Protein AF-A0A9P1IX85-F1 (afdb_monomer)

Mean predicted aligned error: 18.22 Å

Foldseek 3Di:
DLVLLVVLVLLLCVQPNVVPNVCCDDPNVVVSVVVVVVVVVVLVVLLVQLPDPPPVVQVVCCVPPVDGPVVDDDRDRDQADPVRHGRPSSVVSLVVVVVVLCVSLVSSVVSLVSSVVSLVVVVVVDPPLSCLQSVLVNVLSVCSSVLCCVQPSVLVVCLSCCVVVVHDPVVNVVSVVSVVCSVVVSVVVNVVSDFDKDKDKAAFDWQWDDFPDKDQAQDPVVLVVVLRSDLQFQKWKAFNVRSMITTDGPQTTAKTAGDPDPGIIMIGIAGDPDPDDDPDPVPDFSWDDRPNDIWGWDDDPRMTGTWDDHPQWDWDAAPQAIKTKDKDFDQWDFLLCLQVVQVVVVWGFADDQDPVVVVVVVVVCVVVVVAFFWEFGFKWQDPVPLPDPDDQRPHIDGPDPPHDDPPPAFADPCPPDNDNDDFFQIGFIFHDDPPDPPHTHGHSHGRGDIGRITMIMDGIDDRDDD

Sequence (466 aa):
MIIITFQFIYRYFAICKVQNIKYFEGKCSFIWIFIGSIFIINIFLIAKLAGRSDGLLEKAFFNEFNISISNVSYFVISYYNENGAVNFNGILSVCNMFLIMTMFSGISLICAIKTYKSLNRTRETVEVLSDVLNTQLFFALIAQTCVPIIFIYTPISIILVAPTLNANGQFLQAVTGFIAIYPILDPILILLIIICYQIVLIYGTLKVSGVLSTTSLDNYDSCASSCLSNINCVSLIFTPSSGSCSIYSMYQVLSYQKNDTLETIVGIKTNSTSLICSSSFSDVDLSGDVNGIAYQFSESDSTFSYETCPDGYKQFTRTRGLWCMKLYNFQTAKIAYNNSYCSQYSAYPSGFDNANEVSYITSQMIANSMYAVDVAVDGYRSSSCFNSTTVWCDDYEYFNNYTSTPAYINWTSTSPSRWTFTYQENRLAIRMANSSIRIKIFNDIASVAWMYGFVCGVPLGNWDFE

Organism: NCBI:txid860376

Solvent-accessible surface area (backbone atoms only — not comparable to full-atom values): 26201 Å² total; per-residue (Å²): 106,70,69,58,28,50,53,32,50,50,51,26,22,60,73,76,36,55,89,55,40,60,54,67,40,78,83,43,31,54,56,57,55,53,55,50,48,53,56,52,51,49,53,54,52,38,46,60,63,24,38,84,59,62,73,65,48,40,54,52,41,32,73,75,68,72,43,68,59,92,82,54,95,82,86,70,74,34,60,51,42,98,86,70,47,78,24,63,47,13,50,50,38,51,53,50,52,52,50,51,53,51,51,48,51,48,52,27,50,52,29,49,54,51,40,50,53,49,54,59,53,53,57,78,75,49,70,83,48,56,51,65,65,51,47,29,56,45,52,36,52,50,49,66,52,50,48,52,44,63,26,40,48,49,36,52,52,48,64,71,48,31,76,84,68,70,59,57,71,70,61,54,54,56,40,52,51,42,46,71,47,38,80,59,49,59,60,53,55,44,59,73,46,55,84,55,77,41,71,50,79,42,48,28,52,76,44,60,72,68,73,71,49,77,49,82,41,96,44,65,69,61,44,52,50,55,34,70,45,30,63,60,34,38,33,34,41,37,27,77,91,74,25,40,26,37,32,24,32,66,56,21,56,60,35,37,37,66,35,94,52,90,64,30,43,30,35,37,52,24,55,45,95,61,97,63,85,68,95,48,76,93,75,55,69,60,29,32,68,46,96,87,46,74,49,54,60,46,80,53,94,66,28,39,35,53,97,72,41,58,76,86,35,48,76,45,84,52,96,80,43,43,36,18,38,35,81,46,81,35,95,77,36,48,53,68,44,45,58,63,60,20,48,76,71,78,26,39,52,27,53,49,73,49,71,65,58,52,52,48,53,52,51,52,31,58,75,67,67,50,70,76,39,42,27,33,36,38,27,29,58,31,78,83,47,73,78,56,88,86,57,93,62,89,54,68,42,55,89,52,89,87,48,84,44,77,87,72,72,35,57,40,101,72,30,73,59,90,71,84,73,98,54,70,45,41,32,32,21,45,38,49,57,88,99,45,102,69,57,51,19,44,41,50,37,34,52,83,40,73,19,46,24,40,30,25,24,41,78,49,78,88,67,83,82,128

Secondary structure (DSSP, 8-state):
-HHHHHHHHHHHHHHH-GGGGGGTSGGGGHHHHHHHHHHHHHHHHHHHHT---HHHHHHHHHHHH---GGGS------SB-TTS-B-HHHHHHHHHHHHHHHHHHHHHHHHHHHHHHHHHHHHTTS-GGGHHHHHHHHHHHHHHHHHHIIIIIHHHHHHHHGGGTT--HHHHHHHHHHHHHHHHHHHHHHHHH-PPEEEEEEEEEEEESS-SEEEE-S-HHHHHHHHHH-TTEEEEEEETTTTEEEEEEGGGEEEEEE---TT-EEEEEEE-S-SS--SSGGGS--EEEETTEEEE-EEETTEEE---PPTTPEEEEETTEEEEEEEEEEEEEEGGGHHHHHHTTT-EE---SSHHHHHHHHHHHHHTT-TT-EEEEEEEE-GGGGG-SSS----EE-SSTT----TT--B-TT-S----SSS-EEEEEEEPPSS------EEEEETT-EEEEEEEEEEES-----

InterPro domains:
  IPR003609 PAN/Apple domain [PS50948] (196-266)
  IPR006583 PAN-3 domain [SM00605] (185-306)
  IPR016187 C-type lectin fold [SSF56436] (309-459)
  IPR019428 7TM GPCR, serpentine receptor class r (Str) [PF10326] (1-200)

pLDDT: mean 73.92, std 12.4, range [33.56, 93.0]

Nearest PDB structures (foldseek):
  7jud-assembly2_B  TM=7.984E-01  e=8.296E-05  Homo sapiens
  7juf-assembly2_B  TM=7.758E-01  e=6.659E-05  Homo sapiens
  1egg-assembly1_A  TM=6.507E-01  e=5.373E-04  Homo sapiens
  2nan-assembly1_A  TM=6.874E-01  e=7.892E-04  Homo sapiens
  1egi-assembly1_A  TM=6.378E-01  e=7.892E-04  Homo sapiens

Radius of gyration: 34.84 Å; Cα contacts (8 Å, |Δi|>4): 729; chains: 1; bounding box: 78×71×96 Å

Structure (mmCIF, N/CA/C/O backbone):
data_AF-A0A9P1IX85-F1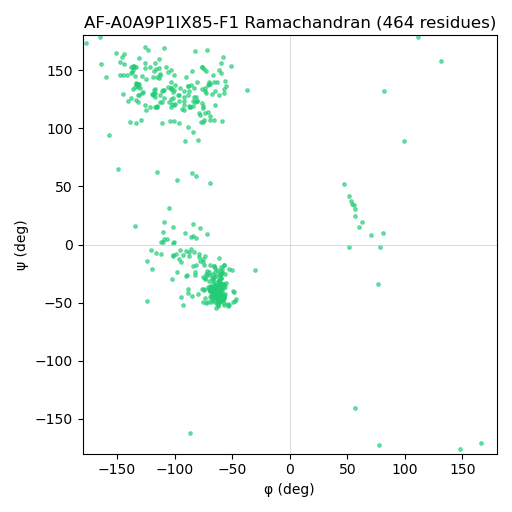
#
_entry.id   AF-A0A9P1IX85-F1
#
loop_
_atom_site.group_PDB
_atom_site.id
_atom_site.type_symbol
_atom_site.label_atom_id
_atom_site.label_alt_id
_atom_site.label_comp_id
_atom_site.label_asym_id
_atom_site.label_entity_id
_atom_site.label_seq_id
_atom_site.pdbx_PDB_ins_code
_atom_site.Cartn_x
_atom_site.Cartn_y
_atom_site.Cartn_z
_atom_site.occupancy
_atom_site.B_iso_or_equiv
_atom_site.auth_seq_id
_atom_site.auth_comp_id
_atom_site.auth_asym_id
_atom_site.auth_atom_id
_atom_site.pdbx_PDB_model_num
ATOM 1 N N . MET A 1 1 ? 18.387 3.945 -22.417 1.00 76.00 1 MET A N 1
ATOM 2 C C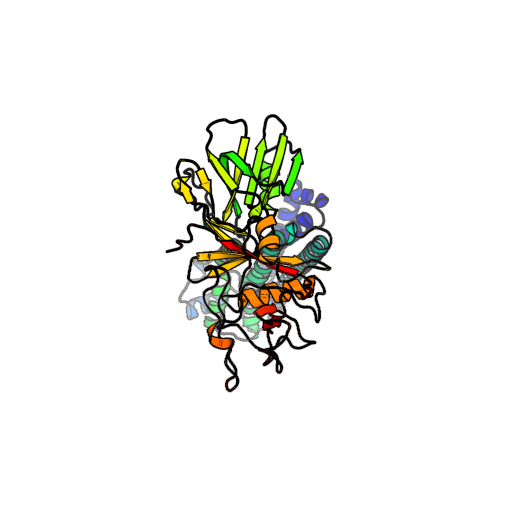A . MET A 1 1 ? 19.458 3.574 -21.464 1.00 76.00 1 MET A CA 1
ATOM 3 C C . MET A 1 1 ? 19.918 4.779 -20.679 1.00 76.00 1 MET A C 1
ATOM 5 O O . MET A 1 1 ? 19.544 4.901 -19.527 1.00 76.00 1 MET A O 1
ATOM 9 N N . ILE A 1 2 ? 20.617 5.714 -21.328 1.00 83.88 2 ILE A N 1
ATOM 10 C CA . ILE A 1 2 ? 21.197 6.909 -20.696 1.00 83.88 2 ILE A CA 1
ATOM 11 C C . ILE A 1 2 ? 20.150 7.692 -19.885 1.00 83.88 2 ILE A C 1
ATOM 13 O O . ILE A 1 2 ? 20.333 7.919 -18.694 1.00 83.88 2 ILE A O 1
ATOM 17 N N . ILE A 1 3 ? 19.013 8.018 -20.510 1.00 83.06 3 ILE A N 1
ATOM 18 C CA . ILE A 1 3 ? 17.916 8.764 -19.868 1.00 83.06 3 ILE A CA 1
ATOM 19 C C . ILE A 1 3 ? 17.357 8.011 -18.651 1.00 83.06 3 ILE A C 1
ATOM 21 O O . ILE A 1 3 ? 17.134 8.608 -17.603 1.00 83.06 3 ILE A O 1
ATOM 25 N N . ILE A 1 4 ? 17.179 6.692 -18.764 1.00 80.44 4 ILE A N 1
ATOM 26 C CA . ILE A 1 4 ? 16.663 5.844 -17.680 1.00 80.44 4 ILE A CA 1
ATOM 27 C C . ILE A 1 4 ? 17.650 5.837 -16.507 1.00 80.44 4 ILE A C 1
ATOM 29 O O . ILE A 1 4 ? 17.253 6.010 -15.360 1.00 80.44 4 ILE A O 1
ATOM 33 N N . THR A 1 5 ? 18.952 5.718 -16.767 1.00 86.00 5 THR A N 1
ATOM 34 C CA . THR A 1 5 ? 19.965 5.807 -15.708 1.00 86.00 5 THR A CA 1
ATOM 35 C C . THR A 1 5 ? 19.978 7.175 -15.034 1.00 86.00 5 THR A C 1
ATOM 37 O O . THR A 1 5 ? 20.104 7.242 -13.813 1.00 86.00 5 THR A O 1
ATOM 40 N N . PHE A 1 6 ? 19.779 8.267 -15.776 1.00 88.50 6 PHE A N 1
ATOM 41 C CA . PHE A 1 6 ? 19.651 9.597 -15.171 1.00 88.50 6 PHE A CA 1
ATOM 42 C C . PHE A 1 6 ? 18.423 9.703 -14.263 1.00 88.50 6 PHE A C 1
ATOM 44 O O . PHE A 1 6 ? 18.537 10.268 -13.178 1.00 88.50 6 PHE A O 1
ATOM 51 N N . GLN A 1 7 ? 17.296 9.088 -14.635 1.00 82.69 7 GLN A N 1
ATOM 52 C CA . GLN A 1 7 ? 16.114 8.987 -13.768 1.00 82.69 7 GLN A CA 1
ATOM 53 C C . GLN A 1 7 ? 16.426 8.235 -12.459 1.00 82.69 7 GLN A C 1
ATOM 55 O O . GLN A 1 7 ? 16.033 8.685 -11.382 1.00 82.69 7 GLN A O 1
ATOM 60 N N . PHE A 1 8 ? 17.195 7.140 -12.511 1.00 83.44 8 PHE A N 1
ATOM 61 C CA . PHE A 1 8 ? 17.637 6.421 -11.304 1.00 83.44 8 PHE A CA 1
ATOM 62 C C . PHE A 1 8 ? 18.578 7.244 -10.419 1.00 83.44 8 PHE A C 1
ATOM 64 O O . PHE A 1 8 ? 18.438 7.230 -9.194 1.00 83.44 8 PHE A O 1
ATOM 71 N N . ILE A 1 9 ? 19.520 7.977 -11.019 1.00 88.31 9 ILE A N 1
ATOM 72 C CA . ILE A 1 9 ? 20.432 8.864 -10.284 1.00 88.31 9 ILE A CA 1
ATOM 73 C C . ILE A 1 9 ? 19.649 10.001 -9.623 1.00 88.31 9 ILE A C 1
ATOM 75 O O . ILE A 1 9 ? 19.865 10.278 -8.442 1.00 88.31 9 ILE A O 1
ATOM 79 N N . TYR A 1 10 ? 18.720 10.620 -10.355 1.00 85.94 10 TYR A N 1
ATOM 80 C CA . TYR A 1 10 ? 17.849 11.670 -9.835 1.00 85.94 10 TYR A CA 1
ATOM 81 C C . TYR A 1 10 ? 17.063 11.181 -8.617 1.00 85.94 10 TYR A C 1
ATOM 83 O O . TYR A 1 10 ? 17.135 11.800 -7.560 1.00 85.94 10 TYR A O 1
ATOM 91 N N . ARG A 1 11 ? 16.396 10.024 -8.718 1.00 79.38 11 ARG A N 1
ATOM 92 C CA . ARG A 1 11 ? 15.627 9.429 -7.608 1.00 79.38 11 ARG A CA 1
ATOM 93 C C . ARG A 1 11 ? 16.497 9.113 -6.397 1.00 79.38 11 ARG A C 1
ATOM 95 O O . ARG A 1 11 ? 16.105 9.385 -5.266 1.00 79.38 11 ARG A O 1
ATOM 102 N N . TYR A 1 12 ? 17.697 8.584 -6.626 1.00 83.44 12 TYR A N 1
ATOM 103 C CA . TYR A 1 12 ? 18.662 8.356 -5.554 1.00 83.44 12 TYR A CA 1
ATOM 104 C C . TYR A 1 12 ? 19.074 9.666 -4.863 1.00 83.44 12 TYR A C 1
ATOM 106 O O . TYR A 1 12 ? 19.158 9.708 -3.636 1.00 83.44 12 TYR A O 1
ATOM 114 N N . PHE A 1 13 ? 19.301 10.753 -5.606 1.00 82.56 13 PHE A N 1
ATOM 115 C CA . PHE A 1 13 ? 19.568 12.060 -4.996 1.00 82.56 13 PHE A CA 1
ATOM 116 C C . PHE A 1 13 ? 18.342 12.613 -4.274 1.00 82.56 13 PHE A C 1
ATOM 118 O O . PHE A 1 13 ? 18.494 13.098 -3.158 1.00 82.56 13 PHE A O 1
ATOM 125 N N . ALA A 1 14 ? 17.146 12.464 -4.837 1.00 77.81 14 ALA A N 1
ATOM 126 C CA . ALA A 1 14 ? 15.909 12.918 -4.216 1.00 77.81 14 ALA A CA 1
ATOM 127 C C . ALA A 1 14 ? 15.661 12.279 -2.843 1.00 77.81 14 ALA A C 1
ATOM 129 O O . ALA A 1 14 ? 15.260 12.965 -1.911 1.00 77.81 14 ALA A O 1
ATOM 130 N N . ILE A 1 15 ? 15.953 10.985 -2.700 1.00 71.81 15 ILE A N 1
ATOM 131 C CA . ILE A 1 15 ? 15.641 10.227 -1.481 1.00 71.81 15 ILE A CA 1
ATOM 132 C C . ILE A 1 15 ? 16.828 10.185 -0.513 1.00 71.81 15 ILE A C 1
ATOM 134 O O . ILE A 1 15 ? 16.666 10.381 0.687 1.00 71.81 15 ILE A O 1
ATOM 138 N N . CYS A 1 16 ? 18.040 9.928 -1.007 1.00 75.69 16 CYS A N 1
ATOM 139 C CA . CYS A 1 16 ? 19.194 9.671 -0.143 1.00 75.69 16 CYS A CA 1
ATOM 140 C C . CYS A 1 16 ? 20.086 10.898 0.076 1.00 75.69 16 CYS A C 1
ATOM 142 O O . CYS A 1 16 ? 20.858 10.919 1.036 1.00 75.69 16 CYS A O 1
ATOM 144 N N . LYS A 1 17 ? 20.067 11.890 -0.829 1.00 76.00 17 LYS A N 1
ATOM 145 C CA . LYS A 1 17 ? 20.974 13.054 -0.798 1.00 76.00 17 LYS A CA 1
ATOM 146 C C . LYS A 1 17 ? 20.326 14.311 -1.389 1.00 76.00 17 LYS A C 1
ATOM 148 O O . LYS A 1 17 ? 20.822 14.839 -2.383 1.00 76.00 17 LYS A O 1
ATOM 153 N N . VAL A 1 18 ? 19.270 14.818 -0.749 1.00 78.50 18 VAL A N 1
ATOM 154 C CA . VAL A 1 18 ? 18.471 15.973 -1.222 1.00 78.50 18 VAL A CA 1
ATOM 155 C C . VAL A 1 18 ? 19.332 17.178 -1.629 1.00 78.50 18 VAL A C 1
ATOM 157 O O . VAL A 1 18 ? 19.117 17.787 -2.670 1.00 78.50 18 VAL A O 1
ATOM 160 N N . GLN A 1 19 ? 20.395 17.468 -0.877 1.00 78.44 19 GLN A N 1
ATOM 161 C CA . GLN A 1 19 ? 21.372 18.531 -1.169 1.00 78.44 19 GLN A CA 1
ATOM 162 C C . GLN A 1 19 ? 22.077 18.427 -2.544 1.00 78.44 19 GLN A C 1
ATOM 164 O O . GLN A 1 19 ? 22.636 19.413 -3.031 1.00 78.44 19 GLN A O 1
ATOM 169 N N . ASN A 1 20 ? 22.039 17.260 -3.193 1.00 82.25 20 ASN A N 1
ATOM 170 C CA . ASN A 1 20 ? 22.579 17.031 -4.533 1.00 82.25 20 ASN A CA 1
ATOM 171 C C . ASN A 1 20 ? 21.526 17.168 -5.649 1.00 82.25 20 ASN A C 1
ATOM 173 O O . ASN A 1 20 ? 21.893 17.116 -6.822 1.00 82.25 20 ASN A O 1
ATOM 177 N N . ILE A 1 21 ? 20.242 17.384 -5.337 1.00 85.38 21 ILE A N 1
ATOM 178 C CA . ILE A 1 21 ? 19.198 17.617 -6.355 1.00 85.38 21 ILE A CA 1
ATOM 179 C C . ILE A 1 21 ? 19.518 18.848 -7.212 1.00 85.38 21 ILE A C 1
ATOM 181 O O . ILE A 1 21 ? 19.232 18.848 -8.406 1.00 85.38 21 ILE A O 1
ATOM 185 N N . LYS A 1 22 ? 20.234 19.836 -6.660 1.00 83.62 22 LYS A N 1
ATOM 186 C CA . LYS A 1 22 ? 20.720 21.031 -7.374 1.00 83.62 22 LYS A CA 1
ATOM 187 C C . LYS A 1 22 ? 21.462 20.748 -8.690 1.00 83.62 22 LYS A C 1
ATOM 189 O O . LYS A 1 22 ? 21.561 21.634 -9.529 1.00 83.62 22 LYS A O 1
ATOM 194 N N . TYR A 1 23 ? 22.005 19.540 -8.887 1.00 85.06 23 TYR A N 1
ATOM 195 C CA . TYR A 1 23 ? 22.642 19.141 -10.150 1.00 85.06 23 TYR A CA 1
ATOM 196 C C . TYR A 1 23 ? 21.642 18.850 -11.279 1.00 85.06 23 TYR A C 1
ATOM 198 O O . TYR A 1 23 ? 22.037 18.808 -12.440 1.00 85.06 23 TYR A O 1
ATOM 206 N N . PHE A 1 24 ? 20.369 18.632 -10.956 1.00 85.19 24 PHE A N 1
ATOM 207 C CA . PHE A 1 24 ? 19.282 18.412 -11.911 1.00 85.19 24 PHE A CA 1
ATOM 208 C C . PHE A 1 24 ? 18.418 19.664 -12.129 1.00 85.19 24 PHE A C 1
ATOM 210 O O . PHE A 1 24 ? 17.621 19.693 -13.063 1.00 85.19 24 PHE A O 1
ATOM 217 N N . GLU A 1 25 ? 18.608 20.711 -11.324 1.00 83.12 25 GLU A N 1
ATOM 218 C CA . GLU A 1 25 ? 17.833 21.951 -11.380 1.00 83.12 25 GLU A CA 1
ATOM 219 C C . GLU A 1 25 ? 18.600 23.100 -12.053 1.00 83.12 25 GLU A C 1
ATOM 221 O O . GLU A 1 25 ? 19.832 23.197 -12.006 1.00 83.12 25 GLU A O 1
ATOM 226 N N . GLY A 1 26 ? 17.852 24.003 -12.694 1.00 84.31 26 GLY A N 1
ATOM 227 C CA . GLY A 1 26 ? 18.388 25.217 -13.307 1.00 84.31 26 GLY A CA 1
ATOM 228 C C . GLY A 1 26 ? 19.493 24.956 -14.339 1.00 84.31 26 GLY A C 1
ATOM 229 O O . GLY A 1 26 ? 19.441 24.012 -15.127 1.00 84.31 26 GLY A O 1
ATOM 230 N N . LYS A 1 27 ? 20.523 25.811 -14.340 1.00 82.44 27 LYS A N 1
ATOM 231 C CA . LYS A 1 27 ? 21.631 25.753 -15.313 1.00 82.44 27 LYS A CA 1
ATOM 232 C C . LYS A 1 27 ? 22.542 24.528 -15.136 1.00 82.44 27 LYS A C 1
ATOM 234 O O . LYS A 1 27 ? 23.267 24.180 -16.061 1.00 82.44 27 LYS A O 1
ATOM 239 N N . CYS A 1 28 ? 22.506 23.849 -13.989 1.00 82.19 28 CYS A N 1
ATOM 240 C CA . CYS A 1 28 ? 23.309 22.645 -13.762 1.00 82.19 28 CYS A CA 1
ATOM 241 C C . CYS A 1 28 ? 22.789 21.435 -14.554 1.00 82.19 28 CYS A C 1
ATOM 243 O O . CYS A 1 28 ? 23.571 20.545 -14.884 1.00 82.19 28 CYS A O 1
ATOM 245 N N . SER A 1 29 ? 21.506 21.433 -14.937 1.00 85.81 29 SER A N 1
ATOM 246 C CA . SER A 1 29 ? 20.890 20.346 -15.709 1.00 85.81 29 SER A CA 1
ATOM 247 C C . SER A 1 29 ? 21.557 20.120 -17.079 1.00 85.81 29 SER A C 1
ATOM 249 O O . SER A 1 29 ? 21.627 18.991 -17.570 1.00 85.81 29 SER A O 1
ATOM 251 N N . PHE A 1 30 ? 22.169 21.164 -17.660 1.00 89.19 30 PHE A N 1
ATOM 252 C CA . PHE A 1 30 ? 22.922 21.066 -18.918 1.00 89.19 30 PHE A CA 1
ATOM 253 C C . PHE A 1 30 ? 24.094 20.074 -18.860 1.00 89.19 30 PHE A C 1
ATOM 255 O O . PHE A 1 30 ? 24.470 19.524 -19.895 1.00 89.19 30 PHE A O 1
ATOM 262 N N . ILE A 1 31 ? 24.636 19.786 -17.671 1.00 90.19 31 ILE A N 1
ATOM 263 C CA . ILE A 1 31 ? 25.708 18.796 -17.490 1.00 90.19 31 ILE A CA 1
ATOM 264 C C . ILE A 1 31 ? 25.245 17.408 -17.953 1.00 90.19 31 ILE A C 1
ATOM 266 O O . ILE A 1 31 ? 25.990 16.705 -18.632 1.00 90.19 31 ILE A O 1
ATOM 270 N N . TRP A 1 32 ? 24.003 17.018 -17.659 1.00 89.75 32 TRP A N 1
ATOM 271 C CA . TRP A 1 32 ? 23.466 15.710 -18.049 1.00 89.75 32 TRP A CA 1
ATOM 272 C C . TRP A 1 32 ? 23.221 15.608 -19.553 1.00 89.75 32 TRP A C 1
ATOM 274 O O . TRP A 1 32 ? 23.484 14.564 -20.148 1.00 89.75 32 TRP A O 1
ATOM 284 N N . ILE A 1 33 ? 22.785 16.704 -20.182 1.00 90.00 33 ILE A N 1
ATOM 285 C CA . ILE A 1 33 ? 22.643 16.792 -21.642 1.00 90.00 33 ILE A CA 1
ATOM 286 C C . ILE A 1 33 ? 24.011 16.626 -22.308 1.00 90.00 33 ILE A C 1
ATOM 288 O O . ILE A 1 33 ? 24.138 15.872 -23.270 1.00 90.00 33 ILE A O 1
ATOM 292 N N . PHE A 1 34 ? 25.041 17.276 -21.764 1.00 91.44 34 PHE A N 1
ATOM 293 C CA . PHE A 1 34 ? 26.410 17.168 -22.261 1.00 91.44 34 PHE A CA 1
ATOM 294 C C . PHE A 1 34 ? 26.988 15.755 -22.096 1.00 91.44 34 PHE A C 1
ATOM 296 O O . PHE A 1 34 ? 27.564 15.204 -23.029 1.00 91.44 34 PHE A O 1
ATOM 303 N N . ILE A 1 35 ? 26.783 15.118 -20.940 1.00 90.94 35 ILE A N 1
ATOM 304 C CA . ILE A 1 35 ? 27.185 13.718 -20.736 1.00 90.94 35 ILE A CA 1
ATOM 305 C C . ILE A 1 35 ? 26.452 12.813 -21.735 1.00 90.94 35 ILE A C 1
ATOM 307 O O . ILE A 1 35 ? 27.078 11.983 -22.390 1.00 90.94 35 ILE A O 1
ATOM 311 N N . GLY A 1 36 ? 25.137 12.988 -21.893 1.00 90.00 36 GLY A N 1
ATOM 312 C CA . GLY A 1 36 ? 24.340 12.203 -22.832 1.00 90.00 36 GLY A CA 1
ATOM 313 C C . GLY A 1 36 ? 24.793 12.364 -24.284 1.00 90.00 36 GLY A C 1
ATOM 314 O O . GLY A 1 36 ? 24.905 11.367 -24.999 1.00 90.00 36 GLY A O 1
ATOM 315 N N . SER A 1 37 ? 25.116 13.587 -24.713 1.00 91.44 37 SER A N 1
ATOM 316 C CA . SER A 1 37 ? 25.575 13.849 -26.078 1.00 91.44 37 SER A CA 1
ATOM 317 C C . SER A 1 37 ? 26.929 13.203 -26.372 1.00 91.44 37 SER A C 1
ATOM 319 O O . SER A 1 37 ? 27.089 12.649 -27.456 1.00 91.44 37 SER A O 1
ATOM 321 N N . ILE A 1 38 ? 27.862 13.163 -25.411 1.00 93.00 38 ILE A N 1
ATOM 322 C CA . ILE A 1 38 ? 29.149 12.460 -25.565 1.00 93.00 38 ILE A CA 1
ATOM 323 C C . ILE A 1 38 ? 28.932 10.978 -25.890 1.00 93.00 38 ILE A C 1
ATOM 325 O O . ILE A 1 38 ? 29.539 10.458 -26.827 1.00 93.00 38 ILE A O 1
ATOM 329 N N . PHE A 1 39 ? 28.053 10.294 -25.153 1.00 90.06 39 PHE A N 1
ATOM 330 C CA . PHE A 1 39 ? 27.777 8.876 -25.399 1.00 90.06 39 PHE A CA 1
ATOM 331 C C . PHE A 1 39 ? 27.040 8.648 -26.722 1.00 90.06 39 PHE A C 1
ATOM 333 O O . PHE A 1 39 ? 27.342 7.688 -27.426 1.00 90.06 39 PHE A O 1
ATOM 340 N N . ILE A 1 40 ? 26.123 9.540 -27.103 1.00 87.75 40 ILE A N 1
ATOM 341 C CA . ILE A 1 40 ? 25.462 9.478 -28.414 1.00 87.75 40 ILE A CA 1
ATOM 342 C C . ILE A 1 40 ? 26.496 9.641 -29.538 1.00 87.75 40 ILE A C 1
ATOM 344 O O . ILE A 1 40 ? 26.533 8.831 -30.461 1.00 87.75 40 ILE A O 1
ATOM 348 N N . ILE A 1 41 ? 27.385 10.633 -29.439 1.00 90.06 41 ILE A N 1
ATOM 349 C CA . ILE A 1 41 ? 28.467 10.862 -30.406 1.00 90.06 41 ILE A CA 1
ATOM 350 C C . ILE A 1 41 ? 29.402 9.647 -30.471 1.00 90.06 41 ILE A C 1
ATOM 352 O O . ILE A 1 41 ? 29.774 9.233 -31.567 1.00 90.06 41 ILE A O 1
ATOM 356 N N . ASN A 1 42 ? 29.742 9.034 -29.333 1.00 89.06 42 ASN A N 1
ATOM 357 C CA . ASN A 1 42 ? 30.543 7.808 -29.290 1.00 89.06 42 ASN A CA 1
ATOM 358 C C . ASN A 1 42 ? 29.890 6.667 -30.089 1.00 89.06 42 ASN A C 1
ATOM 360 O O . ASN A 1 42 ? 30.566 6.051 -30.912 1.00 89.06 42 ASN A O 1
ATOM 364 N N . ILE A 1 43 ? 28.581 6.443 -29.918 1.00 83.88 43 ILE A N 1
ATOM 365 C CA . ILE A 1 43 ? 27.826 5.430 -30.674 1.00 83.88 43 ILE A CA 1
ATOM 366 C C . ILE A 1 43 ? 27.881 5.722 -32.180 1.00 83.88 43 ILE A C 1
ATOM 368 O O . ILE A 1 43 ? 28.159 4.818 -32.967 1.00 83.88 43 ILE A O 1
ATOM 372 N N . PHE A 1 44 ? 27.679 6.978 -32.594 1.00 82.75 44 PHE A N 1
ATOM 373 C CA . PHE A 1 44 ? 27.751 7.367 -34.008 1.00 82.75 44 PHE A CA 1
ATOM 374 C C . PHE A 1 44 ? 29.155 7.202 -34.607 1.00 82.75 44 PHE A C 1
ATOM 376 O O . PHE A 1 44 ? 29.293 6.714 -35.729 1.00 82.75 44 PHE A O 1
ATOM 383 N N . LEU A 1 45 ? 30.205 7.590 -33.878 1.00 84.00 45 LEU A N 1
ATOM 384 C CA . LEU A 1 45 ? 31.592 7.459 -34.334 1.00 84.00 45 LEU A CA 1
ATOM 385 C C . LEU A 1 45 ? 31.996 5.994 -34.492 1.00 84.00 45 LEU A C 1
ATOM 387 O O . LEU A 1 45 ? 32.616 5.630 -35.488 1.00 84.00 45 LEU A O 1
ATOM 391 N N . ILE A 1 46 ? 31.612 5.151 -33.539 1.00 81.25 46 ILE A N 1
ATOM 392 C CA . ILE A 1 46 ? 31.913 3.721 -33.564 1.00 81.25 46 ILE A CA 1
ATOM 393 C C . ILE A 1 46 ? 31.127 3.012 -34.665 1.00 81.25 46 ILE A C 1
ATOM 395 O O . ILE A 1 46 ? 31.707 2.222 -35.401 1.00 81.25 46 ILE A O 1
ATOM 399 N N . ALA A 1 47 ? 29.861 3.373 -34.877 1.00 75.25 47 ALA A N 1
ATOM 400 C CA . ALA A 1 47 ? 29.092 2.879 -36.018 1.00 75.25 47 ALA A CA 1
ATOM 401 C C . ALA A 1 47 ? 29.733 3.261 -37.363 1.00 75.25 47 ALA A C 1
ATOM 403 O O . ALA A 1 47 ? 29.760 2.458 -38.291 1.00 75.25 47 ALA A O 1
ATOM 404 N N . LYS A 1 48 ? 30.314 4.464 -37.464 1.00 77.81 48 LYS A N 1
ATOM 405 C CA . LYS A 1 48 ? 31.066 4.886 -38.652 1.00 77.81 48 LYS A CA 1
ATOM 406 C C . LYS A 1 48 ? 32.370 4.094 -38.828 1.00 77.81 48 LYS A C 1
ATOM 408 O O . LYS A 1 48 ? 32.721 3.759 -39.955 1.00 77.81 48 LYS A O 1
ATOM 413 N N . LEU A 1 49 ? 33.073 3.786 -37.734 1.00 74.56 49 LEU A N 1
ATOM 414 C CA . LEU A 1 49 ? 34.311 2.991 -37.732 1.00 74.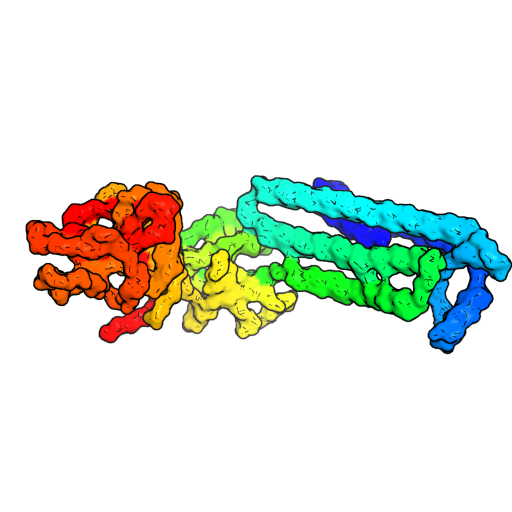56 49 LEU A CA 1
ATOM 415 C C . LEU A 1 49 ? 34.078 1.509 -38.052 1.00 74.56 49 LEU A C 1
ATOM 417 O O . LEU A 1 49 ? 34.938 0.884 -38.672 1.00 74.56 49 LEU A O 1
ATOM 421 N N . ALA A 1 50 ? 32.921 0.961 -37.672 1.00 71.19 50 ALA A N 1
ATOM 422 C CA . ALA A 1 50 ? 32.505 -0.401 -38.004 1.00 71.19 50 ALA A CA 1
ATOM 423 C C . ALA A 1 50 ? 32.409 -0.646 -39.520 1.00 71.19 50 ALA A C 1
ATOM 425 O O . ALA A 1 50 ? 32.462 -1.795 -39.949 1.00 71.19 50 ALA A O 1
ATOM 426 N N . GLY A 1 51 ? 32.312 0.420 -40.322 1.00 64.12 51 GLY A N 1
ATOM 427 C CA . GLY A 1 51 ? 32.153 0.353 -41.770 1.00 64.12 51 GLY A CA 1
ATOM 428 C C . GLY A 1 51 ? 30.697 0.107 -42.171 1.00 64.12 51 GLY A C 1
ATOM 429 O O . GLY A 1 51 ? 30.023 -0.775 -41.642 1.00 64.12 51 GLY A O 1
ATOM 430 N N . ARG A 1 52 ? 30.202 0.903 -43.125 1.00 60.31 52 ARG A N 1
ATOM 431 C CA . ARG A 1 52 ? 28.893 0.696 -43.759 1.00 60.31 52 ARG A CA 1
ATOM 432 C C . ARG A 1 52 ? 29.014 -0.427 -44.788 1.00 60.31 52 ARG A C 1
ATOM 434 O O . ARG A 1 52 ? 29.673 -0.246 -45.805 1.00 60.31 52 ARG A O 1
ATOM 441 N N . SER A 1 53 ? 28.393 -1.575 -44.535 1.00 58.53 53 SER A N 1
ATOM 442 C CA . SER A 1 53 ? 28.270 -2.672 -45.511 1.00 58.53 53 SER A CA 1
ATOM 443 C C . SER A 1 53 ? 26.904 -2.618 -46.202 1.00 58.53 53 SER A C 1
ATOM 445 O O . SER A 1 53 ? 26.131 -3.575 -46.147 1.00 58.53 53 SER A O 1
ATOM 447 N N . ASP A 1 54 ? 26.582 -1.469 -46.803 1.00 60.84 54 ASP A N 1
ATOM 448 C CA . ASP A 1 54 ? 25.239 -1.158 -47.317 1.00 60.84 54 ASP A CA 1
ATOM 449 C C . ASP A 1 54 ? 24.740 -2.204 -48.334 1.00 60.84 54 ASP A C 1
ATOM 451 O O . ASP A 1 54 ? 23.577 -2.599 -48.288 1.00 60.84 54 ASP A O 1
ATOM 455 N N . GLY A 1 55 ? 25.629 -2.742 -49.181 1.00 61.19 55 GLY A N 1
ATOM 456 C CA . GLY A 1 55 ? 25.260 -3.688 -50.244 1.00 61.19 55 GLY A CA 1
ATOM 457 C C . GLY A 1 55 ? 24.900 -5.109 -49.781 1.00 61.19 55 GLY A C 1
ATOM 458 O O . GLY A 1 55 ? 24.086 -5.775 -50.421 1.00 61.19 55 GLY A O 1
ATOM 459 N N . LEU A 1 56 ? 25.474 -5.596 -48.673 1.00 64.12 56 LEU A N 1
ATOM 460 C CA . LEU A 1 56 ? 25.097 -6.895 -48.084 1.00 64.12 56 LEU A CA 1
ATOM 461 C C . LEU A 1 56 ? 23.751 -6.803 -47.368 1.00 64.12 56 LEU A C 1
ATOM 463 O O . LEU A 1 56 ? 22.919 -7.707 -47.454 1.00 64.12 56 LEU A O 1
ATOM 467 N N . LEU A 1 57 ? 23.545 -5.683 -46.683 1.00 66.25 57 LEU A N 1
ATOM 468 C CA . LEU A 1 57 ? 22.328 -5.402 -45.952 1.00 66.25 57 LEU A CA 1
ATOM 469 C C . LEU A 1 57 ? 21.135 -5.253 -46.902 1.00 66.25 57 LEU A C 1
ATOM 471 O O . LEU A 1 57 ? 20.086 -5.838 -46.652 1.00 66.25 57 LEU A O 1
ATOM 475 N N . GLU A 1 58 ? 21.310 -4.522 -48.006 1.00 67.25 58 GLU A N 1
ATOM 476 C CA . GLU A 1 58 ? 20.259 -4.274 -48.999 1.00 67.25 58 GLU A CA 1
ATOM 477 C C . GLU A 1 58 ? 19.716 -5.569 -49.592 1.00 67.25 58 GLU A C 1
ATOM 479 O O . GLU A 1 58 ? 18.503 -5.770 -49.635 1.00 67.25 58 GLU A O 1
ATOM 484 N N . LYS A 1 59 ? 20.607 -6.504 -49.931 1.00 66.06 59 LYS A N 1
ATOM 485 C CA . LYS A 1 59 ? 20.218 -7.833 -50.414 1.00 66.06 59 LYS A CA 1
ATOM 486 C C . LYS A 1 59 ? 19.475 -8.645 -49.352 1.00 66.06 59 LYS A C 1
ATOM 488 O O . LYS A 1 59 ? 18.490 -9.299 -49.679 1.00 66.06 59 LYS A O 1
ATOM 493 N N . ALA A 1 60 ? 19.920 -8.607 -48.096 1.00 68.44 60 ALA A N 1
ATOM 494 C CA . ALA A 1 60 ? 19.280 -9.348 -47.010 1.00 68.44 60 ALA A CA 1
ATOM 495 C C . ALA A 1 60 ? 17.875 -8.805 -46.684 1.00 68.44 60 ALA A C 1
ATOM 497 O O . ALA A 1 60 ? 16.923 -9.574 -46.589 1.00 68.44 60 ALA A O 1
ATOM 498 N N . PHE A 1 61 ? 17.719 -7.483 -46.578 1.00 68.81 61 PHE A N 1
ATOM 499 C CA . PHE A 1 61 ? 16.423 -6.852 -46.303 1.00 68.81 61 PHE A CA 1
ATOM 500 C C . PHE A 1 61 ? 15.437 -6.993 -47.461 1.00 68.81 61 PHE A C 1
ATOM 502 O O . PHE A 1 61 ? 14.252 -7.233 -47.224 1.00 68.81 61 PHE A O 1
ATOM 509 N N . PHE A 1 62 ? 15.908 -6.870 -48.704 1.00 70.44 62 PHE A N 1
ATOM 510 C CA . PHE A 1 62 ? 15.055 -7.047 -49.872 1.00 70.44 62 PHE A CA 1
ATOM 511 C C . PHE A 1 62 ? 14.559 -8.494 -49.989 1.00 70.44 62 PHE A C 1
ATOM 513 O O . PHE A 1 62 ? 13.374 -8.714 -50.215 1.00 70.44 62 PHE A O 1
ATOM 520 N N . ASN A 1 63 ? 15.427 -9.483 -49.759 1.00 70.44 63 ASN A N 1
ATOM 521 C CA . ASN A 1 63 ? 15.043 -10.894 -49.840 1.00 70.44 63 ASN A CA 1
ATOM 522 C C . ASN A 1 63 ? 14.076 -11.325 -48.724 1.00 70.44 63 ASN A C 1
ATOM 524 O O . ASN A 1 63 ? 13.187 -12.132 -48.980 1.00 70.44 63 ASN A O 1
ATOM 528 N N . GLU A 1 64 ? 14.244 -10.808 -47.504 1.00 69.75 64 GLU A N 1
ATOM 529 C CA . GLU A 1 64 ? 13.448 -11.233 -46.342 1.00 69.75 64 GLU A CA 1
ATOM 530 C C . GLU A 1 64 ? 12.139 -10.432 -46.193 1.00 69.75 64 GLU A C 1
ATOM 532 O O . GLU A 1 64 ? 11.104 -10.990 -45.832 1.00 69.75 64 GLU A O 1
ATOM 537 N N . PHE A 1 65 ? 12.162 -9.123 -46.478 1.00 69.81 65 PHE A N 1
ATOM 538 C CA . PHE A 1 65 ? 11.039 -8.210 -46.214 1.00 69.81 65 PHE A CA 1
ATOM 539 C C . PHE A 1 65 ? 10.494 -7.500 -47.462 1.00 69.81 65 PHE A C 1
ATOM 541 O O . PHE A 1 65 ? 9.493 -6.795 -47.353 1.00 69.81 65 PHE A O 1
ATOM 548 N N . ASN A 1 66 ? 11.111 -7.675 -48.640 1.00 69.44 66 ASN A N 1
ATOM 549 C CA . ASN A 1 66 ? 10.747 -7.002 -49.897 1.00 69.44 66 ASN A CA 1
ATOM 550 C C . ASN A 1 66 ? 10.742 -5.460 -49.794 1.00 69.44 66 ASN A C 1
ATOM 552 O O . ASN A 1 66 ? 9.917 -4.777 -50.403 1.00 69.44 66 ASN A O 1
ATOM 556 N N . ILE A 1 67 ? 11.653 -4.902 -48.985 1.00 70.00 67 ILE A N 1
ATOM 557 C CA . ILE A 1 67 ? 11.776 -3.460 -48.722 1.00 70.00 67 ILE A CA 1
ATOM 558 C C . ILE A 1 67 ? 13.138 -2.959 -49.210 1.00 70.00 67 ILE A C 1
ATOM 560 O O . ILE A 1 67 ? 14.177 -3.518 -48.860 1.00 70.00 67 ILE A O 1
ATOM 564 N N . SER A 1 68 ? 13.132 -1.862 -49.977 1.00 65.06 68 SER A N 1
ATOM 565 C CA . SER A 1 68 ? 14.353 -1.124 -50.325 1.00 65.06 68 SER A CA 1
ATOM 566 C C . SER A 1 68 ? 14.875 -0.343 -49.120 1.00 65.06 68 SER A C 1
ATOM 568 O O . SER A 1 68 ? 14.149 0.442 -48.502 1.00 65.06 68 SER A O 1
ATOM 570 N N . ILE A 1 69 ? 16.166 -0.500 -48.833 1.00 61.94 69 ILE A N 1
ATOM 571 C CA . ILE A 1 69 ? 16.860 0.174 -47.730 1.00 61.94 69 ILE A CA 1
ATOM 572 C C . ILE A 1 69 ? 16.916 1.701 -47.908 1.00 61.94 69 ILE A C 1
ATOM 574 O O . ILE A 1 69 ? 17.033 2.430 -46.924 1.00 61.94 69 ILE A O 1
ATOM 578 N N . SER A 1 70 ? 16.742 2.210 -49.134 1.00 61.75 70 SER A N 1
ATOM 579 C CA . SER A 1 70 ? 16.674 3.652 -49.422 1.00 61.75 70 SER A CA 1
ATOM 580 C C . SER A 1 70 ? 15.550 4.384 -48.680 1.00 61.75 70 SER A C 1
ATOM 582 O O . SER A 1 70 ? 15.614 5.601 -48.522 1.00 61.75 70 SER A O 1
ATOM 584 N N . ASN A 1 71 ? 14.520 3.657 -48.234 1.00 60.31 71 ASN A N 1
ATOM 585 C CA . ASN A 1 71 ? 13.308 4.234 -47.656 1.00 60.31 71 ASN A CA 1
ATOM 586 C C . ASN A 1 71 ? 13.273 4.165 -46.120 1.00 60.31 71 ASN A C 1
ATOM 588 O O . ASN A 1 71 ? 12.280 4.577 -45.522 1.00 60.31 71 ASN A O 1
ATOM 592 N N . VAL A 1 72 ? 14.318 3.635 -45.469 1.00 61.47 72 VAL A N 1
ATOM 593 C CA . VAL A 1 72 ? 14.310 3.364 -44.024 1.00 61.47 72 VAL A CA 1
ATOM 594 C C . VAL A 1 72 ? 15.617 3.817 -43.375 1.00 61.47 72 VAL A C 1
ATOM 596 O O . VAL A 1 72 ? 16.706 3.508 -43.850 1.00 61.47 72 VAL A O 1
ATOM 599 N N . SER A 1 73 ? 15.522 4.522 -42.246 1.00 58.34 73 SER A N 1
ATOM 600 C CA . SER A 1 73 ? 16.678 4.810 -41.390 1.00 58.34 73 SER A CA 1
ATOM 601 C C . SER A 1 73 ? 17.063 3.557 -40.605 1.00 58.34 73 SER A C 1
ATOM 603 O O . SER A 1 73 ? 16.266 3.066 -39.808 1.00 58.34 73 SER A O 1
ATOM 605 N N . TYR A 1 74 ? 18.282 3.055 -40.794 1.00 62.81 74 TYR A N 1
ATOM 606 C CA . TYR A 1 74 ? 18.783 1.864 -40.105 1.00 62.81 74 TYR A CA 1
ATOM 607 C C . TYR A 1 74 ? 20.105 2.134 -39.385 1.00 62.81 74 TYR A C 1
ATOM 609 O O . TYR A 1 74 ? 20.909 2.976 -39.786 1.00 62.81 74 TYR A O 1
ATOM 617 N N . PHE A 1 75 ? 20.328 1.376 -38.313 1.00 65.88 75 PHE A N 1
ATOM 618 C CA . PHE A 1 75 ? 21.597 1.294 -37.602 1.00 65.88 75 PHE A CA 1
ATOM 619 C C . PHE A 1 75 ? 22.110 -0.138 -37.726 1.00 65.88 75 PHE A C 1
ATOM 621 O O . PHE A 1 75 ? 21.433 -1.067 -37.290 1.00 65.88 75 PHE A O 1
ATOM 628 N N . VAL A 1 76 ? 23.279 -0.324 -38.342 1.00 68.94 76 VAL A N 1
ATOM 629 C CA . VAL A 1 76 ? 23.829 -1.653 -38.633 1.00 68.94 76 VAL A CA 1
ATOM 630 C C . VAL A 1 76 ? 25.279 -1.739 -38.217 1.00 68.94 76 VAL A C 1
ATOM 632 O O . VAL A 1 76 ? 26.069 -0.830 -38.457 1.00 68.94 76 VAL A O 1
ATOM 635 N N . ILE A 1 77 ? 25.609 -2.875 -37.612 1.00 74.25 77 ILE A N 1
ATOM 636 C CA . ILE A 1 77 ? 26.974 -3.273 -37.309 1.00 74.25 77 ILE A CA 1
ATOM 637 C C . ILE A 1 77 ? 27.256 -4.524 -38.130 1.00 74.25 77 ILE A C 1
ATOM 639 O O . ILE A 1 77 ? 26.572 -5.537 -37.980 1.00 74.25 77 ILE A O 1
ATOM 643 N N . SER A 1 78 ? 28.247 -4.444 -39.012 1.00 76.12 78 SER A N 1
ATOM 644 C CA . SER A 1 78 ? 28.644 -5.576 -39.840 1.00 76.12 78 SER A CA 1
ATOM 645 C C . SER A 1 78 ? 29.672 -6.439 -39.108 1.00 76.12 78 SER A C 1
ATOM 647 O O . SER A 1 78 ? 30.747 -5.955 -38.763 1.00 76.12 78 SER A O 1
ATOM 649 N N . TYR A 1 79 ? 29.348 -7.711 -38.866 1.00 79.81 79 TYR A N 1
ATOM 650 C CA . TYR A 1 79 ? 30.223 -8.673 -38.174 1.00 79.81 79 TYR A CA 1
ATOM 651 C C . TYR A 1 79 ? 31.254 -9.303 -39.115 1.00 79.81 79 TYR A C 1
ATOM 653 O O . TYR A 1 79 ? 32.321 -9.735 -38.676 1.00 79.81 79 TYR A O 1
ATOM 661 N N . TYR A 1 80 ? 30.947 -9.322 -40.412 1.00 79.06 80 TYR A N 1
ATOM 662 C CA . TYR A 1 80 ? 31.754 -9.932 -41.458 1.00 79.06 80 TYR A CA 1
ATOM 663 C C . TYR A 1 80 ? 31.920 -8.949 -42.616 1.00 79.06 80 TYR A C 1
ATOM 665 O O . TYR A 1 80 ? 30.980 -8.265 -43.012 1.00 79.06 80 TYR A O 1
ATOM 673 N N . ASN A 1 81 ? 33.123 -8.878 -43.165 1.00 77.56 81 ASN A N 1
ATOM 674 C CA . ASN A 1 81 ? 33.413 -8.115 -44.371 1.00 77.56 81 ASN A CA 1
ATOM 675 C C . ASN A 1 81 ? 32.802 -8.803 -45.606 1.00 77.56 81 ASN A C 1
ATOM 677 O O . ASN A 1 81 ? 32.436 -9.977 -45.565 1.00 77.56 81 ASN A O 1
ATOM 681 N N . GLU A 1 82 ? 32.755 -8.102 -46.742 1.00 75.31 82 GLU A N 1
ATOM 682 C CA . GLU A 1 82 ? 32.216 -8.637 -48.009 1.00 75.31 82 GLU A CA 1
ATOM 683 C C . GLU A 1 82 ? 32.935 -9.900 -48.510 1.00 75.31 82 GLU A C 1
ATOM 685 O O . GLU A 1 82 ? 32.352 -10.711 -49.222 1.00 75.31 82 GLU A O 1
ATOM 690 N N . ASN A 1 83 ? 34.187 -10.100 -48.096 1.00 77.62 83 ASN A N 1
ATOM 691 C CA . ASN A 1 83 ? 34.987 -11.290 -48.387 1.00 77.62 83 ASN A CA 1
ATOM 692 C C . ASN A 1 83 ? 34.758 -12.454 -47.397 1.00 77.62 83 ASN A C 1
ATOM 694 O O . ASN A 1 83 ? 35.487 -13.442 -47.446 1.00 77.62 83 ASN A O 1
ATOM 698 N N . GLY A 1 84 ? 33.796 -12.335 -46.476 1.00 73.62 84 GLY A N 1
ATOM 699 C CA . GLY A 1 84 ? 33.479 -13.342 -45.459 1.00 73.62 84 GLY A CA 1
ATOM 700 C C . GLY A 1 84 ? 34.434 -13.377 -44.260 1.00 73.62 84 GLY A C 1
ATOM 701 O O . GLY A 1 84 ? 34.209 -14.146 -43.327 1.00 73.62 84 GLY A O 1
ATOM 702 N N . ALA A 1 85 ? 35.486 -12.550 -44.237 1.00 82.62 85 ALA A N 1
ATOM 703 C CA . ALA A 1 85 ? 36.382 -12.446 -43.087 1.00 82.62 85 ALA A CA 1
ATOM 704 C C . ALA A 1 85 ? 35.720 -11.677 -41.933 1.00 82.62 85 ALA A C 1
ATOM 706 O O . ALA A 1 85 ? 34.906 -10.783 -42.158 1.00 82.62 85 ALA A O 1
ATOM 707 N N . VAL A 1 86 ? 36.102 -11.978 -40.691 1.00 82.62 86 VAL A N 1
ATOM 708 C CA . VAL A 1 86 ? 35.591 -11.265 -39.510 1.00 82.62 86 VAL A CA 1
ATOM 709 C C . VAL A 1 86 ? 35.972 -9.785 -39.578 1.00 82.62 86 VAL A C 1
ATOM 711 O O . VAL A 1 86 ? 37.140 -9.430 -39.748 1.00 82.62 86 VAL A O 1
ATOM 714 N N . ASN A 1 87 ? 34.982 -8.914 -39.404 1.00 84.50 87 ASN A N 1
ATOM 715 C CA . ASN A 1 87 ? 35.193 -7.481 -39.301 1.00 84.50 87 ASN A CA 1
ATOM 716 C C . ASN A 1 87 ? 35.563 -7.116 -37.857 1.00 84.50 87 ASN A C 1
ATOM 718 O O . ASN A 1 87 ? 34.695 -6.929 -37.002 1.00 84.50 87 ASN A O 1
ATOM 722 N N . PHE A 1 88 ? 36.862 -6.988 -37.577 1.00 83.69 88 PHE A N 1
ATOM 723 C CA . PHE A 1 88 ? 37.353 -6.616 -36.246 1.00 83.69 88 PHE A CA 1
ATOM 724 C C . PHE A 1 88 ? 36.790 -5.280 -35.744 1.00 83.69 88 PHE A C 1
ATOM 726 O O . PHE A 1 88 ? 36.508 -5.160 -34.553 1.00 83.69 88 PHE A O 1
ATOM 733 N N . ASN A 1 89 ? 36.560 -4.303 -36.628 1.00 84.44 89 ASN A N 1
ATOM 734 C CA . ASN A 1 89 ? 35.955 -3.027 -36.239 1.00 84.44 89 ASN A CA 1
ATOM 735 C C . ASN A 1 89 ? 34.480 -3.203 -35.851 1.00 84.44 89 ASN A C 1
ATOM 737 O O . ASN A 1 89 ? 34.008 -2.565 -34.909 1.00 84.44 89 ASN A O 1
ATOM 741 N N . GLY A 1 90 ? 33.762 -4.100 -36.531 1.00 83.50 90 GLY A N 1
ATOM 742 C CA . GLY A 1 90 ? 32.404 -4.503 -36.170 1.00 83.50 90 GLY A CA 1
ATOM 743 C C . GLY A 1 90 ? 32.347 -5.164 -34.795 1.00 83.50 90 GLY A C 1
ATOM 744 O O . GLY A 1 90 ? 31.599 -4.719 -33.927 1.00 83.50 90 GLY A O 1
ATOM 745 N N . ILE A 1 91 ? 33.209 -6.153 -34.544 1.00 84.50 91 ILE A N 1
ATOM 746 C CA . ILE A 1 91 ? 33.308 -6.822 -33.236 1.00 84.50 91 ILE A CA 1
ATOM 747 C C . ILE A 1 91 ? 33.677 -5.829 -32.125 1.00 84.50 91 ILE A C 1
ATOM 749 O O . ILE A 1 91 ? 33.042 -5.819 -31.071 1.00 84.50 91 ILE A O 1
ATOM 753 N N . LEU A 1 92 ? 34.646 -4.941 -32.365 1.00 86.25 92 LEU A N 1
ATOM 754 C CA . LEU A 1 92 ? 35.025 -3.894 -31.414 1.00 86.25 92 LEU A CA 1
ATOM 755 C C . LEU A 1 92 ? 33.847 -2.959 -31.090 1.00 86.25 92 LEU A C 1
ATOM 757 O O . LEU A 1 92 ? 33.665 -2.564 -29.937 1.00 86.25 92 LEU A O 1
ATOM 761 N N . SER A 1 93 ? 33.012 -2.656 -32.084 1.00 84.50 93 SER A N 1
ATOM 762 C CA . SER A 1 93 ? 31.811 -1.832 -31.918 1.00 84.50 93 SER A CA 1
ATOM 763 C C . SER A 1 93 ? 30.762 -2.504 -31.035 1.00 84.50 93 SER A C 1
ATOM 765 O O . SER A 1 93 ? 30.185 -1.860 -30.156 1.00 84.50 93 SER A O 1
ATOM 767 N N . VAL A 1 94 ? 30.557 -3.810 -31.214 1.00 85.38 94 VAL A N 1
ATOM 768 C CA . VAL A 1 94 ? 29.662 -4.623 -30.377 1.00 85.38 94 VAL A CA 1
ATOM 769 C C . VAL A 1 94 ? 30.176 -4.680 -28.942 1.00 85.38 94 VAL A C 1
ATOM 771 O O . VAL A 1 94 ? 29.415 -4.417 -28.011 1.00 85.38 94 VAL A O 1
ATOM 774 N N . CYS A 1 95 ? 31.474 -4.927 -28.751 1.00 88.19 95 CYS A N 1
ATOM 775 C CA . CYS A 1 95 ? 32.107 -4.912 -27.431 1.00 88.19 95 CYS A CA 1
ATOM 776 C C . CYS A 1 95 ? 31.925 -3.562 -26.720 1.00 88.19 95 CYS A C 1
ATOM 778 O O . CYS A 1 95 ? 31.579 -3.532 -25.539 1.00 88.19 95 CYS A O 1
ATOM 780 N N . ASN A 1 96 ? 32.093 -2.443 -27.433 1.00 88.75 96 ASN A N 1
ATOM 781 C CA . ASN A 1 96 ? 31.854 -1.113 -26.874 1.00 88.75 96 ASN A CA 1
ATOM 782 C C . ASN A 1 96 ? 30.385 -0.909 -26.467 1.00 88.75 96 ASN A C 1
ATOM 784 O O . ASN A 1 96 ? 30.115 -0.413 -25.374 1.00 88.75 96 ASN A O 1
ATOM 788 N N . MET A 1 97 ? 29.431 -1.329 -27.305 1.00 85.88 97 MET A N 1
ATOM 789 C CA . MET A 1 97 ? 28.002 -1.250 -26.980 1.00 85.88 97 MET A CA 1
ATOM 790 C C . MET A 1 97 ? 27.664 -2.077 -25.734 1.00 85.88 97 MET A C 1
ATOM 792 O O . MET A 1 97 ? 26.990 -1.572 -24.837 1.00 85.88 97 MET A O 1
ATOM 796 N N . PHE A 1 98 ? 28.189 -3.300 -25.614 1.00 87.00 98 PHE A N 1
ATOM 797 C CA . PHE A 1 98 ? 28.024 -4.119 -24.408 1.00 87.00 98 PHE A CA 1
ATOM 798 C C . PHE A 1 98 ? 28.635 -3.474 -23.164 1.00 87.00 98 PHE A C 1
ATOM 800 O O . PHE A 1 98 ? 28.019 -3.510 -22.096 1.00 87.00 98 PHE A O 1
ATOM 807 N N . LEU A 1 99 ? 29.806 -2.848 -23.286 1.00 89.75 99 LEU A N 1
ATOM 808 C CA . LEU A 1 99 ? 30.454 -2.151 -22.177 1.00 89.75 99 LEU A CA 1
ATOM 809 C C . LEU A 1 99 ? 29.600 -0.974 -21.690 1.00 89.75 99 LEU A C 1
ATOM 811 O O . LEU A 1 99 ? 29.341 -0.863 -20.491 1.00 89.75 99 LEU A O 1
ATOM 815 N N . ILE A 1 100 ? 29.099 -0.144 -22.609 1.00 88.88 100 ILE A N 1
ATOM 816 C CA . ILE A 1 100 ? 28.205 0.979 -22.290 1.00 88.88 100 ILE A CA 1
ATOM 817 C C . ILE A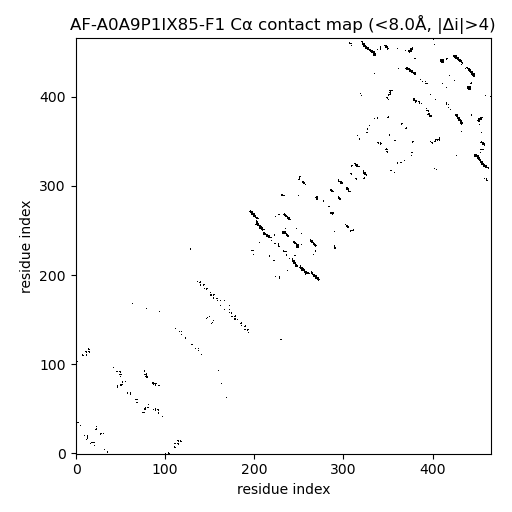 1 100 ? 26.919 0.466 -21.632 1.00 88.88 100 ILE A C 1
ATOM 819 O O . ILE A 1 100 ? 26.533 0.954 -20.569 1.00 88.88 100 ILE A O 1
ATOM 823 N N . MET A 1 101 ? 26.277 -0.550 -22.217 1.00 85.50 101 MET A N 1
ATOM 824 C CA . MET A 1 101 ? 25.058 -1.158 -21.673 1.00 85.50 101 MET A CA 1
ATOM 825 C C . MET A 1 101 ? 25.266 -1.679 -20.250 1.00 85.50 101 MET A C 1
ATOM 827 O O . MET A 1 101 ? 24.451 -1.408 -19.365 1.00 85.50 101 MET A O 1
ATOM 831 N N . THR A 1 102 ? 26.375 -2.380 -20.014 1.00 86.38 102 THR A N 1
ATOM 832 C CA . THR A 1 102 ? 26.712 -2.946 -18.702 1.00 86.38 102 THR A CA 1
ATOM 833 C C . THR A 1 102 ? 27.002 -1.846 -17.684 1.00 86.38 102 THR A C 1
ATOM 835 O O . THR A 1 102 ? 26.512 -1.916 -16.558 1.00 86.38 102 THR A O 1
ATOM 838 N N . MET A 1 103 ? 27.724 -0.788 -18.074 1.00 89.94 103 MET A N 1
ATOM 839 C CA . MET A 1 103 ? 27.991 0.356 -17.198 1.00 89.94 103 MET A CA 1
ATOM 840 C C . MET A 1 103 ? 26.710 1.081 -16.778 1.00 89.94 103 MET A C 1
ATOM 842 O O . MET A 1 103 ? 26.471 1.250 -15.583 1.00 89.94 103 MET A O 1
ATOM 846 N N . PHE A 1 104 ? 25.862 1.484 -17.728 1.00 87.81 104 PHE A N 1
ATOM 847 C CA . PHE A 1 104 ? 24.627 2.215 -17.418 1.00 87.81 104 PHE A CA 1
ATOM 848 C C . PHE A 1 104 ? 23.637 1.365 -16.615 1.00 87.81 104 PHE A C 1
ATOM 850 O O . PHE A 1 104 ? 23.029 1.863 -15.666 1.00 87.81 104 PHE A O 1
ATOM 857 N N . SER A 1 105 ? 23.529 0.072 -16.932 1.00 83.06 105 SER A N 1
ATOM 858 C CA . SER A 1 105 ? 22.697 -0.863 -16.166 1.00 83.06 105 SER A CA 1
ATOM 859 C C . SER A 1 105 ? 23.239 -1.074 -14.751 1.00 83.06 105 SER A C 1
ATOM 861 O O . SER A 1 105 ? 22.468 -1.070 -13.794 1.00 83.06 105 SER A O 1
ATOM 863 N N . GLY A 1 106 ? 24.562 -1.181 -14.594 1.00 87.88 106 GLY A N 1
ATOM 864 C CA . GLY A 1 106 ? 25.219 -1.289 -13.293 1.00 87.88 106 GLY A CA 1
ATOM 865 C C . GLY A 1 106 ? 25.009 -0.050 -12.422 1.00 87.88 106 GLY A C 1
ATOM 866 O O . GLY A 1 106 ? 24.664 -0.179 -11.249 1.00 87.88 106 GLY A O 1
ATOM 867 N N . ILE A 1 107 ? 25.136 1.153 -12.993 1.00 89.81 107 ILE A N 1
ATOM 868 C CA . ILE A 1 107 ? 24.855 2.412 -12.283 1.00 89.81 107 ILE A CA 1
ATOM 869 C C . ILE A 1 107 ? 23.391 2.456 -11.836 1.00 89.81 107 ILE A C 1
ATOM 871 O O . ILE A 1 107 ? 23.128 2.717 -10.661 1.00 89.81 107 ILE A O 1
ATOM 875 N N . SER A 1 108 ? 22.447 2.153 -12.735 1.00 86.06 108 SER A N 1
ATOM 876 C CA . SER A 1 108 ? 21.019 2.094 -12.398 1.00 86.06 108 SER A CA 1
ATOM 877 C C . SER A 1 108 ? 20.742 1.108 -11.265 1.00 86.06 108 SER A C 1
ATOM 879 O O . SER A 1 108 ? 20.045 1.459 -10.317 1.00 86.06 108 SER A O 1
ATOM 881 N N . LEU A 1 109 ? 21.335 -0.090 -11.312 1.00 84.81 109 LEU A N 1
ATOM 882 C CA . LEU A 1 109 ? 21.171 -1.116 -10.283 1.00 84.81 109 LEU A CA 1
ATOM 883 C C . LEU A 1 109 ? 21.740 -0.665 -8.932 1.00 84.81 109 LEU A C 1
ATOM 885 O O . LEU A 1 109 ? 21.083 -0.815 -7.905 1.00 84.81 109 LEU A O 1
ATOM 889 N N . ILE A 1 110 ? 22.936 -0.068 -8.912 1.00 88.88 110 ILE A N 1
ATOM 890 C CA . ILE A 1 110 ? 23.544 0.456 -7.681 1.00 88.88 110 ILE A CA 1
ATOM 891 C C . ILE A 1 110 ? 22.676 1.566 -7.082 1.00 88.88 110 ILE A C 1
ATOM 893 O O . ILE A 1 110 ? 22.438 1.564 -5.872 1.00 88.88 110 ILE A O 1
ATOM 897 N N . CYS A 1 111 ? 22.202 2.507 -7.903 1.00 86.38 111 CYS A N 1
ATOM 898 C CA . CYS A 1 111 ? 21.291 3.563 -7.465 1.00 86.38 111 CYS A CA 1
ATOM 899 C C . CYS A 1 111 ? 19.991 2.972 -6.911 1.00 86.38 111 CYS A C 1
ATOM 901 O O . CYS A 1 111 ? 19.608 3.327 -5.801 1.00 86.38 111 CYS A O 1
ATOM 903 N N . ALA A 1 112 ? 19.371 2.018 -7.610 1.00 80.44 112 ALA A N 1
ATOM 904 C CA . ALA A 1 112 ? 18.157 1.341 -7.160 1.00 80.44 112 ALA A CA 1
ATOM 905 C C . ALA A 1 112 ? 18.358 0.624 -5.813 1.00 80.44 112 ALA A C 1
ATOM 907 O O . ALA A 1 112 ? 17.582 0.843 -4.887 1.00 80.44 112 ALA A O 1
ATOM 908 N N . ILE A 1 113 ? 19.437 -0.155 -5.654 1.00 83.31 113 ILE A N 1
ATOM 909 C CA . ILE A 1 113 ? 19.756 -0.864 -4.401 1.00 83.31 113 ILE A CA 1
ATOM 910 C C . ILE A 1 113 ? 20.011 0.121 -3.254 1.00 83.31 113 ILE A C 1
ATOM 912 O O . ILE A 1 113 ? 19.600 -0.120 -2.118 1.00 83.31 113 ILE A O 1
ATOM 916 N N . LYS A 1 114 ? 20.708 1.232 -3.510 1.00 84.19 114 LYS A N 1
ATOM 917 C CA . LYS A 1 114 ? 20.965 2.240 -2.473 1.00 84.19 114 LYS A CA 1
ATOM 918 C C . LYS A 1 114 ? 19.686 2.955 -2.051 1.00 84.19 114 LYS A C 1
ATOM 920 O O . LYS A 1 114 ? 19.465 3.106 -0.852 1.00 84.19 114 LYS A O 1
ATOM 925 N N . THR A 1 115 ? 18.843 3.331 -3.008 1.00 79.56 115 THR A N 1
ATOM 926 C CA . THR A 1 115 ? 17.521 3.905 -2.739 1.00 79.56 115 THR A CA 1
ATOM 927 C C . THR A 1 115 ? 16.657 2.921 -1.949 1.00 79.56 115 THR A C 1
ATOM 929 O O . THR A 1 115 ? 16.108 3.300 -0.921 1.00 79.56 115 THR A O 1
ATOM 932 N N . TYR A 1 116 ? 16.641 1.640 -2.339 1.00 74.50 116 TYR A N 1
ATOM 933 C CA . TYR A 1 116 ? 15.974 0.551 -1.615 1.00 74.50 116 TYR A CA 1
ATOM 934 C C . TYR A 1 116 ? 16.422 0.478 -0.151 1.00 74.50 116 TYR A C 1
ATOM 936 O O . TYR A 1 116 ? 15.598 0.515 0.760 1.00 74.50 116 TYR A O 1
ATOM 944 N N . LYS A 1 117 ? 17.738 0.418 0.095 1.00 79.06 117 LYS A N 1
ATOM 945 C CA . LYS A 1 117 ? 18.276 0.312 1.460 1.00 79.06 117 LYS A CA 1
ATOM 946 C C . LYS A 1 117 ? 17.950 1.544 2.297 1.00 79.06 117 LYS A C 1
ATOM 948 O O . LYS A 1 117 ? 17.699 1.411 3.488 1.00 79.06 117 LYS A O 1
ATOM 953 N N . SER A 1 118 ? 17.967 2.726 1.686 1.00 73.31 118 SER A N 1
ATOM 954 C CA . SER A 1 118 ? 17.615 3.975 2.360 1.00 73.31 118 SER A CA 1
ATOM 955 C C . SER A 1 118 ? 16.144 3.994 2.760 1.00 73.31 118 SER A C 1
ATOM 957 O O . SER A 1 118 ? 15.854 4.260 3.920 1.00 73.31 118 SER A O 1
ATOM 959 N N . LEU A 1 119 ? 15.236 3.648 1.841 1.00 68.88 119 LEU A N 1
ATOM 960 C CA . LEU A 1 119 ? 13.799 3.574 2.117 1.00 68.88 119 LEU A CA 1
ATOM 961 C C . LEU A 1 119 ? 13.494 2.553 3.221 1.00 68.88 119 LEU A C 1
ATOM 963 O O . LEU A 1 119 ? 12.778 2.867 4.167 1.00 68.88 119 LEU A O 1
ATOM 967 N N . ASN A 1 120 ? 14.106 1.366 3.160 1.00 66.00 120 ASN A N 1
ATOM 968 C CA . ASN A 1 120 ? 13.899 0.332 4.174 1.00 66.00 120 ASN A CA 1
ATOM 969 C C . ASN A 1 120 ? 14.478 0.711 5.548 1.00 66.00 120 ASN A C 1
ATOM 971 O O . ASN A 1 120 ? 13.949 0.297 6.568 1.00 66.00 120 ASN A O 1
ATOM 975 N N . ARG A 1 121 ? 15.544 1.519 5.599 1.00 63.78 121 ARG A N 1
ATOM 976 C CA . ARG A 1 121 ? 16.100 2.015 6.867 1.00 63.78 121 ARG A CA 1
ATOM 977 C C . ARG A 1 121 ? 15.230 3.108 7.486 1.00 63.78 121 ARG A C 1
ATOM 979 O O . ARG A 1 121 ? 15.071 3.137 8.698 1.00 63.78 121 ARG A O 1
ATOM 986 N N . THR A 1 122 ? 14.657 3.994 6.672 1.00 56.53 122 THR A N 1
ATOM 987 C CA . THR A 1 122 ? 13.716 5.019 7.150 1.00 56.53 122 THR A CA 1
ATOM 988 C C . THR A 1 122 ? 12.420 4.390 7.677 1.00 56.53 122 THR A C 1
ATOM 990 O O . THR A 1 122 ? 11.855 4.896 8.647 1.00 56.53 122 THR A O 1
ATOM 993 N N . ARG A 1 123 ? 12.005 3.247 7.108 1.00 51.28 123 ARG A N 1
ATOM 994 C CA . ARG A 1 123 ? 10.869 2.426 7.563 1.00 51.28 123 ARG A CA 1
ATOM 995 C C . ARG A 1 123 ? 10.990 1.958 9.020 1.00 51.28 123 ARG A C 1
ATOM 997 O O . ARG A 1 123 ? 9.985 1.885 9.708 1.00 51.28 123 ARG A O 1
ATOM 1004 N N . GLU A 1 124 ? 12.201 1.682 9.508 1.00 47.75 124 GLU A N 1
ATOM 1005 C CA . GLU A 1 124 ? 12.435 1.219 10.890 1.00 47.75 124 GLU A CA 1
ATOM 1006 C C . GLU A 1 124 ? 12.373 2.351 11.935 1.00 47.75 124 GLU A C 1
ATOM 1008 O O . GLU A 1 124 ? 12.298 2.082 13.131 1.00 47.75 124 GLU A O 1
ATOM 1013 N N . THR A 1 125 ? 12.412 3.618 11.505 1.00 44.81 125 THR A N 1
ATOM 1014 C CA . THR A 1 125 ? 12.532 4.791 12.397 1.00 44.81 125 THR A CA 1
ATOM 1015 C C . THR A 1 125 ? 11.293 5.687 12.460 1.00 44.81 125 THR A C 1
ATOM 1017 O O . THR A 1 125 ? 11.259 6.601 13.278 1.00 44.81 125 THR A O 1
ATOM 1020 N N . VAL A 1 126 ? 10.290 5.463 11.608 1.00 41.94 126 VAL A N 1
ATOM 1021 C CA . VAL A 1 126 ? 9.079 6.296 11.512 1.00 41.94 126 VAL A CA 1
ATOM 1022 C C . VAL A 1 126 ? 7.858 5.426 11.811 1.00 41.94 126 VAL A C 1
ATOM 1024 O O . VAL A 1 126 ? 7.725 4.354 11.226 1.00 41.94 126 VAL A O 1
ATOM 1027 N N . GLU A 1 127 ? 6.982 5.872 12.720 1.00 42.53 127 GLU A N 1
ATOM 1028 C CA . GLU A 1 127 ? 5.723 5.189 13.055 1.00 42.53 127 GLU A CA 1
ATOM 1029 C C . GLU A 1 127 ? 4.884 4.847 11.807 1.00 42.53 127 GLU A C 1
ATOM 1031 O O . GLU A 1 127 ? 4.955 5.522 10.778 1.00 42.53 127 GLU A O 1
ATOM 1036 N N . VAL A 1 128 ? 4.073 3.791 11.970 1.00 43.38 128 VAL A N 1
ATOM 1037 C CA . VAL A 1 128 ? 3.216 2.992 11.054 1.00 43.38 128 VAL A CA 1
ATOM 1038 C C . VAL A 1 128 ? 2.614 3.709 9.819 1.00 43.38 128 VAL A C 1
ATOM 1040 O O . VAL A 1 128 ? 2.326 3.074 8.808 1.00 43.38 128 VAL A O 1
ATOM 1043 N N . LEU A 1 129 ? 2.494 5.032 9.854 1.00 39.94 129 LEU A N 1
ATOM 1044 C CA . LEU A 1 129 ? 2.047 5.954 8.801 1.00 39.94 129 LEU A CA 1
ATOM 1045 C C . LEU A 1 129 ? 2.840 5.928 7.494 1.00 39.94 129 LEU A C 1
ATOM 1047 O O . LEU A 1 129 ? 2.301 6.175 6.418 1.00 39.94 129 LEU A O 1
ATOM 1051 N N . SER A 1 130 ? 4.143 5.685 7.589 1.00 48.06 130 SER A N 1
ATOM 1052 C CA . SER A 1 130 ? 5.054 5.799 6.451 1.00 48.06 130 SER A CA 1
ATOM 1053 C C . SER A 1 130 ? 4.974 4.588 5.517 1.00 48.06 130 SER A C 1
ATOM 1055 O O . SER A 1 130 ? 5.546 4.620 4.432 1.00 48.06 130 SER A O 1
ATOM 1057 N N . ASP A 1 131 ? 4.303 3.502 5.914 1.00 48.28 131 ASP A N 1
ATOM 1058 C CA . ASP A 1 131 ? 4.515 2.209 5.269 1.00 48.28 131 ASP A CA 1
ATOM 1059 C C . ASP A 1 131 ? 3.768 2.070 3.939 1.00 48.28 131 ASP A C 1
ATOM 1061 O O . ASP A 1 131 ? 4.370 1.638 2.969 1.00 48.28 131 ASP A O 1
ATOM 1065 N N . VAL A 1 132 ? 2.507 2.503 3.818 1.00 48.56 132 VAL A N 1
ATOM 1066 C CA . VAL A 1 132 ? 1.709 2.276 2.591 1.00 48.56 132 VAL A CA 1
ATOM 1067 C C . VAL A 1 132 ? 2.195 3.126 1.414 1.00 48.56 132 VAL A C 1
ATOM 1069 O O . VAL A 1 132 ? 2.461 2.582 0.344 1.00 48.56 132 VAL A O 1
ATOM 1072 N N . LEU A 1 133 ? 2.379 4.440 1.602 1.00 55.31 133 LEU A N 1
ATOM 1073 C CA . LEU A 1 133 ? 2.861 5.331 0.538 1.00 55.31 133 LEU A CA 1
ATOM 1074 C C . LEU A 1 133 ? 4.309 5.009 0.146 1.00 55.31 133 LEU A C 1
ATOM 1076 O O . LEU A 1 133 ? 4.616 4.933 -1.044 1.00 55.31 133 LEU A O 1
ATOM 1080 N N . ASN A 1 134 ? 5.199 4.759 1.119 1.00 56.03 134 ASN A N 1
ATOM 1081 C CA . ASN A 1 134 ? 6.555 4.320 0.783 1.00 56.03 134 ASN A CA 1
ATOM 1082 C C . ASN A 1 134 ? 6.558 2.931 0.149 1.00 56.03 134 ASN A C 1
ATOM 1084 O O . ASN A 1 134 ? 7.374 2.711 -0.735 1.00 56.03 134 ASN A O 1
ATOM 1088 N N . THR A 1 135 ? 5.646 2.028 0.521 1.00 59.25 135 THR A N 1
ATOM 1089 C CA . THR A 1 135 ? 5.490 0.708 -0.111 1.00 59.25 135 THR A CA 1
ATOM 1090 C C . THR A 1 135 ? 4.984 0.827 -1.549 1.00 59.25 135 THR A C 1
ATOM 1092 O O . THR A 1 135 ? 5.493 0.136 -2.427 1.00 59.25 135 THR A O 1
ATOM 1095 N N . GLN A 1 136 ? 4.052 1.734 -1.842 1.00 59.47 136 GLN A N 1
ATOM 1096 C CA . GLN A 1 136 ? 3.584 1.992 -3.209 1.00 59.47 136 GLN A CA 1
ATOM 1097 C C . GLN A 1 136 ? 4.675 2.633 -4.069 1.00 59.47 136 GLN A C 1
ATOM 1099 O O . GLN A 1 136 ? 4.967 2.145 -5.159 1.00 59.47 136 GLN A O 1
ATOM 1104 N N . LEU A 1 137 ? 5.349 3.671 -3.562 1.00 65.56 137 LEU A N 1
ATOM 1105 C CA . LEU A 1 137 ? 6.500 4.283 -4.236 1.00 65.56 137 LEU A CA 1
ATOM 1106 C C . LEU A 1 137 ? 7.641 3.274 -4.434 1.00 65.56 137 LEU A C 1
ATOM 1108 O O . LEU A 1 137 ? 8.335 3.306 -5.449 1.00 65.56 137 LEU A O 1
ATOM 1112 N N . PHE A 1 138 ? 7.809 2.345 -3.497 1.00 64.75 138 PHE A N 1
ATOM 1113 C CA . PHE A 1 138 ? 8.761 1.244 -3.565 1.00 64.75 138 PHE A CA 1
ATOM 1114 C C . PHE A 1 138 ? 8.397 0.213 -4.635 1.00 64.75 138 PHE A C 1
ATOM 1116 O O . PHE A 1 138 ? 9.245 -0.114 -5.466 1.00 64.75 138 PHE A O 1
ATOM 1123 N N . PHE A 1 139 ? 7.151 -0.265 -4.674 1.00 67.06 139 PHE A N 1
ATOM 1124 C CA . PHE A 1 139 ? 6.693 -1.177 -5.721 1.00 67.06 139 PHE A CA 1
ATOM 1125 C C . PHE A 1 139 ? 6.754 -0.511 -7.095 1.00 67.06 139 PHE A C 1
ATOM 1127 O O . PHE A 1 139 ? 7.192 -1.145 -8.054 1.00 67.06 139 PHE A O 1
ATOM 1134 N N . ALA A 1 140 ? 6.423 0.780 -7.182 1.00 73.25 140 ALA A N 1
ATOM 1135 C CA . ALA A 1 140 ? 6.540 1.553 -8.412 1.00 73.25 140 ALA A CA 1
ATOM 1136 C C . ALA A 1 140 ? 8.006 1.653 -8.857 1.00 73.25 140 ALA A C 1
ATOM 1138 O O . ALA A 1 140 ? 8.308 1.481 -10.036 1.00 73.25 140 ALA A O 1
ATOM 1139 N N . LEU A 1 141 ? 8.939 1.861 -7.921 1.00 69.94 141 LEU A N 1
ATOM 1140 C CA . LEU A 1 141 ? 10.374 1.898 -8.209 1.00 69.94 141 LEU A CA 1
ATOM 1141 C C . LEU A 1 141 ? 10.910 0.536 -8.678 1.00 69.94 141 LEU A C 1
ATOM 1143 O O . LEU A 1 141 ? 11.718 0.484 -9.608 1.00 69.94 141 LEU A O 1
ATOM 1147 N N . ILE A 1 142 ? 10.459 -0.566 -8.072 1.00 71.56 142 ILE A N 1
ATOM 1148 C CA . ILE A 1 142 ? 10.821 -1.927 -8.494 1.00 71.56 142 ILE A CA 1
ATOM 1149 C C . ILE A 1 142 ? 10.283 -2.201 -9.897 1.00 71.56 142 ILE A C 1
ATOM 1151 O O . ILE A 1 142 ? 11.056 -2.582 -10.777 1.00 71.56 142 ILE A O 1
ATOM 1155 N N . ALA A 1 143 ? 8.996 -1.942 -10.136 1.00 75.88 143 ALA A N 1
ATOM 1156 C CA . ALA A 1 143 ? 8.370 -2.134 -11.439 1.00 75.88 143 ALA A CA 1
ATOM 1157 C C . ALA A 1 143 ? 9.084 -1.320 -12.527 1.00 75.88 143 ALA A C 1
ATOM 1159 O O . ALA A 1 143 ? 9.480 -1.875 -13.551 1.00 75.88 143 ALA A O 1
ATOM 1160 N N . GLN A 1 144 ? 9.377 -0.045 -12.259 1.00 72.31 144 GLN A N 1
ATOM 1161 C CA . GLN A 1 144 ? 10.094 0.829 -13.188 1.00 72.31 144 GLN A CA 1
ATOM 1162 C C . GLN A 1 144 ? 11.552 0.405 -13.434 1.00 72.31 144 GLN A C 1
ATOM 1164 O O . GLN A 1 144 ? 12.159 0.798 -14.428 1.00 72.31 144 GLN A O 1
ATOM 1169 N N . THR A 1 145 ? 12.138 -0.413 -12.557 1.00 74.31 145 THR A N 1
ATOM 1170 C CA . THR A 1 145 ? 13.459 -1.017 -12.788 1.00 74.31 145 THR A CA 1
ATOM 1171 C C . THR A 1 145 ? 13.347 -2.295 -13.614 1.00 74.31 145 THR A C 1
ATOM 1173 O O . THR A 1 145 ? 14.120 -2.496 -14.549 1.00 74.31 145 THR A O 1
ATOM 1176 N N . CYS A 1 146 ? 12.380 -3.156 -13.301 1.00 80.44 146 CYS A N 1
ATOM 1177 C CA . CYS A 1 146 ? 12.200 -4.449 -13.957 1.00 80.44 146 CYS A CA 1
ATOM 1178 C C . CYS A 1 146 ? 11.707 -4.317 -15.405 1.00 80.44 146 CYS A C 1
ATOM 1180 O O . CYS A 1 146 ? 12.167 -5.057 -16.275 1.00 80.44 146 CYS A O 1
ATOM 1182 N N . VAL A 1 147 ? 10.811 -3.367 -15.682 1.00 84.06 147 VAL A N 1
ATOM 1183 C CA . VAL A 1 147 ? 10.179 -3.208 -17.000 1.00 84.06 147 VAL A CA 1
ATOM 1184 C C . VAL A 1 147 ? 11.203 -2.878 -18.100 1.00 84.06 147 VAL A C 1
ATOM 1186 O O . VAL A 1 147 ? 11.269 -3.633 -19.071 1.00 84.06 147 VAL A O 1
ATOM 1189 N N . PRO A 1 148 ? 12.079 -1.860 -17.975 1.00 81.19 148 PRO A N 1
ATOM 1190 C CA . PRO A 1 148 ? 13.122 -1.617 -18.972 1.00 81.19 148 PRO A CA 1
ATOM 1191 C C . PRO A 1 148 ? 14.101 -2.784 -19.142 1.00 81.19 148 PRO A C 1
ATOM 1193 O O . PRO A 1 148 ? 14.559 -3.024 -20.258 1.00 81.19 148 PRO A O 1
ATOM 1196 N N . ILE A 1 149 ? 14.412 -3.521 -18.066 1.00 82.31 149 ILE A N 1
ATOM 1197 C CA . ILE A 1 149 ? 15.309 -4.685 -18.132 1.00 82.31 149 ILE A CA 1
ATOM 1198 C C . ILE A 1 149 ? 14.709 -5.757 -19.047 1.00 82.31 149 ILE A C 1
ATOM 1200 O O . ILE A 1 149 ? 15.379 -6.219 -19.969 1.00 82.31 149 ILE A O 1
ATOM 1204 N N . ILE A 1 150 ? 13.437 -6.096 -18.836 1.00 86.31 150 ILE A N 1
ATOM 1205 C CA . ILE A 1 150 ? 12.748 -7.158 -19.576 1.00 86.31 150 ILE A CA 1
ATOM 1206 C C . ILE A 1 150 ? 12.425 -6.725 -21.009 1.00 86.31 150 ILE A C 1
ATOM 1208 O O . ILE A 1 150 ? 12.662 -7.485 -21.943 1.00 86.31 150 ILE A O 1
ATOM 1212 N N . PHE A 1 151 ? 11.890 -5.516 -21.195 1.00 88.19 151 PHE A N 1
ATOM 1213 C CA . PHE A 1 151 ? 11.316 -5.092 -22.477 1.00 88.19 151 PHE A CA 1
ATOM 1214 C C . PHE A 1 151 ? 12.282 -4.318 -23.373 1.00 88.19 151 PHE A C 1
ATOM 1216 O O . PHE A 1 151 ? 12.025 -4.189 -24.565 1.00 88.19 151 PHE A O 1
ATOM 1223 N N . ILE A 1 152 ? 13.408 -3.827 -22.845 1.00 85.81 152 ILE A N 1
ATOM 1224 C CA . ILE A 1 152 ? 14.409 -3.129 -23.659 1.00 85.81 152 ILE A CA 1
ATOM 1225 C C . ILE A 1 152 ? 15.792 -3.765 -23.542 1.00 85.81 152 ILE A C 1
ATOM 1227 O O . ILE A 1 152 ? 16.434 -3.995 -24.564 1.00 85.81 152 ILE A O 1
ATOM 1231 N N . TYR A 1 153 ? 16.284 -4.049 -22.333 1.00 83.56 153 TYR A N 1
ATOM 1232 C CA . TYR A 1 153 ? 17.699 -4.403 -22.157 1.00 83.56 153 TYR A CA 1
ATOM 1233 C C . TYR A 1 153 ? 17.956 -5.809 -22.696 1.00 83.56 153 TYR A C 1
ATOM 1235 O O . TYR A 1 153 ? 18.839 -5.992 -23.533 1.00 83.56 153 TYR A O 1
ATOM 1243 N N . THR A 1 154 ? 17.133 -6.775 -22.285 1.00 86.38 154 THR A N 1
ATOM 1244 C CA . THR A 1 154 ? 17.221 -8.161 -22.749 1.00 86.38 154 THR A CA 1
ATOM 1245 C C . THR A 1 154 ? 17.029 -8.281 -24.270 1.00 86.38 154 THR A C 1
ATOM 1247 O O . THR A 1 154 ? 17.903 -8.868 -24.910 1.00 86.38 154 THR A O 1
ATOM 1250 N N . PRO A 1 155 ? 15.995 -7.682 -24.901 1.00 88.81 155 PRO A N 1
ATOM 1251 C CA . PRO A 1 155 ? 15.828 -7.716 -26.353 1.00 88.81 155 PRO A CA 1
ATOM 1252 C C . PRO A 1 155 ? 17.005 -7.123 -27.128 1.00 88.81 155 PRO A C 1
ATOM 1254 O O . PRO A 1 155 ? 17.470 -7.731 -28.089 1.00 88.81 155 PRO A O 1
ATOM 1257 N N . ILE A 1 156 ? 17.537 -5.974 -26.696 1.00 86.19 156 ILE A N 1
ATOM 1258 C CA . ILE A 1 156 ? 18.697 -5.353 -27.352 1.00 86.19 156 ILE A CA 1
ATOM 1259 C C . ILE A 1 156 ? 19.929 -6.256 -27.240 1.00 86.19 156 ILE A C 1
ATOM 1261 O O . ILE A 1 156 ? 20.639 -6.440 -28.226 1.00 86.19 156 ILE A O 1
ATOM 1265 N N . SER A 1 157 ? 20.182 -6.858 -26.074 1.00 85.31 157 SER A N 1
ATOM 1266 C CA . SER A 1 157 ? 21.288 -7.807 -25.914 1.00 85.31 157 SER A CA 1
ATOM 1267 C C . SER A 1 157 ? 21.128 -9.039 -26.807 1.00 85.31 157 SER A C 1
ATOM 1269 O O . SER A 1 157 ? 22.104 -9.457 -27.423 1.00 85.31 157 SER A O 1
ATOM 1271 N N . ILE A 1 158 ? 19.913 -9.582 -26.939 1.00 88.00 158 ILE A N 1
ATOM 1272 C CA . ILE A 1 158 ? 19.630 -10.705 -27.846 1.00 88.00 158 ILE A CA 1
ATOM 1273 C C . ILE A 1 158 ? 19.902 -10.305 -29.300 1.00 88.00 158 ILE A C 1
ATOM 1275 O O . ILE A 1 158 ? 20.590 -11.040 -30.000 1.00 88.00 158 ILE A O 1
ATOM 1279 N N . ILE A 1 159 ? 19.438 -9.130 -29.742 1.00 86.06 159 ILE A N 1
ATOM 1280 C CA . ILE A 1 159 ? 19.669 -8.627 -31.108 1.00 86.06 159 ILE A CA 1
ATOM 1281 C C . ILE A 1 159 ? 21.168 -8.458 -31.398 1.00 86.06 159 ILE A C 1
ATOM 1283 O O . ILE A 1 159 ? 21.612 -8.740 -32.508 1.00 86.06 159 ILE A O 1
ATOM 1287 N N . LEU A 1 160 ? 21.961 -8.034 -30.410 1.00 82.88 160 LEU A N 1
ATOM 1288 C CA . LEU A 1 160 ? 23.411 -7.885 -30.561 1.00 82.88 160 LEU A CA 1
ATOM 1289 C C . LEU A 1 160 ? 24.161 -9.229 -30.597 1.00 82.88 160 LEU A C 1
ATOM 1291 O O . LEU A 1 160 ? 25.205 -9.309 -31.227 1.00 82.88 160 LEU A O 1
ATOM 1295 N N . VAL A 1 161 ? 23.671 -10.292 -29.954 1.00 84.31 161 VAL A N 1
ATOM 1296 C CA . VAL A 1 161 ? 24.324 -11.620 -30.012 1.00 84.31 161 VAL A CA 1
ATOM 1297 C C . VAL A 1 161 ? 23.798 -12.469 -31.172 1.00 84.31 161 VAL A C 1
ATOM 1299 O O . VAL A 1 161 ? 24.519 -13.300 -31.708 1.00 84.31 161 VAL A O 1
ATOM 1302 N N . ALA A 1 162 ? 22.560 -12.253 -31.611 1.00 83.56 162 ALA A N 1
ATOM 1303 C CA . ALA A 1 162 ? 21.887 -13.058 -32.628 1.00 83.56 162 ALA A CA 1
ATOM 1304 C C . ALA A 1 162 ? 22.703 -13.338 -33.913 1.00 83.56 162 ALA A C 1
ATOM 1306 O O . ALA A 1 162 ? 22.679 -14.487 -34.364 1.00 83.56 162 ALA A O 1
ATOM 1307 N N . PRO A 1 163 ? 23.468 -12.379 -34.479 1.00 77.81 163 PRO A N 1
ATOM 1308 C CA . PRO A 1 163 ? 24.292 -12.629 -35.663 1.00 77.81 163 PRO A CA 1
ATOM 1309 C C . PRO A 1 163 ? 25.412 -13.654 -35.445 1.00 77.81 163 PRO A C 1
ATOM 1311 O O . PRO A 1 163 ? 25.807 -14.320 -36.393 1.00 77.81 163 PRO A O 1
ATOM 1314 N N . THR A 1 164 ? 25.920 -13.818 -34.217 1.00 78.69 164 THR A N 1
ATOM 1315 C CA . THR A 1 164 ? 26.967 -14.815 -33.917 1.00 78.69 164 THR A CA 1
ATOM 1316 C C . THR A 1 164 ? 26.403 -16.222 -33.722 1.00 78.69 164 THR A C 1
ATOM 1318 O O . THR A 1 164 ? 27.141 -17.199 -33.815 1.00 78.69 164 THR A O 1
ATOM 1321 N N . LEU A 1 165 ? 25.093 -16.330 -33.482 1.00 82.44 165 LEU A N 1
ATOM 1322 C CA . LEU A 1 165 ? 24.372 -17.589 -33.289 1.00 82.44 165 LEU A CA 1
ATOM 1323 C C . LEU A 1 165 ? 23.606 -18.040 -34.543 1.00 82.44 165 LEU A C 1
ATOM 1325 O O . LEU A 1 165 ? 22.916 -19.055 -34.487 1.00 82.44 165 LEU A O 1
ATOM 1329 N N . ASN A 1 166 ? 23.708 -17.302 -35.658 1.00 78.69 166 ASN A N 1
ATOM 1330 C CA . ASN A 1 166 ? 22.919 -17.521 -36.877 1.00 78.69 166 ASN A CA 1
ATOM 1331 C C . ASN A 1 166 ? 21.402 -17.596 -36.608 1.00 78.69 166 ASN A C 1
ATOM 1333 O O . ASN A 1 166 ? 20.701 -18.447 -37.159 1.00 78.69 166 ASN A O 1
ATOM 1337 N N . ALA A 1 167 ? 20.885 -16.722 -35.738 1.00 79.25 167 ALA A N 1
ATOM 1338 C CA . ALA A 1 167 ? 19.452 -16.669 -35.450 1.00 79.25 167 ALA A CA 1
ATOM 1339 C C . ALA A 1 167 ? 18.643 -16.206 -36.680 1.00 79.25 167 ALA A C 1
ATOM 1341 O O . ALA A 1 167 ? 19.099 -15.370 -37.460 1.00 79.25 167 ALA A O 1
ATOM 1342 N N . ASN A 1 168 ? 17.424 -16.729 -36.844 1.00 80.94 168 ASN A N 1
ATOM 1343 C CA . ASN A 1 168 ? 16.552 -16.408 -37.978 1.00 80.94 168 ASN A CA 1
ATOM 1344 C C . ASN A 1 168 ? 15.894 -15.016 -37.854 1.00 80.94 168 ASN A C 1
ATOM 1346 O O . ASN A 1 168 ? 15.636 -14.513 -36.757 1.00 80.94 168 ASN A O 1
ATOM 1350 N N . GLY A 1 169 ? 15.563 -14.407 -39.000 1.00 73.62 169 GLY A N 1
ATOM 1351 C CA . GLY A 1 169 ? 14.971 -13.064 -39.069 1.00 73.62 169 GLY A CA 1
ATOM 1352 C C . GLY A 1 169 ? 13.617 -12.945 -38.361 1.00 73.62 169 GLY A C 1
ATOM 1353 O O . GLY A 1 169 ? 13.359 -11.954 -37.678 1.00 73.62 169 GLY A O 1
ATOM 1354 N N . GLN A 1 170 ? 12.782 -13.986 -38.432 1.00 79.44 170 GLN A N 1
ATOM 1355 C CA . GLN A 1 170 ? 11.473 -14.027 -37.762 1.00 79.44 170 GLN A CA 1
ATOM 1356 C C . GLN A 1 170 ? 11.581 -13.981 -36.228 1.00 79.44 170 GLN A C 1
ATOM 1358 O O . GLN A 1 170 ? 10.788 -13.306 -35.572 1.00 79.44 170 GLN A O 1
ATOM 1363 N N . PHE A 1 171 ? 12.581 -14.647 -35.638 1.00 82.50 171 PHE A N 1
ATOM 1364 C CA . PHE A 1 171 ? 12.837 -14.558 -34.198 1.00 82.50 171 PHE A CA 1
ATOM 1365 C C . PHE A 1 171 ? 13.259 -13.144 -33.803 1.00 82.50 171 PHE A C 1
ATOM 1367 O O . PHE A 1 171 ? 12.744 -12.594 -32.832 1.00 82.50 171 PHE A O 1
ATOM 1374 N N . LEU A 1 172 ? 14.142 -12.517 -34.584 1.00 81.75 172 LEU A N 1
ATOM 1375 C CA . LEU A 1 172 ? 14.575 -11.143 -34.331 1.00 81.75 172 LEU A CA 1
ATOM 1376 C C . LEU A 1 172 ? 13.419 -10.143 -34.442 1.00 81.75 172 LEU A C 1
ATOM 1378 O O . LEU A 1 172 ? 13.341 -9.219 -33.635 1.00 81.75 172 LEU A O 1
ATOM 1382 N N . GLN A 1 173 ? 12.489 -10.356 -35.376 1.00 82.38 173 GLN A N 1
ATOM 1383 C CA . GLN A 1 173 ? 11.266 -9.560 -35.494 1.00 82.38 173 GLN A CA 1
ATOM 1384 C C . GLN A 1 173 ? 10.348 -9.713 -34.271 1.00 82.38 173 GLN A C 1
ATOM 1386 O O . GLN A 1 173 ? 9.785 -8.732 -33.789 1.00 82.38 173 GLN A O 1
ATOM 1391 N N . ALA A 1 174 ? 10.212 -10.923 -33.725 1.00 85.00 174 ALA A N 1
ATOM 1392 C CA . ALA A 1 174 ? 9.468 -11.123 -32.483 1.00 85.00 174 ALA A CA 1
ATOM 1393 C C . ALA A 1 174 ? 10.142 -10.398 -31.301 1.00 85.00 174 ALA A C 1
ATOM 1395 O O . ALA A 1 174 ? 9.467 -9.759 -30.494 1.00 85.00 174 ALA A O 1
ATOM 1396 N N . VAL A 1 175 ? 11.478 -10.435 -31.227 1.00 87.50 175 VAL A N 1
ATOM 1397 C CA . VAL A 1 175 ? 12.267 -9.764 -30.180 1.00 87.50 175 VAL A CA 1
ATOM 1398 C C . VAL A 1 175 ? 12.143 -8.235 -30.257 1.00 87.50 175 VAL A C 1
ATOM 1400 O O . VAL A 1 175 ? 12.004 -7.585 -29.220 1.00 87.50 175 VAL A O 1
ATOM 1403 N N . THR A 1 176 ? 12.128 -7.636 -31.453 1.00 84.81 176 THR A N 1
ATOM 1404 C CA . THR A 1 176 ? 11.925 -6.180 -31.604 1.00 84.81 176 THR A CA 1
ATOM 1405 C C . THR A 1 176 ? 10.522 -5.730 -31.188 1.00 84.81 176 THR A C 1
ATOM 1407 O O . THR A 1 176 ? 10.365 -4.597 -30.729 1.00 84.81 176 THR A O 1
ATOM 1410 N N . GLY A 1 177 ? 9.522 -6.618 -31.241 1.00 86.88 177 GLY A N 1
ATOM 1411 C CA . GLY A 1 177 ? 8.177 -6.364 -30.717 1.00 86.88 177 GLY A CA 1
ATOM 1412 C C . GLY A 1 177 ? 8.155 -6.008 -29.224 1.00 86.88 177 GLY A C 1
ATOM 1413 O O . GLY A 1 177 ? 7.429 -5.100 -28.822 1.00 86.88 177 GLY A O 1
ATOM 1414 N N . PHE A 1 178 ? 9.011 -6.630 -28.404 1.00 87.56 178 PHE A N 1
ATOM 1415 C CA . PHE A 1 178 ? 9.125 -6.298 -26.975 1.00 87.56 178 PHE A CA 1
ATOM 1416 C C . PHE A 1 178 ? 9.598 -4.856 -26.748 1.00 87.56 178 PHE A C 1
ATOM 1418 O O . PHE A 1 178 ? 9.077 -4.167 -25.870 1.00 87.56 178 PHE A O 1
ATOM 1425 N N . ILE A 1 179 ? 10.525 -4.378 -27.586 1.00 87.31 179 ILE A N 1
ATOM 1426 C CA . ILE A 1 179 ? 11.052 -3.006 -27.525 1.00 87.31 179 ILE A CA 1
ATOM 1427 C C . ILE A 1 179 ? 9.953 -1.997 -27.870 1.00 87.31 179 ILE A C 1
ATOM 1429 O O . ILE A 1 179 ? 9.850 -0.952 -27.227 1.00 87.31 179 ILE A O 1
ATOM 1433 N N . ALA A 1 180 ? 9.114 -2.311 -28.860 1.00 87.69 180 ALA A N 1
ATOM 1434 C CA . ALA A 1 180 ? 8.039 -1.430 -29.312 1.00 87.69 180 ALA A CA 1
ATOM 1435 C C . ALA A 1 180 ? 6.933 -1.230 -28.261 1.00 87.69 180 ALA A C 1
ATOM 1437 O O . ALA A 1 180 ? 6.299 -0.178 -28.232 1.00 87.69 180 ALA A O 1
ATOM 1438 N N . ILE A 1 181 ? 6.712 -2.216 -27.387 1.00 87.88 181 ILE A N 1
ATOM 1439 C CA . ILE A 1 181 ? 5.646 -2.190 -26.374 1.00 87.88 181 ILE A CA 1
ATOM 1440 C C . ILE A 1 181 ? 6.052 -1.391 -25.118 1.00 87.88 181 ILE A C 1
ATOM 1442 O O . ILE A 1 181 ? 5.191 -0.829 -24.436 1.00 87.88 181 ILE A O 1
ATOM 1446 N N . TYR A 1 182 ? 7.352 -1.290 -24.818 1.00 86.50 182 TYR A N 1
ATOM 1447 C CA . TYR A 1 182 ? 7.863 -0.625 -23.611 1.00 86.50 182 TYR A CA 1
ATOM 1448 C C . TYR A 1 182 ? 7.255 0.767 -23.320 1.00 86.50 182 TYR A C 1
ATOM 1450 O O . TYR A 1 182 ? 6.823 0.975 -22.183 1.00 86.50 182 TYR A O 1
ATOM 1458 N N . PRO A 1 183 ? 7.169 1.709 -24.288 1.00 84.00 183 PRO A N 1
ATOM 1459 C CA . PRO A 1 183 ? 6.677 3.063 -24.018 1.00 84.00 183 PRO A CA 1
ATOM 1460 C C . PRO A 1 183 ? 5.234 3.113 -23.503 1.00 84.00 183 PRO A C 1
ATOM 1462 O O . PRO A 1 183 ? 4.852 4.090 -22.868 1.00 84.00 183 PRO A O 1
ATOM 1465 N N . ILE A 1 184 ? 4.438 2.075 -23.782 1.00 86.25 184 ILE A N 1
ATOM 1466 C CA . ILE A 1 184 ? 3.047 1.954 -23.335 1.00 86.25 184 ILE A CA 1
ATOM 1467 C C . ILE A 1 184 ? 2.987 1.292 -21.953 1.00 86.25 184 ILE A C 1
ATOM 1469 O O . ILE A 1 184 ? 2.233 1.730 -21.088 1.00 86.25 184 ILE A O 1
ATOM 1473 N N . LEU A 1 185 ? 3.789 0.249 -21.722 1.00 83.62 185 LEU A N 1
ATOM 1474 C CA . LEU A 1 185 ? 3.748 -0.513 -20.470 1.00 83.62 185 LEU A CA 1
ATOM 1475 C C . LEU A 1 185 ? 4.267 0.267 -19.262 1.00 83.62 185 LEU A C 1
ATOM 1477 O O . LEU A 1 185 ? 3.686 0.150 -18.186 1.00 83.62 185 LEU A O 1
ATOM 1481 N N . ASP A 1 186 ? 5.338 1.045 -19.425 1.00 81.19 186 ASP A N 1
ATOM 1482 C CA . ASP A 1 186 ? 5.960 1.797 -18.326 1.00 81.19 186 ASP A CA 1
ATOM 1483 C C . ASP A 1 186 ? 4.973 2.758 -17.623 1.00 81.19 186 ASP A C 1
ATOM 1485 O O . ASP A 1 186 ? 4.802 2.643 -16.407 1.00 81.19 186 ASP A O 1
ATOM 1489 N N . PRO A 1 187 ? 4.235 3.641 -18.332 1.00 77.56 187 PRO A N 1
ATOM 1490 C CA . PRO A 1 187 ? 3.260 4.515 -17.682 1.00 77.56 187 PRO A CA 1
ATOM 1491 C C . PRO A 1 187 ? 2.052 3.754 -17.117 1.00 77.56 187 PRO A C 1
ATOM 1493 O O . PRO A 1 187 ? 1.601 4.085 -16.024 1.00 77.56 187 PRO A O 1
ATOM 1496 N N . ILE A 1 188 ? 1.544 2.723 -17.805 1.00 79.94 188 ILE A N 1
ATOM 1497 C CA . ILE A 1 188 ? 0.385 1.945 -17.327 1.00 79.94 188 ILE A CA 1
ATOM 1498 C C . ILE A 1 188 ? 0.709 1.236 -16.008 1.00 79.94 188 ILE A C 1
ATOM 1500 O O . ILE A 1 188 ? -0.087 1.281 -15.073 1.00 79.94 188 ILE A O 1
ATOM 1504 N N . LEU A 1 189 ? 1.883 0.609 -15.903 1.00 76.75 189 LEU A N 1
ATOM 1505 C CA . LEU A 1 189 ? 2.287 -0.092 -14.684 1.00 76.75 189 LEU A CA 1
ATOM 1506 C C . LEU A 1 189 ? 2.463 0.864 -13.503 1.00 76.75 189 LEU A C 1
ATOM 1508 O O . LEU A 1 189 ? 2.085 0.522 -12.388 1.00 76.75 189 LEU A O 1
ATOM 1512 N N . ILE A 1 190 ? 2.976 2.072 -13.739 1.00 71.31 190 ILE A N 1
ATOM 1513 C CA . ILE A 1 190 ? 3.083 3.095 -12.691 1.00 71.31 190 ILE A CA 1
ATOM 1514 C C . ILE A 1 190 ? 1.692 3.534 -12.216 1.00 71.31 190 ILE A C 1
ATOM 1516 O O . ILE A 1 190 ? 1.472 3.644 -11.011 1.00 71.31 190 ILE A O 1
ATOM 1520 N N . LEU A 1 191 ? 0.749 3.735 -13.141 1.00 69.88 191 LEU A N 1
ATOM 1521 C CA . LEU A 1 191 ? -0.624 4.130 -12.816 1.00 69.88 191 LEU A CA 1
ATOM 1522 C C . LEU A 1 191 ? -1.380 3.053 -12.027 1.00 69.88 191 LEU A C 1
ATOM 1524 O O . LEU A 1 191 ? -2.166 3.390 -11.151 1.00 69.88 191 LEU A O 1
ATOM 1528 N N . LEU A 1 192 ? -1.126 1.770 -12.295 1.00 67.19 192 LEU A N 1
ATOM 1529 C CA . LEU A 1 192 ? -1.747 0.667 -11.554 1.00 67.19 192 LEU A CA 1
ATOM 1530 C C . LEU A 1 192 ? -1.197 0.499 -10.128 1.00 67.19 192 LEU A C 1
ATOM 1532 O O . LEU A 1 192 ? -1.885 -0.055 -9.276 1.00 67.19 192 LEU A O 1
ATOM 1536 N N . ILE A 1 193 ? 0.040 0.932 -9.862 1.00 63.78 193 ILE A N 1
ATOM 1537 C CA . ILE A 1 193 ? 0.709 0.711 -8.568 1.00 63.78 193 ILE A CA 1
ATOM 1538 C C . ILE A 1 193 ? 0.421 1.835 -7.556 1.00 63.78 193 ILE A C 1
ATOM 1540 O O . ILE A 1 193 ? 0.475 1.602 -6.347 1.00 63.78 193 ILE A O 1
ATOM 1544 N N . ILE A 1 194 ? 0.112 3.049 -8.018 1.00 59.50 194 ILE A N 1
ATOM 1545 C CA . ILE A 1 194 ? -0.124 4.211 -7.150 1.00 59.50 194 ILE A CA 1
ATOM 1546 C C . ILE A 1 194 ? -1.633 4.362 -6.906 1.00 59.50 194 ILE A C 1
ATOM 1548 O O . ILE A 1 194 ? -2.358 4.831 -7.778 1.00 59.50 194 ILE A O 1
ATOM 1552 N N . ILE A 1 195 ? -2.111 3.988 -5.713 1.00 53.00 195 ILE A N 1
ATOM 1553 C CA . ILE A 1 195 ? -3.501 4.237 -5.294 1.00 53.00 195 ILE A CA 1
ATOM 1554 C C . ILE A 1 195 ? -3.579 5.659 -4.729 1.00 53.00 195 ILE A C 1
ATOM 1556 O O . ILE A 1 195 ? -2.909 5.978 -3.747 1.00 53.00 195 ILE A O 1
ATOM 1560 N N . CYS A 1 196 ? -4.397 6.514 -5.342 1.00 51.97 196 CYS A N 1
ATOM 1561 C CA . CYS A 1 196 ? -4.605 7.887 -4.890 1.00 51.97 196 CYS A CA 1
ATOM 1562 C C . CYS A 1 196 ? -5.706 7.945 -3.822 1.00 51.97 196 CYS A C 1
ATOM 1564 O O . CYS A 1 196 ? -6.866 7.648 -4.096 1.00 51.97 196 CYS A O 1
ATOM 1566 N N . TYR A 1 197 ? -5.359 8.388 -2.615 1.00 53.94 197 TYR A N 1
ATOM 1567 C CA . TYR A 1 197 ? -6.346 8.799 -1.615 1.00 53.94 197 TYR A CA 1
ATOM 1568 C C . TYR A 1 197 ? -6.757 10.252 -1.883 1.00 53.94 197 TYR A C 1
ATOM 1570 O O . TYR A 1 197 ? -5.892 11.098 -2.122 1.00 53.94 197 TYR A O 1
ATOM 1578 N N . GLN A 1 198 ? -8.056 10.552 -1.838 1.00 62.16 198 GLN A N 1
ATOM 1579 C CA . GLN A 1 198 ? -8.581 11.913 -2.005 1.00 62.16 198 GLN A CA 1
ATOM 1580 C C . GLN A 1 198 ? -9.217 12.395 -0.700 1.00 62.16 198 GLN A C 1
ATOM 1582 O O . GLN A 1 198 ? -9.832 11.611 0.023 1.00 62.16 198 GLN A O 1
ATOM 1587 N N . ILE A 1 199 ? -9.065 13.686 -0.393 1.00 68.25 199 ILE A N 1
ATOM 1588 C CA . ILE A 1 199 ? -9.838 14.336 0.668 1.00 68.25 199 ILE A CA 1
ATOM 1589 C C . ILE A 1 199 ? -10.944 15.158 0.020 1.00 68.25 199 ILE A C 1
ATOM 1591 O O . ILE A 1 199 ? -10.672 16.076 -0.751 1.00 68.25 199 ILE A O 1
ATOM 1595 N N . VAL A 1 200 ? -12.182 14.837 0.373 1.00 71.19 200 VAL A N 1
ATOM 1596 C CA . VAL A 1 200 ? -13.367 15.612 0.015 1.00 71.19 200 VAL A CA 1
ATOM 1597 C C . VAL A 1 200 ? -13.580 16.684 1.070 1.00 71.19 200 VAL A C 1
ATOM 1599 O O . VAL A 1 200 ? -13.529 16.404 2.268 1.00 71.19 200 VAL A O 1
ATOM 1602 N N . LEU A 1 201 ? -13.809 17.913 0.619 1.00 73.25 201 LEU A N 1
ATOM 1603 C CA . LEU A 1 201 ? -14.024 19.063 1.483 1.00 73.25 201 LEU A CA 1
ATOM 1604 C C . LEU A 1 201 ? -15.507 19.340 1.679 1.00 73.25 201 LEU A C 1
ATOM 1606 O O . LEU A 1 201 ? -16.253 19.484 0.713 1.00 73.25 201 LEU A O 1
ATOM 1610 N N . ILE A 1 202 ? -15.907 19.473 2.939 1.00 73.44 202 ILE A N 1
ATOM 1611 C CA . ILE A 1 202 ? -17.254 19.856 3.342 1.00 73.44 202 ILE A CA 1
ATOM 1612 C C . ILE A 1 202 ? -17.147 21.031 4.314 1.00 73.44 202 ILE A C 1
ATOM 1614 O O . ILE A 1 202 ? -16.392 20.990 5.287 1.00 73.44 202 ILE A O 1
ATOM 1618 N N . TYR A 1 203 ? -17.921 22.084 4.059 1.00 73.06 203 TYR A N 1
ATOM 1619 C CA . TYR A 1 203 ? -18.142 23.146 5.037 1.00 73.06 203 TYR A CA 1
ATOM 1620 C C . TYR A 1 203 ? -19.213 22.683 6.022 1.00 73.06 203 TYR A C 1
ATOM 1622 O O . TYR A 1 203 ? -20.304 22.254 5.627 1.00 73.06 203 TYR A O 1
ATOM 1630 N N . GLY A 1 204 ? -18.872 22.678 7.307 1.00 73.88 204 GLY A N 1
ATOM 1631 C CA . GLY A 1 204 ? -19.750 22.110 8.316 1.00 73.88 204 GLY A CA 1
ATOM 1632 C C . GLY A 1 204 ? -19.095 21.880 9.663 1.00 73.88 204 GLY A C 1
ATOM 1633 O O . GLY A 1 204 ? -17.965 22.301 9.922 1.00 73.88 204 GLY A O 1
ATOM 1634 N N . THR A 1 205 ? -19.833 21.189 10.525 1.00 75.12 205 THR A N 1
ATOM 1635 C CA . THR A 1 205 ? -19.383 20.776 11.852 1.00 75.12 205 THR A CA 1
ATOM 1636 C C . THR A 1 205 ? -19.312 19.256 11.934 1.00 75.12 205 THR A C 1
ATOM 1638 O O . THR A 1 205 ? -20.115 18.530 11.346 1.00 75.12 205 THR A O 1
ATOM 1641 N N . LEU A 1 206 ? -18.318 18.765 12.670 1.00 74.19 206 LEU A N 1
ATOM 1642 C CA . LEU A 1 206 ? -18.132 17.344 12.927 1.00 74.19 206 LEU A CA 1
ATOM 1643 C C . LEU A 1 206 ? -18.561 17.045 14.362 1.00 74.19 206 LEU A C 1
ATOM 1645 O O . LEU A 1 206 ? -18.025 17.631 15.305 1.00 74.19 206 LEU A O 1
ATOM 1649 N N . LYS A 1 207 ? -19.509 16.125 14.542 1.00 75.25 207 LYS A N 1
ATOM 1650 C CA . LYS A 1 207 ? -19.809 15.569 15.864 1.00 75.25 207 LYS A CA 1
ATOM 1651 C C . LYS A 1 207 ? -18.830 14.437 16.137 1.00 75.25 207 LYS A C 1
ATOM 1653 O O . LYS A 1 207 ? -18.750 13.493 15.352 1.00 75.25 207 LYS A O 1
ATOM 1658 N N . VAL A 1 208 ? -18.095 14.543 17.241 1.00 73.19 208 VAL A N 1
ATOM 1659 C CA . VAL A 1 208 ? -16.996 13.627 17.568 1.00 73.19 208 VAL A CA 1
ATOM 1660 C C . VAL A 1 208 ? -17.042 13.137 19.008 1.00 73.19 208 VAL A C 1
ATOM 1662 O O . VAL A 1 208 ? -17.528 13.840 19.891 1.00 73.19 208 VAL A O 1
ATOM 1665 N N . SER A 1 209 ? -16.487 11.949 19.244 1.00 59.94 209 SER A N 1
ATOM 1666 C CA . SER A 1 209 ? -16.301 11.350 20.573 1.00 59.94 209 SER A CA 1
ATOM 1667 C C . SER A 1 209 ? -14.808 11.203 20.902 1.00 59.94 209 SER A C 1
ATOM 1669 O O . SER A 1 209 ? -14.293 10.097 21.060 1.00 59.94 209 SER A O 1
ATOM 1671 N N . GLY A 1 210 ? -14.097 12.331 20.977 1.00 59.53 210 GLY A N 1
ATOM 1672 C CA . GLY A 1 210 ? -12.646 12.392 21.206 1.00 59.53 210 GLY A CA 1
ATOM 1673 C C . GLY A 1 210 ? -11.867 12.893 19.986 1.00 59.53 210 GLY A C 1
ATOM 1674 O O . GLY A 1 210 ? -12.456 13.202 18.954 1.00 59.53 210 GLY A O 1
ATOM 1675 N N . VAL A 1 211 ? -10.542 13.011 20.116 1.00 66.81 211 VAL A N 1
ATOM 1676 C CA . VAL A 1 211 ? -9.641 13.497 19.054 1.00 66.81 211 VAL A CA 1
ATOM 1677 C C . VAL A 1 211 ? -8.451 12.547 18.925 1.00 66.81 211 VAL A C 1
ATOM 1679 O O . VAL A 1 211 ? -7.913 12.116 19.944 1.00 66.81 211 VAL A O 1
ATOM 1682 N N . LEU A 1 212 ? -8.049 12.188 17.699 1.00 57.31 212 LEU A N 1
ATOM 1683 C CA . LEU A 1 212 ? -6.899 11.302 17.465 1.00 57.31 212 LEU A CA 1
ATOM 1684 C C . LEU A 1 212 ? -5.589 12.057 17.697 1.00 57.31 212 LEU A C 1
ATOM 1686 O O . LEU A 1 212 ? -4.713 11.593 18.418 1.00 57.31 212 LEU A O 1
ATOM 1690 N N . SER A 1 213 ? -5.471 13.240 17.095 1.00 66.88 213 SER A N 1
ATOM 1691 C CA . SER A 1 213 ? -4.372 14.167 17.351 1.00 66.88 213 SER A CA 1
ATOM 1692 C C . SER A 1 213 ? -4.745 15.583 16.927 1.00 66.88 213 SER A C 1
ATOM 1694 O O . SER A 1 213 ? -5.390 15.768 15.892 1.00 66.88 213 SER A O 1
ATOM 1696 N N . THR A 1 214 ? -4.275 16.572 17.685 1.00 71.62 214 THR A N 1
ATOM 1697 C CA . THR A 1 214 ? -4.402 17.998 17.363 1.00 71.62 214 THR A CA 1
ATOM 1698 C C . THR A 1 214 ? -3.017 18.601 17.183 1.00 71.62 214 THR A C 1
ATOM 1700 O O . THR A 1 214 ? -2.127 18.383 18.002 1.00 71.62 214 THR A O 1
ATOM 1703 N N . THR A 1 215 ? -2.839 19.370 16.115 1.00 70.25 215 THR A N 1
ATOM 1704 C CA . THR A 1 215 ? -1.602 20.090 15.801 1.00 70.25 215 THR A CA 1
ATOM 1705 C C . THR A 1 215 ? -1.937 21.500 15.325 1.00 70.25 215 THR A C 1
ATOM 1707 O O . THR A 1 215 ? -2.985 21.724 14.723 1.00 70.25 215 THR A O 1
ATOM 1710 N N . SER A 1 216 ? -1.065 22.466 15.604 1.00 73.25 216 SER A N 1
ATOM 1711 C CA . SER A 1 216 ? -1.157 23.804 15.016 1.00 73.25 216 SER A CA 1
ATOM 1712 C C . SER A 1 216 ? -0.433 23.804 13.672 1.00 73.25 216 SER A C 1
ATOM 1714 O O . SER A 1 216 ? 0.770 23.538 13.634 1.00 73.25 216 SER A O 1
ATOM 1716 N N . LEU A 1 217 ? -1.150 24.079 12.584 1.00 70.94 217 LEU A N 1
ATOM 1717 C CA . LEU A 1 217 ? -0.613 24.108 11.226 1.00 70.94 217 LEU A CA 1
ATOM 1718 C C . LEU A 1 217 ? -1.069 25.376 10.505 1.00 70.94 217 LEU A C 1
ATOM 1720 O O . LEU A 1 217 ? -2.239 25.745 10.548 1.00 70.94 217 LEU A O 1
ATOM 1724 N N . ASP A 1 218 ? -0.145 26.004 9.781 1.00 64.62 218 ASP A N 1
ATOM 1725 C CA . ASP A 1 218 ? -0.380 27.304 9.139 1.00 64.62 218 ASP A CA 1
ATOM 1726 C C . ASP A 1 218 ? -1.266 27.219 7.882 1.00 64.62 218 ASP A C 1
ATOM 1728 O O . ASP A 1 218 ? -1.756 28.237 7.398 1.00 64.62 218 ASP A O 1
ATOM 1732 N N . ASN A 1 219 ? -1.467 26.018 7.325 1.00 75.31 219 ASN A N 1
ATOM 1733 C CA . ASN A 1 219 ? -2.230 25.813 6.094 1.00 75.31 219 ASN A CA 1
ATOM 1734 C C . ASN A 1 219 ? -3.026 24.496 6.108 1.00 75.31 219 ASN A C 1
ATOM 1736 O O . ASN A 1 219 ? -2.560 23.467 6.611 1.00 75.31 219 ASN A O 1
ATOM 1740 N N . TYR A 1 220 ? -4.197 24.527 5.469 1.00 75.38 220 TYR A N 1
ATOM 1741 C CA . TYR A 1 220 ? -5.061 23.374 5.243 1.00 75.38 220 TYR A CA 1
ATOM 1742 C C . TYR A 1 220 ? -4.336 22.244 4.501 1.00 75.38 220 TYR A C 1
ATOM 1744 O O . TYR A 1 220 ? -4.460 21.095 4.916 1.00 75.38 220 TYR A O 1
ATOM 1752 N N . ASP A 1 221 ? -3.532 22.537 3.471 1.00 71.44 221 ASP A N 1
ATOM 1753 C CA . ASP A 1 221 ? -2.849 21.489 2.687 1.00 71.44 221 ASP A CA 1
ATOM 1754 C C . ASP A 1 221 ? -1.929 20.619 3.557 1.00 71.44 221 ASP A C 1
ATOM 1756 O O . ASP A 1 221 ? -1.815 19.406 3.357 1.00 71.44 221 ASP A O 1
ATOM 1760 N N . SER A 1 222 ? -1.311 21.218 4.578 1.00 73.25 222 SER A N 1
ATOM 1761 C CA . SER A 1 222 ? -0.490 20.506 5.561 1.00 73.25 222 SER A CA 1
ATOM 1762 C C . SER A 1 222 ? -1.343 19.613 6.470 1.00 73.25 222 SER A C 1
ATOM 1764 O O . SER A 1 222 ? -0.951 18.488 6.791 1.00 73.25 222 SER A O 1
ATOM 1766 N N . CYS A 1 223 ? -2.533 20.081 6.858 1.00 76.44 223 CYS A N 1
ATOM 1767 C CA . CYS A 1 223 ? -3.500 19.314 7.649 1.00 76.44 223 CYS A CA 1
ATOM 1768 C C . CYS A 1 223 ? -4.076 18.134 6.846 1.00 76.44 223 CYS A C 1
ATOM 1770 O O . CYS A 1 223 ? -4.101 16.996 7.320 1.00 76.44 223 CYS A O 1
ATOM 1772 N N . ALA A 1 224 ? -4.442 18.382 5.588 1.00 75.56 224 ALA A N 1
ATOM 1773 C CA . ALA A 1 224 ? -4.874 17.378 4.625 1.00 75.56 224 ALA A CA 1
ATOM 1774 C C . ALA A 1 224 ? -3.798 16.309 4.406 1.00 75.56 224 ALA A C 1
ATOM 1776 O O . ALA A 1 224 ? -4.077 15.118 4.522 1.00 75.56 224 ALA A O 1
ATOM 1777 N N . SER A 1 225 ? -2.545 16.722 4.204 1.00 72.25 225 SER A N 1
ATOM 1778 C CA . SER A 1 225 ? -1.403 15.806 4.080 1.00 72.25 225 SER A CA 1
ATOM 1779 C C . SER A 1 225 ? -1.195 14.957 5.343 1.00 72.25 225 SER A C 1
ATOM 1781 O O . SER A 1 225 ? -0.862 13.773 5.256 1.00 72.25 225 SER A O 1
ATOM 1783 N N . SER A 1 226 ? -1.450 15.525 6.526 1.00 72.50 226 SER A N 1
ATOM 1784 C CA . SER A 1 226 ? -1.363 14.813 7.810 1.00 72.50 226 SER A CA 1
ATOM 1785 C C . SER A 1 226 ? -2.458 13.746 7.966 1.00 72.50 226 SER A C 1
ATOM 1787 O O . SER A 1 226 ? -2.194 12.653 8.462 1.00 72.50 226 SER A O 1
ATOM 1789 N N . CYS A 1 227 ? -3.678 14.000 7.485 1.00 75.00 227 CYS A N 1
ATOM 1790 C CA . CYS A 1 227 ? -4.734 12.981 7.458 1.00 75.00 227 CYS A CA 1
ATOM 1791 C C . CYS A 1 227 ? -4.546 11.943 6.334 1.00 75.00 227 CYS A C 1
ATOM 1793 O O . CYS A 1 227 ? -4.765 10.748 6.538 1.00 75.00 227 CYS A O 1
ATOM 1795 N N . LEU A 1 228 ? -4.094 12.363 5.145 1.00 70.44 228 LEU A N 1
ATOM 1796 C CA . LEU A 1 228 ? -3.784 11.455 4.034 1.00 70.44 228 LEU A CA 1
ATOM 1797 C C . LEU A 1 228 ? -2.693 10.462 4.417 1.00 70.44 228 LEU A C 1
ATOM 1799 O O . LEU A 1 228 ? -2.845 9.267 4.158 1.00 70.44 228 LEU A O 1
ATOM 1803 N N . SER A 1 229 ? -1.642 10.944 5.082 1.00 63.03 229 SER A N 1
ATOM 1804 C CA . SER A 1 229 ? -0.606 10.071 5.625 1.00 63.03 229 SER A CA 1
ATOM 1805 C C . SER A 1 229 ? -1.184 9.135 6.683 1.00 63.03 229 SER A C 1
ATOM 1807 O O . SER A 1 229 ? -0.869 7.949 6.660 1.00 63.03 229 SER A O 1
ATOM 1809 N N . ASN A 1 230 ? -2.097 9.599 7.546 1.00 65.38 230 ASN A N 1
ATOM 1810 C CA . ASN A 1 230 ? -2.598 8.782 8.644 1.00 65.38 230 ASN A CA 1
ATOM 1811 C C . ASN A 1 230 ? -3.564 7.656 8.233 1.00 65.38 230 ASN A C 1
ATOM 1813 O O . ASN A 1 230 ? -4.686 7.909 7.798 1.00 65.38 230 ASN A O 1
ATOM 1817 N N . ILE A 1 231 ? -3.135 6.395 8.400 1.00 65.38 231 ILE A N 1
ATOM 1818 C CA . ILE A 1 231 ? -3.922 5.199 8.044 1.00 65.38 231 ILE A CA 1
ATOM 1819 C C . ILE A 1 231 ? -5.217 5.085 8.846 1.00 65.38 231 ILE A C 1
ATOM 1821 O O . ILE A 1 231 ? -6.220 4.615 8.326 1.00 65.38 231 ILE A O 1
ATOM 1825 N N . ASN A 1 232 ? -5.207 5.563 10.090 1.00 70.50 232 ASN A N 1
ATOM 1826 C CA . ASN A 1 232 ? -6.381 5.561 10.944 1.00 70.50 232 ASN A CA 1
ATOM 1827 C C . ASN A 1 232 ? -7.235 6.813 10.741 1.00 70.50 232 ASN A C 1
ATOM 1829 O O . ASN A 1 232 ? -8.330 6.847 11.285 1.00 70.50 232 ASN A O 1
ATOM 1833 N N . CYS A 1 233 ? -6.766 7.829 10.005 1.00 78.00 233 CYS A N 1
ATOM 1834 C CA . CYS A 1 233 ? -7.539 9.043 9.771 1.00 78.00 233 CYS A CA 1
ATOM 1835 C C . CYS A 1 233 ? -8.629 8.805 8.729 1.00 78.00 233 CYS A C 1
ATOM 1837 O O . CYS A 1 233 ? -8.338 8.470 7.582 1.00 78.00 233 CYS A O 1
ATOM 1839 N N . VAL A 1 234 ? -9.874 9.043 9.133 1.00 78.00 234 VAL A N 1
ATOM 1840 C CA . VAL A 1 234 ? -11.037 9.111 8.235 1.00 78.00 234 VAL A CA 1
ATOM 1841 C C . VAL A 1 234 ? -11.424 10.561 7.982 1.00 78.00 234 VAL A C 1
ATOM 1843 O O . VAL A 1 234 ? -11.922 10.895 6.910 1.00 78.00 234 VAL A O 1
ATOM 1846 N N . SER A 1 235 ? -11.165 11.447 8.947 1.00 84.12 235 SER A N 1
ATOM 1847 C CA . SER A 1 235 ? -11.590 12.836 8.857 1.00 84.12 235 SER A CA 1
ATOM 1848 C C . SER A 1 235 ? -10.640 13.811 9.519 1.00 84.12 235 SER A C 1
ATOM 1850 O O . SER A 1 235 ? -9.914 13.459 10.443 1.00 84.12 235 SER A O 1
ATOM 1852 N N . LEU A 1 236 ? -10.698 15.065 9.090 1.00 87.25 236 LEU A N 1
ATOM 1853 C CA . LEU A 1 236 ? -9.980 16.172 9.701 1.00 87.25 236 LEU A CA 1
ATOM 1854 C C . LEU A 1 236 ? -10.887 17.393 9.832 1.00 87.25 236 LEU A C 1
ATOM 1856 O O . LEU A 1 236 ? -11.783 17.593 9.018 1.00 87.25 236 LEU A O 1
ATOM 1860 N N . ILE A 1 237 ? -10.603 18.231 10.821 1.00 87.00 237 ILE A N 1
ATOM 1861 C CA . ILE A 1 237 ? -11.136 19.583 10.951 1.00 87.00 237 ILE A CA 1
ATOM 1862 C C . ILE A 1 237 ? -9.961 20.551 10.901 1.00 87.00 237 ILE A C 1
ATOM 1864 O O . ILE A 1 237 ? -8.993 20.399 11.650 1.00 87.00 237 ILE A O 1
ATOM 1868 N N . PHE A 1 238 ? -10.075 21.562 10.047 1.00 84.25 238 PHE A N 1
ATOM 1869 C CA . PHE A 1 238 ? -9.174 22.701 10.005 1.00 84.25 238 PHE A CA 1
ATOM 1870 C C . PHE A 1 238 ? -9.944 23.990 10.295 1.00 84.25 238 PHE A C 1
ATOM 1872 O O . PHE A 1 238 ? -10.965 24.271 9.665 1.00 84.25 238 PHE A O 1
ATOM 1879 N N . THR A 1 239 ? -9.443 24.781 11.242 1.00 84.81 239 THR A N 1
ATOM 1880 C CA . THR A 1 239 ? -10.022 26.075 11.621 1.00 84.81 239 THR A CA 1
ATOM 1881 C C . THR A 1 239 ? -9.082 27.200 11.177 1.00 84.81 239 THR A C 1
ATOM 1883 O O . THR A 1 239 ? -8.064 27.425 11.838 1.00 84.81 239 THR A O 1
ATOM 1886 N N . PRO A 1 240 ? -9.398 27.940 10.094 1.00 79.00 240 PRO A N 1
ATOM 1887 C CA . PRO A 1 240 ? -8.497 28.956 9.543 1.00 79.00 240 PRO A CA 1
ATOM 1888 C C . PRO A 1 240 ? -8.172 30.095 10.516 1.00 79.00 240 PRO A C 1
ATOM 1890 O O . PRO A 1 240 ? -7.069 30.628 10.490 1.00 79.00 240 PRO A O 1
ATOM 1893 N N . SER A 1 241 ? -9.113 30.461 11.392 1.00 79.31 241 SER A N 1
ATOM 1894 C CA . SER A 1 241 ? -8.948 31.566 12.347 1.00 79.31 241 SER A CA 1
ATOM 1895 C C . SER A 1 241 ? -7.929 31.279 13.453 1.00 79.31 241 SER A C 1
ATOM 1897 O O . SER A 1 241 ? -7.341 32.214 13.991 1.00 79.31 241 SER A O 1
ATOM 1899 N N . SER A 1 242 ? -7.709 30.006 13.792 1.00 78.44 242 SER A N 1
ATOM 1900 C CA . SER A 1 242 ? -6.794 29.577 14.857 1.00 78.44 242 SER A CA 1
ATOM 1901 C C . SER A 1 242 ? -5.604 28.754 14.359 1.00 78.44 242 SER A C 1
ATOM 1903 O O . SER A 1 242 ? -4.721 28.442 15.155 1.00 78.44 242 SER A O 1
ATOM 1905 N N . GLY A 1 243 ? -5.575 28.373 13.075 1.00 79.19 243 GLY A N 1
ATOM 1906 C CA . GLY A 1 243 ? -4.578 27.443 12.528 1.00 79.19 243 GLY A CA 1
ATOM 1907 C C . GLY A 1 243 ? -4.642 26.048 13.164 1.00 79.19 243 GLY A C 1
ATOM 1908 O O . GLY A 1 243 ? -3.665 25.301 13.145 1.00 79.19 243 GLY A O 1
ATOM 1909 N N . SER A 1 244 ? -5.764 25.690 13.794 1.00 83.31 244 SER A N 1
ATOM 1910 C CA . SER A 1 244 ? -5.916 24.398 14.465 1.00 83.31 244 SER A CA 1
ATOM 1911 C C . SER A 1 244 ? -6.273 23.309 13.456 1.00 83.31 244 SER A C 1
ATOM 1913 O O . SER A 1 244 ? -7.247 23.443 12.714 1.00 83.31 244 SER A O 1
ATOM 1915 N N . CYS A 1 245 ? -5.500 22.223 13.452 1.00 85.62 245 CYS A N 1
ATOM 1916 C CA . CYS A 1 245 ? -5.755 21.007 12.691 1.00 85.62 245 CYS A CA 1
ATOM 1917 C C . CYS A 1 245 ? -6.000 19.845 13.656 1.00 85.62 245 CYS A C 1
ATOM 1919 O O . CYS A 1 245 ? -5.113 19.467 14.425 1.00 85.62 245 CYS A O 1
ATOM 1921 N N . SER A 1 246 ? -7.187 19.250 13.603 1.00 85.31 246 SER A N 1
ATOM 1922 C CA . SER A 1 246 ? -7.519 18.037 14.355 1.00 85.31 246 SER A CA 1
ATOM 1923 C C . SER A 1 246 ? -7.878 16.923 13.391 1.00 85.31 246 SER A C 1
ATOM 1925 O O . SER A 1 246 ? -8.702 17.125 12.507 1.00 85.31 246 SER A O 1
ATOM 1927 N N . ILE A 1 247 ? -7.270 15.753 13.553 1.00 85.00 247 ILE A N 1
ATOM 1928 C CA . ILE A 1 247 ? -7.612 14.560 12.773 1.00 85.00 247 ILE A CA 1
ATOM 1929 C C . ILE A 1 247 ? -8.353 13.550 13.648 1.00 85.00 247 ILE A C 1
ATOM 1931 O O . ILE A 1 247 ? -8.175 13.517 14.869 1.00 85.00 247 ILE A O 1
ATOM 1935 N N . TYR A 1 248 ? -9.184 12.731 13.013 1.00 80.25 248 TYR A N 1
ATOM 1936 C CA . TYR A 1 248 ? -10.124 11.825 13.658 1.00 80.25 248 TYR A CA 1
ATOM 1937 C C . TYR A 1 248 ? -10.060 10.451 13.021 1.00 80.25 248 TYR A C 1
ATOM 1939 O O . TYR A 1 248 ? -9.993 10.315 11.791 1.00 80.25 248 TYR A O 1
ATOM 1947 N N . SER A 1 249 ? -10.108 9.432 13.874 1.00 75.88 249 SER A N 1
ATOM 1948 C CA . SER A 1 249 ? -10.263 8.063 13.416 1.00 75.88 249 SER A CA 1
ATOM 1949 C C . SER A 1 249 ? -11.712 7.705 13.140 1.00 75.88 249 SER A C 1
ATOM 1951 O O . SER A 1 249 ? -12.632 8.413 13.548 1.00 75.88 249 SER A O 1
ATOM 1953 N N . MET A 1 250 ? -11.897 6.573 12.463 1.00 71.88 250 MET A N 1
ATOM 1954 C CA . MET A 1 250 ? -13.207 6.014 12.147 1.00 71.88 250 MET A CA 1
ATOM 1955 C C . MET A 1 250 ? -14.154 6.010 13.365 1.00 71.88 250 MET A C 1
ATOM 1957 O O . MET A 1 250 ? -15.267 6.509 13.316 1.00 71.88 250 MET A O 1
ATOM 1961 N N . TYR A 1 251 ? -13.661 5.553 14.515 1.00 65.56 251 TYR A N 1
ATOM 1962 C CA . TYR A 1 251 ? -14.463 5.387 15.732 1.00 65.56 251 TYR A CA 1
ATOM 1963 C C . TYR A 1 251 ? -14.793 6.696 16.463 1.00 65.56 251 TYR A C 1
ATOM 1965 O O . TYR A 1 251 ? -15.600 6.707 17.389 1.00 65.56 251 TYR A O 1
ATOM 1973 N N . GLN A 1 252 ? -14.135 7.796 16.096 1.00 69.62 252 GLN A N 1
ATOM 1974 C CA . GLN A 1 252 ? -14.316 9.093 16.748 1.00 69.62 252 GLN A CA 1
ATOM 1975 C C . GLN A 1 252 ? -15.314 9.978 16.014 1.00 69.62 252 GLN A C 1
ATOM 1977 O O . GLN A 1 252 ? -15.730 10.991 16.570 1.00 69.62 252 GLN A O 1
ATOM 1982 N N . VAL A 1 253 ? -15.687 9.619 14.789 1.00 73.25 253 VAL A N 1
ATOM 1983 C CA . VAL A 1 253 ? -16.604 10.385 13.953 1.00 73.25 253 VAL A CA 1
ATOM 1984 C C . VAL A 1 253 ? -18.020 9.856 14.155 1.00 73.25 253 VAL A C 1
ATOM 1986 O O . VAL A 1 253 ? -18.305 8.712 13.829 1.00 73.25 253 VAL A O 1
ATOM 1989 N N . LEU A 1 254 ? -18.912 10.694 14.683 1.00 68.69 254 LEU A N 1
ATOM 1990 C CA . LEU A 1 254 ? -20.313 10.325 14.909 1.00 68.69 254 LEU A CA 1
ATOM 1991 C C . LEU A 1 254 ? -21.180 10.708 13.708 1.00 68.69 254 LEU A C 1
ATOM 1993 O O . LEU A 1 254 ? -21.930 9.896 13.177 1.00 68.69 254 LEU A O 1
ATOM 1997 N N . SER A 1 255 ? -21.083 11.965 13.281 1.00 71.06 255 SER A N 1
ATOM 1998 C CA . SER A 1 255 ? -21.815 12.480 12.126 1.00 71.06 255 SER A CA 1
ATOM 1999 C C . SER A 1 255 ? -21.222 13.801 11.652 1.00 71.06 255 SER A C 1
ATOM 2001 O O . SER A 1 255 ? -20.683 14.573 12.449 1.00 71.06 255 SER A O 1
ATOM 2003 N N . TYR A 1 256 ? -21.431 14.117 10.386 1.00 74.94 256 TYR A N 1
ATOM 2004 C CA . TYR A 1 256 ? -21.126 15.404 9.777 1.00 74.94 256 TYR A CA 1
ATOM 2005 C C . TYR A 1 256 ? -22.415 16.175 9.621 1.00 74.94 256 TYR A C 1
ATOM 2007 O O . TYR A 1 256 ? -23.385 15.617 9.125 1.00 74.94 256 TYR A O 1
ATOM 2015 N N . GLN A 1 257 ? -22.418 17.447 9.982 1.00 75.81 257 GLN A N 1
ATOM 2016 C CA . GLN A 1 257 ? -23.538 18.330 9.708 1.00 75.81 257 GLN A CA 1
ATOM 2017 C C . GLN A 1 257 ? -23.063 19.430 8.769 1.00 75.81 257 GLN A C 1
ATOM 2019 O O . GLN A 1 257 ? -22.154 20.192 9.109 1.00 75.81 257 GLN A O 1
ATOM 2024 N N . LYS A 1 258 ? -23.662 19.506 7.579 1.00 71.31 258 LYS A N 1
ATOM 2025 C CA . LYS A 1 258 ? -23.344 20.571 6.629 1.00 71.31 258 LYS A CA 1
ATOM 2026 C C . LYS A 1 258 ? -23.771 21.916 7.216 1.00 71.31 258 LYS A C 1
ATOM 2028 O O . LYS A 1 258 ? -24.883 22.058 7.722 1.00 71.31 258 LYS A O 1
ATOM 2033 N N . ASN A 1 259 ? -22.879 22.895 7.159 1.00 70.38 259 ASN A N 1
ATOM 2034 C CA . ASN A 1 259 ? -23.166 24.270 7.540 1.00 70.38 259 ASN A CA 1
ATOM 2035 C C . ASN A 1 259 ? -22.369 25.188 6.616 1.00 70.38 259 ASN A C 1
ATOM 2037 O O . ASN A 1 259 ? -21.164 25.009 6.466 1.00 70.38 259 ASN A O 1
ATOM 2041 N N . ASP A 1 260 ? -23.021 26.173 6.010 1.00 63.97 260 ASP A N 1
ATOM 2042 C CA . ASP A 1 260 ? -22.409 27.026 4.984 1.00 63.97 260 ASP A CA 1
ATOM 2043 C C . ASP A 1 260 ? -21.481 28.115 5.572 1.00 63.97 260 ASP A C 1
ATOM 2045 O O . ASP A 1 260 ? -21.101 29.069 4.891 1.00 63.97 260 ASP A O 1
ATOM 2049 N N . THR A 1 261 ? -21.095 28.002 6.847 1.00 62.91 261 THR A N 1
ATOM 2050 C CA . THR A 1 261 ? -20.159 28.925 7.494 1.00 62.91 261 THR A CA 1
ATOM 2051 C C . THR A 1 261 ? -18.706 28.537 7.194 1.00 62.91 261 THR A C 1
ATOM 2053 O O . THR A 1 261 ? -18.266 27.421 7.454 1.00 62.91 261 THR A O 1
ATOM 2056 N N . LEU A 1 262 ? -17.913 29.493 6.696 1.00 61.81 262 LEU A N 1
ATOM 2057 C CA . LEU A 1 262 ? -16.491 29.318 6.336 1.00 61.81 262 LEU A CA 1
ATOM 2058 C C . LEU A 1 262 ? -15.539 29.182 7.548 1.00 61.81 262 LEU A C 1
ATOM 2060 O O . LEU A 1 262 ? -14.321 29.231 7.387 1.00 61.81 262 LEU A O 1
ATOM 2064 N N . GLU A 1 263 ? -16.068 29.053 8.766 1.00 70.88 263 GLU A N 1
ATOM 2065 C CA . GLU A 1 263 ? -15.266 29.042 9.997 1.00 70.88 263 GLU A CA 1
ATOM 2066 C C . GLU A 1 263 ? -14.527 27.717 10.219 1.00 70.88 263 GLU A C 1
ATOM 2068 O O . GLU A 1 263 ? -13.453 27.703 10.826 1.00 70.88 263 GLU A O 1
ATOM 2073 N N . THR A 1 264 ? -15.069 26.607 9.713 1.00 76.31 264 THR A N 1
ATOM 2074 C CA . THR A 1 264 ? -14.494 25.267 9.874 1.00 76.31 264 THR A CA 1
ATOM 2075 C C . THR A 1 264 ? -14.562 24.481 8.575 1.00 76.31 264 THR A C 1
ATOM 2077 O O . THR A 1 264 ? -15.623 24.308 7.975 1.00 76.31 264 THR A O 1
ATOM 2080 N N . ILE A 1 265 ? -13.406 23.978 8.151 1.00 81.69 265 ILE A N 1
ATOM 2081 C CA . ILE A 1 265 ? -13.266 23.112 6.984 1.00 81.69 265 ILE A CA 1
ATOM 2082 C C . ILE A 1 265 ? -13.178 21.677 7.487 1.00 81.69 265 ILE A C 1
ATOM 2084 O O . ILE A 1 265 ? -12.266 21.345 8.247 1.00 81.69 265 ILE A O 1
ATOM 2088 N N . VAL A 1 266 ? -14.100 20.821 7.054 1.00 84.50 266 VAL A N 1
ATOM 2089 C CA . VAL A 1 266 ? -14.074 19.392 7.360 1.00 84.50 266 VAL A CA 1
ATOM 2090 C C . VAL A 1 266 ? -13.589 18.632 6.131 1.00 84.50 266 VAL A C 1
ATOM 2092 O O . VAL A 1 266 ? -14.126 18.788 5.038 1.00 84.50 266 VAL A O 1
ATOM 2095 N N . GLY A 1 267 ? -12.550 17.819 6.296 1.00 82.62 267 GLY A N 1
ATOM 2096 C CA . GLY A 1 267 ? -12.059 16.914 5.262 1.00 82.62 267 GLY A CA 1
ATOM 2097 C C . GLY A 1 267 ? -12.488 15.480 5.549 1.00 82.62 267 GLY A C 1
ATOM 2098 O O . GLY A 1 267 ? -12.348 15.015 6.682 1.00 82.62 267 GLY A O 1
ATOM 2099 N N . ILE A 1 268 ? -12.979 14.775 4.534 1.00 80.50 268 ILE A N 1
ATOM 2100 C CA . ILE A 1 268 ? -13.279 13.339 4.573 1.00 80.50 268 ILE A CA 1
ATOM 2101 C C . ILE A 1 268 ? -12.308 12.624 3.645 1.00 80.50 268 ILE A C 1
ATOM 2103 O O . ILE A 1 268 ? -12.234 12.940 2.459 1.00 80.50 268 ILE A O 1
ATOM 2107 N N . LYS A 1 269 ? -11.552 11.668 4.179 1.00 78.94 269 LYS A N 1
ATOM 2108 C CA . LYS A 1 269 ? -10.692 10.799 3.378 1.00 78.94 269 LYS A CA 1
ATOM 2109 C C . LYS A 1 269 ? -11.577 9.804 2.629 1.00 78.94 269 LYS A C 1
ATOM 2111 O O . LYS A 1 269 ? -12.489 9.246 3.217 1.00 78.94 269 LYS A O 1
ATOM 2116 N N . THR A 1 270 ? -11.323 9.594 1.345 1.00 73.31 270 THR A N 1
ATOM 2117 C CA . THR A 1 270 ? -12.092 8.675 0.493 1.00 73.31 270 THR A CA 1
ATOM 2118 C C . THR A 1 270 ? -11.151 7.871 -0.395 1.00 73.31 270 THR A C 1
ATOM 2120 O O . THR A 1 270 ? -10.038 8.316 -0.720 1.00 73.31 270 THR A O 1
ATOM 2123 N N . ASN A 1 271 ? -11.591 6.675 -0.779 1.00 64.88 271 ASN A N 1
ATOM 2124 C CA . ASN A 1 271 ? -10.922 5.896 -1.811 1.00 64.88 271 ASN A CA 1
ATOM 2125 C C . ASN A 1 271 ? -11.386 6.414 -3.172 1.00 64.88 271 ASN A C 1
ATOM 2127 O O . ASN A 1 271 ? -12.576 6.389 -3.462 1.00 64.88 271 ASN A O 1
ATOM 2131 N N . SER A 1 272 ? -10.461 6.858 -4.024 1.00 58.94 272 SER A N 1
ATOM 2132 C CA . SER A 1 272 ? -10.819 7.310 -5.368 1.00 58.94 272 SER A CA 1
ATOM 2133 C C . SER A 1 272 ? -10.270 6.375 -6.432 1.00 58.94 272 SER A C 1
ATOM 2135 O O . SER A 1 272 ? -9.079 6.066 -6.469 1.00 58.94 272 SER A O 1
ATOM 2137 N N . THR A 1 273 ? -11.154 5.944 -7.326 1.00 51.38 273 THR A N 1
ATOM 2138 C CA . THR A 1 273 ? -10.807 5.216 -8.554 1.00 51.38 273 THR A CA 1
ATOM 2139 C C . THR A 1 273 ? -10.503 6.163 -9.721 1.00 51.38 273 THR A C 1
ATOM 2141 O O . THR A 1 273 ? -10.060 5.711 -10.776 1.00 51.38 273 THR A O 1
ATOM 2144 N N . SER A 1 274 ? -10.705 7.477 -9.542 1.00 49.78 274 SER A N 1
ATOM 2145 C CA . SER A 1 274 ? -10.528 8.510 -10.568 1.00 49.78 274 SER A CA 1
ATOM 2146 C C . SER A 1 274 ? -9.316 9.401 -10.277 1.00 49.78 274 SER A C 1
ATOM 2148 O O . SER A 1 274 ? -9.162 9.935 -9.181 1.00 49.78 274 SER A O 1
ATOM 2150 N N . LEU A 1 275 ? -8.480 9.644 -11.294 1.00 48.56 275 LEU A N 1
ATOM 2151 C CA . LEU A 1 275 ? -7.390 10.634 -11.240 1.00 48.56 275 LEU A CA 1
ATOM 2152 C C . LEU A 1 275 ? -7.879 12.094 -11.304 1.00 48.56 275 LEU A C 1
ATOM 2154 O O . LEU A 1 275 ? -7.078 13.008 -11.116 1.00 48.56 275 LEU A O 1
ATOM 2158 N N . ILE A 1 276 ? -9.163 12.325 -11.595 1.00 44.34 276 ILE A N 1
ATOM 2159 C CA . ILE A 1 276 ? -9.755 13.656 -11.765 1.00 44.34 276 ILE A CA 1
ATOM 2160 C C . ILE A 1 276 ? -10.710 13.909 -10.597 1.00 44.34 276 ILE A C 1
ATOM 2162 O O . ILE A 1 276 ? -11.652 13.139 -10.399 1.00 44.34 276 ILE A O 1
ATOM 2166 N N . CYS A 1 277 ? -10.475 14.984 -9.840 1.00 46.12 277 CYS A N 1
ATOM 2167 C CA . CYS A 1 277 ? -11.408 15.450 -8.816 1.00 46.12 277 CYS A CA 1
ATOM 2168 C C . CYS A 1 277 ? -12.705 15.900 -9.497 1.00 46.12 277 CYS A C 1
ATOM 2170 O O . CYS A 1 277 ? -12.670 16.811 -10.329 1.00 46.12 277 CYS A O 1
ATOM 2172 N N . SER A 1 278 ? -13.839 15.278 -9.162 1.00 48.09 278 SER A N 1
ATOM 2173 C CA . SER A 1 278 ? -15.127 15.790 -9.628 1.00 48.09 278 SER A CA 1
ATOM 2174 C C . SER A 1 278 ? -15.396 17.155 -8.997 1.00 48.09 278 SER A C 1
ATOM 2176 O O . SER A 1 278 ? -15.117 17.378 -7.820 1.00 48.09 278 SER A O 1
ATOM 2178 N N . SER A 1 279 ? -15.937 18.081 -9.786 1.00 44.06 279 SER A N 1
ATOM 2179 C CA . SER A 1 279 ? -16.355 19.401 -9.312 1.00 44.06 279 SER A CA 1
ATOM 2180 C C . SER A 1 279 ? -17.702 19.377 -8.581 1.00 44.06 279 SER A C 1
ATOM 2182 O O . SER A 1 279 ? -18.097 20.402 -8.030 1.00 44.06 279 SER A O 1
ATOM 2184 N N . SER A 1 280 ? -18.418 18.245 -8.597 1.00 48.53 280 SER A N 1
ATOM 2185 C CA . SER A 1 280 ? -19.706 18.073 -7.919 1.00 48.53 280 SER A CA 1
ATOM 2186 C C . SER A 1 280 ? -19.629 17.004 -6.835 1.00 48.53 280 SER A C 1
ATOM 2188 O O . SER A 1 280 ? -19.154 15.896 -7.070 1.00 48.53 280 SER A O 1
ATOM 2190 N N . PHE A 1 281 ? -20.172 17.331 -5.662 1.00 54.12 281 PHE A N 1
ATOM 2191 C CA . PHE A 1 281 ? -20.284 16.434 -4.512 1.00 54.12 281 PHE A CA 1
ATOM 2192 C C . PHE A 1 281 ? -21.137 15.185 -4.804 1.00 54.12 281 PHE A C 1
ATOM 2194 O O . PHE A 1 281 ? -20.856 14.120 -4.271 1.00 54.12 281 PHE A O 1
ATOM 2201 N N . SER A 1 282 ? -22.131 15.293 -5.694 1.00 55.50 282 SER A N 1
ATOM 2202 C CA . SER A 1 282 ? -23.007 14.180 -6.104 1.00 55.50 282 SER A CA 1
ATOM 2203 C C . SER A 1 282 ? -22.290 13.059 -6.858 1.00 55.50 282 SER A C 1
ATOM 2205 O O . SER A 1 282 ? -22.825 11.961 -6.973 1.00 55.50 282 SER A O 1
ATOM 2207 N N . ASP A 1 283 ? -21.102 13.345 -7.389 1.00 53.97 283 ASP A N 1
ATOM 2208 C CA . ASP A 1 283 ? -20.363 12.436 -8.266 1.00 53.97 283 ASP A CA 1
ATOM 2209 C C . ASP A 1 283 ? -19.163 11.804 -7.542 1.00 53.97 283 ASP A C 1
ATOM 2211 O O . ASP A 1 283 ? -18.348 11.120 -8.164 1.00 53.97 283 ASP A O 1
ATOM 2215 N N . VAL A 1 284 ? -19.020 12.071 -6.239 1.00 60.91 284 VAL A N 1
ATOM 2216 C CA . VAL A 1 284 ? -17.942 11.543 -5.406 1.00 60.91 284 VAL A CA 1
ATOM 2217 C C . VAL A 1 284 ? -18.486 10.411 -4.548 1.00 60.91 284 VAL A C 1
ATOM 2219 O O . VAL A 1 284 ? -19.364 10.620 -3.714 1.00 60.91 284 VAL A O 1
ATOM 2222 N N . ASP A 1 285 ? -17.943 9.210 -4.738 1.00 64.19 285 ASP A N 1
ATOM 2223 C CA . ASP A 1 285 ? -18.234 8.083 -3.858 1.00 64.19 285 ASP A CA 1
ATOM 2224 C C . ASP A 1 285 ? -17.593 8.338 -2.488 1.00 64.19 285 ASP A C 1
ATOM 2226 O O . ASP A 1 285 ? -16.372 8.303 -2.325 1.00 64.19 285 ASP A O 1
ATOM 2230 N N . LEU A 1 286 ? -18.424 8.644 -1.494 1.00 70.19 286 LEU A N 1
ATOM 2231 C CA . LEU A 1 286 ? -18.012 8.826 -0.105 1.00 70.19 286 LEU A CA 1
ATOM 2232 C C . LEU A 1 286 ? -17.875 7.455 0.563 1.00 70.19 286 LEU A C 1
ATOM 2234 O O . LEU A 1 286 ? -18.558 7.129 1.537 1.00 70.19 286 LEU A O 1
ATOM 2238 N N . SER A 1 287 ? -16.999 6.633 0.002 1.00 69.06 287 SER A N 1
ATOM 2239 C CA . SER A 1 287 ? -16.631 5.337 0.542 1.00 69.06 287 SER A CA 1
ATOM 2240 C C . SER A 1 287 ? -15.128 5.286 0.797 1.00 69.06 287 SER A C 1
ATOM 2242 O O . SER A 1 287 ? -14.317 5.999 0.191 1.00 69.06 287 SER A O 1
ATOM 2244 N N . GLY A 1 288 ? -14.728 4.460 1.751 1.00 68.44 288 GLY A N 1
ATOM 2245 C CA . GLY A 1 288 ? -13.323 4.259 2.056 1.00 68.44 288 GLY A CA 1
ATOM 2246 C C . GLY A 1 288 ? -13.106 3.022 2.901 1.00 68.44 288 GLY A C 1
ATOM 2247 O O . GLY A 1 288 ? -14.048 2.322 3.256 1.00 68.44 288 GLY A O 1
ATOM 2248 N N . ASP A 1 289 ? -11.846 2.742 3.209 1.00 64.38 289 ASP A N 1
ATOM 2249 C CA . ASP A 1 289 ? -11.453 1.609 4.039 1.00 64.38 289 ASP A CA 1
ATOM 2250 C C . ASP A 1 289 ? -10.428 2.058 5.079 1.00 64.38 289 ASP A C 1
ATOM 2252 O O . ASP A 1 289 ? -9.487 2.789 4.756 1.00 64.38 289 ASP A O 1
ATOM 2256 N N . VAL A 1 290 ? -10.609 1.617 6.325 1.00 61.97 290 VAL A N 1
ATOM 2257 C CA . VAL A 1 290 ? -9.587 1.718 7.371 1.00 61.97 290 VAL A CA 1
ATOM 2258 C C . VAL A 1 290 ? -9.329 0.332 7.938 1.00 61.97 290 VAL A C 1
ATOM 2260 O O . VAL A 1 290 ? -10.196 -0.266 8.572 1.00 61.97 290 VAL A O 1
ATOM 2263 N N . ASN A 1 291 ? -8.106 -0.171 7.754 1.00 57.12 291 ASN A N 1
ATOM 2264 C CA . ASN A 1 291 ? -7.667 -1.478 8.253 1.00 57.12 291 ASN A CA 1
ATOM 2265 C C . ASN A 1 291 ? -8.589 -2.647 7.828 1.00 57.12 291 ASN A C 1
ATOM 2267 O O . ASN A 1 291 ? -8.819 -3.570 8.617 1.00 57.12 291 ASN A O 1
ATOM 2271 N N . GLY A 1 292 ? -9.117 -2.620 6.599 1.00 54.81 292 GLY A N 1
ATOM 2272 C CA . GLY A 1 292 ? -10.008 -3.651 6.059 1.00 54.81 292 GLY A CA 1
ATOM 2273 C C . GLY A 1 292 ? -11.471 -3.527 6.498 1.00 54.81 292 GLY A C 1
ATOM 2274 O O . GLY A 1 292 ? -12.238 -4.474 6.309 1.00 54.81 292 GLY A O 1
ATOM 2275 N N . ILE A 1 293 ? -11.848 -2.418 7.142 1.00 56.34 293 ILE A N 1
ATOM 2276 C CA . ILE A 1 293 ? -13.237 -2.075 7.453 1.00 56.34 293 ILE A CA 1
ATOM 2277 C C . ILE A 1 293 ? -13.679 -0.990 6.473 1.00 56.34 293 ILE A C 1
ATOM 2279 O O . ILE A 1 293 ? -13.290 0.175 6.601 1.00 56.34 293 ILE A O 1
ATOM 2283 N N . ALA A 1 294 ? -14.511 -1.385 5.512 1.00 63.34 294 ALA A N 1
ATOM 2284 C CA . ALA A 1 294 ? -15.129 -0.460 4.580 1.00 63.34 294 ALA A CA 1
ATOM 2285 C C . ALA A 1 294 ? -16.195 0.388 5.292 1.00 63.34 294 ALA A C 1
ATOM 2287 O O . ALA A 1 294 ? -16.997 -0.136 6.065 1.00 63.34 294 ALA A O 1
ATOM 2288 N N . TYR A 1 295 ? -16.223 1.686 5.003 1.00 68.56 295 TYR A N 1
ATOM 2289 C CA . TYR A 1 295 ? -17.333 2.575 5.332 1.00 68.56 295 TYR A CA 1
ATOM 2290 C C . TYR A 1 295 ? -17.936 3.145 4.062 1.00 68.56 295 TYR A C 1
ATOM 2292 O O . TYR A 1 295 ? -17.242 3.389 3.074 1.00 68.56 295 TYR A O 1
ATOM 2300 N N . GLN A 1 296 ? -19.234 3.402 4.134 1.00 72.81 296 GLN A N 1
ATOM 2301 C CA . GLN A 1 296 ? -19.971 4.131 3.123 1.00 72.81 296 GLN A CA 1
ATOM 2302 C C . GLN A 1 296 ? -20.846 5.153 3.834 1.00 72.81 296 GLN A C 1
ATOM 2304 O O . GLN A 1 296 ? -21.614 4.808 4.734 1.00 72.81 296 GLN A O 1
ATOM 2309 N N . PHE A 1 297 ? -20.693 6.415 3.457 1.00 69.81 297 PHE A N 1
ATOM 2310 C CA . PHE A 1 297 ? -21.502 7.490 4.002 1.00 69.81 297 PHE A CA 1
ATOM 2311 C C . PHE A 1 297 ? -22.923 7.442 3.438 1.00 69.81 297 PHE A C 1
ATOM 2313 O O . PHE A 1 297 ? -23.120 7.363 2.227 1.00 69.81 297 PHE A O 1
ATOM 2320 N N . SER A 1 298 ? -23.911 7.548 4.323 1.00 69.88 298 SER A N 1
ATOM 2321 C CA . SER A 1 298 ? -25.310 7.802 3.978 1.00 69.88 298 SER A CA 1
ATOM 2322 C C . SER A 1 298 ? -25.679 9.242 4.330 1.00 69.88 298 SER A C 1
ATOM 2324 O O . SER A 1 298 ? -25.340 9.712 5.420 1.00 69.88 298 SER A O 1
ATOM 2326 N N . GLU A 1 299 ? -26.388 9.928 3.434 1.00 71.38 299 GLU A N 1
ATOM 2327 C CA . GLU A 1 299 ? -26.917 11.277 3.657 1.00 71.38 299 GLU A CA 1
ATOM 2328 C C . GLU A 1 299 ? -28.377 11.216 4.125 1.00 71.38 299 GLU A C 1
ATOM 2330 O O . GLU A 1 299 ? -29.218 10.594 3.476 1.00 71.38 299 GLU A O 1
ATOM 2335 N N . SER A 1 300 ? -28.688 11.894 5.230 1.00 68.56 300 SER A N 1
ATOM 2336 C CA . SER A 1 300 ? -30.056 12.144 5.694 1.00 68.56 300 SER A CA 1
ATOM 2337 C C . SER A 1 300 ? -30.144 13.565 6.244 1.00 68.56 300 SER A C 1
ATOM 2339 O O . SER A 1 300 ? -29.390 13.920 7.146 1.00 68.56 300 SER A O 1
ATOM 2341 N N . ASP A 1 301 ? -31.047 14.395 5.714 1.00 66.81 301 ASP A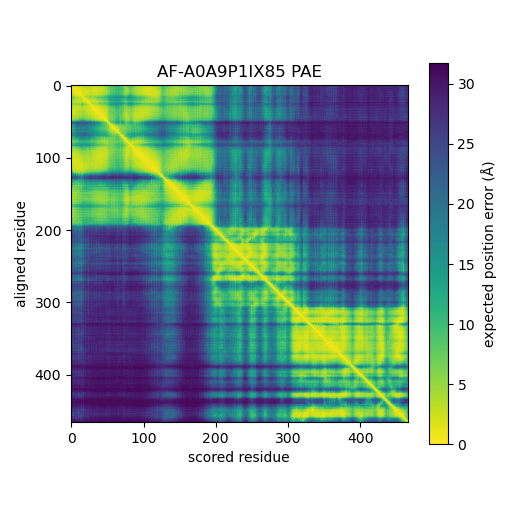 N 1
ATOM 2342 C CA . ASP A 1 301 ? -31.293 15.774 6.178 1.00 66.81 301 ASP A CA 1
ATOM 2343 C C . ASP A 1 301 ? -30.013 16.616 6.378 1.00 66.81 301 ASP A C 1
ATOM 2345 O O . ASP A 1 301 ? -29.784 17.205 7.436 1.00 66.81 301 ASP A O 1
ATOM 2349 N N . SER A 1 302 ? -29.139 16.669 5.360 1.00 64.50 302 SER A N 1
ATOM 2350 C CA . SER A 1 302 ? -27.841 17.383 5.406 1.00 64.50 302 SER A CA 1
ATOM 2351 C C . SER A 1 302 ? -26.862 16.886 6.484 1.00 64.50 302 SER A C 1
ATOM 2353 O O . SER A 1 302 ? -25.879 17.566 6.808 1.00 64.50 302 SER A O 1
ATOM 2355 N N . THR A 1 303 ? -27.126 15.702 7.039 1.00 63.72 303 THR A N 1
ATOM 2356 C CA . THR A 1 303 ? -26.253 14.990 7.965 1.00 63.72 303 THR A CA 1
ATOM 2357 C C . THR A 1 303 ? -25.676 13.765 7.262 1.00 63.72 303 THR A C 1
ATOM 2359 O O . THR A 1 303 ? -26.425 12.940 6.742 1.00 63.72 303 THR A O 1
ATOM 2362 N N . PHE A 1 304 ? -24.350 13.632 7.252 1.00 67.62 304 PHE A N 1
ATOM 2363 C CA . PHE A 1 304 ? -23.676 12.429 6.760 1.00 67.62 304 PHE A CA 1
ATOM 2364 C C . PHE A 1 304 ? -23.241 11.581 7.947 1.00 67.62 304 PHE A C 1
ATOM 2366 O O . PHE A 1 304 ? -22.613 12.082 8.882 1.00 67.62 304 PHE A O 1
ATOM 2373 N N . SER A 1 305 ? -23.541 10.294 7.915 1.00 67.44 305 SER A N 1
ATOM 2374 C CA . SER A 1 305 ? -23.084 9.333 8.918 1.00 67.44 305 SER A CA 1
ATOM 2375 C C . SER A 1 305 ? -22.786 7.999 8.256 1.00 67.44 305 SER A C 1
ATOM 2377 O O . SER A 1 305 ? -23.190 7.747 7.124 1.00 67.44 305 SER A O 1
ATOM 2379 N N . TYR A 1 306 ? -22.070 7.148 8.967 1.00 70.00 306 TYR A N 1
ATOM 2380 C CA . TYR A 1 306 ? -21.840 5.765 8.587 1.00 70.00 306 TYR A CA 1
ATOM 2381 C C . TYR A 1 306 ? -21.896 4.929 9.862 1.00 70.00 306 TYR A C 1
ATOM 2383 O O . TYR A 1 306 ? -21.552 5.407 10.945 1.00 70.00 306 TYR A O 1
ATOM 2391 N N . GLU A 1 307 ? -22.398 3.704 9.760 1.00 66.12 307 GLU A N 1
ATOM 2392 C CA . GLU A 1 307 ? -22.519 2.832 10.923 1.00 66.12 307 GLU A CA 1
ATOM 2393 C C . GLU A 1 307 ? -21.160 2.214 11.249 1.00 66.12 307 GLU A C 1
ATOM 2395 O O . GLU A 1 307 ? -20.638 1.400 10.488 1.00 66.12 307 GLU A O 1
ATOM 2400 N N . THR A 1 308 ? -20.593 2.582 12.398 1.00 68.12 308 THR A N 1
ATOM 2401 C CA . THR A 1 308 ? -19.396 1.928 12.933 1.00 68.12 308 THR A CA 1
ATOM 2402 C C . THR A 1 308 ? -19.488 1.635 14.403 1.00 68.12 308 THR A C 1
ATOM 2404 O O . THR A 1 308 ? -20.165 2.321 15.165 1.00 68.12 308 THR A O 1
ATOM 2407 N N . CYS A 1 309 ? -18.741 0.611 14.801 1.00 73.75 309 CYS A N 1
ATOM 2408 C CA . CYS A 1 309 ? -18.651 0.215 16.187 1.00 73.75 309 CYS A CA 1
ATOM 2409 C C . CYS A 1 309 ? -18.067 1.313 17.085 1.00 73.75 309 CYS A C 1
ATOM 2411 O O . CYS A 1 309 ? -17.207 2.074 16.641 1.00 73.75 309 CYS A O 1
ATOM 2413 N N . PRO A 1 310 ? -18.465 1.355 18.370 1.00 73.00 310 PRO A N 1
ATOM 2414 C CA . PRO A 1 310 ? -17.819 2.211 19.357 1.00 73.00 310 PRO A CA 1
ATOM 2415 C C . PRO A 1 310 ? -16.319 1.915 19.496 1.00 73.00 310 PRO A C 1
ATOM 2417 O O . PRO A 1 310 ? -15.844 0.829 19.157 1.00 73.00 310 PRO A O 1
ATOM 2420 N N . ASP A 1 311 ? -15.564 2.857 20.061 1.00 68.50 311 ASP A N 1
ATOM 2421 C CA . ASP A 1 311 ? -14.111 2.725 20.165 1.00 68.50 311 ASP A CA 1
ATOM 2422 C C . ASP A 1 311 ? -13.650 1.455 20.919 1.00 68.50 311 ASP A C 1
ATOM 2424 O O . ASP A 1 311 ? -14.094 1.095 22.022 1.00 68.50 311 ASP A O 1
ATOM 2428 N N . GLY A 1 312 ? -12.725 0.738 20.283 1.00 71.69 312 GLY A N 1
ATOM 2429 C CA . GLY A 1 312 ? -12.207 -0.550 20.732 1.00 71.69 312 GLY A CA 1
ATOM 2430 C C . GLY A 1 312 ? -13.182 -1.730 20.634 1.00 71.69 312 GLY A C 1
ATOM 2431 O O . GLY A 1 312 ? -12.849 -2.796 21.151 1.00 71.69 312 GLY A O 1
ATOM 2432 N N . TYR A 1 313 ? -14.355 -1.576 20.012 1.00 82.69 313 TYR A N 1
ATOM 2433 C CA . TYR A 1 313 ? -15.216 -2.698 19.631 1.00 82.69 313 TYR A CA 1
ATOM 2434 C C . TYR A 1 313 ? -14.870 -3.185 18.221 1.00 82.69 313 TYR A C 1
ATOM 2436 O O . TYR A 1 313 ? -14.555 -2.400 17.328 1.00 82.69 313 TYR A O 1
ATOM 2444 N N . LYS A 1 314 ? -14.961 -4.497 18.000 1.00 81.81 314 LYS A N 1
ATOM 2445 C CA . LYS A 1 314 ? -14.789 -5.113 16.681 1.00 81.81 314 LYS A CA 1
ATOM 2446 C C . LYS A 1 314 ? -16.149 -5.438 16.064 1.00 81.81 314 LYS A C 1
ATOM 2448 O O . LYS A 1 314 ? -16.996 -6.022 16.735 1.00 81.81 314 LYS A O 1
ATOM 2453 N N . GLN A 1 315 ? -16.325 -5.078 14.792 1.00 84.25 315 GLN A N 1
ATOM 2454 C CA . GLN A 1 315 ? -17.543 -5.332 14.018 1.00 84.25 315 GLN A CA 1
ATOM 2455 C C . GLN A 1 315 ? -17.606 -6.762 13.480 1.00 84.25 315 GLN A C 1
ATOM 2457 O O . GLN A 1 315 ? -16.611 -7.289 12.976 1.00 84.25 315 GLN A O 1
ATOM 2462 N N . PHE A 1 316 ? -18.803 -7.336 13.526 1.00 82.06 316 PHE A N 1
ATOM 2463 C CA . PHE A 1 316 ? -19.175 -8.622 12.954 1.00 82.06 316 PHE A CA 1
ATOM 2464 C C . P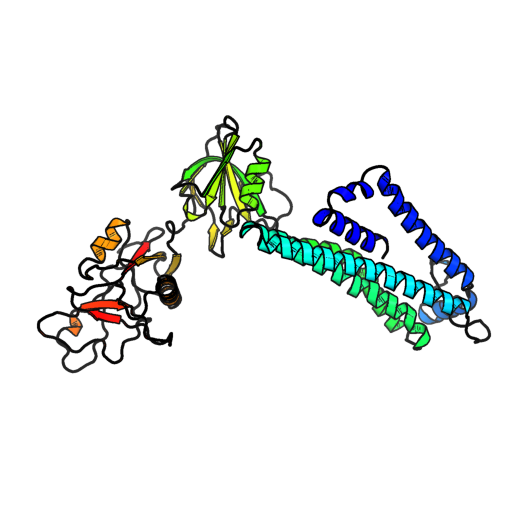HE A 1 316 ? -20.527 -8.518 12.253 1.00 82.06 316 PHE A C 1
ATOM 2466 O O . PHE A 1 316 ? -21.372 -7.693 12.599 1.00 82.06 316 PHE A O 1
ATOM 2473 N N . THR A 1 317 ? -20.736 -9.390 11.273 1.00 80.69 317 THR A N 1
ATOM 2474 C CA . THR A 1 317 ? -22.013 -9.523 10.572 1.00 80.69 317 THR A CA 1
ATOM 2475 C C . THR A 1 317 ? -22.757 -10.731 11.132 1.00 80.69 317 THR A C 1
ATOM 2477 O O . THR A 1 317 ? -22.250 -11.853 11.063 1.00 80.69 317 THR A O 1
ATOM 2480 N N . ARG A 1 318 ? -23.954 -10.505 11.682 1.00 81.69 318 ARG A N 1
ATOM 2481 C CA . ARG A 1 318 ? -24.889 -11.551 12.118 1.00 81.69 318 ARG A CA 1
ATOM 2482 C C . ARG A 1 318 ? -26.092 -11.607 11.179 1.00 81.69 318 ARG A C 1
ATOM 2484 O O . ARG A 1 318 ? -26.296 -10.716 10.361 1.00 81.69 318 ARG A O 1
ATOM 2491 N N . THR A 1 319 ? -26.910 -12.648 11.311 1.00 77.12 319 THR A N 1
ATOM 2492 C CA . THR A 1 319 ? -28.152 -12.823 10.533 1.00 77.12 319 THR A CA 1
ATOM 2493 C C . THR A 1 319 ? -29.167 -11.702 10.765 1.00 77.12 319 THR A C 1
ATOM 2495 O O . THR A 1 319 ? -29.915 -11.373 9.852 1.00 77.12 319 THR A O 1
ATOM 2498 N N . ARG A 1 320 ? -29.180 -11.112 11.968 1.00 74.06 320 ARG A N 1
ATOM 2499 C CA . ARG A 1 320 ? -30.109 -10.046 12.385 1.00 74.06 320 ARG A CA 1
ATOM 2500 C C . ARG A 1 320 ? -29.587 -8.623 12.173 1.00 74.06 320 ARG A C 1
ATOM 2502 O O . ARG A 1 320 ? -30.343 -7.681 12.356 1.00 74.06 320 ARG A O 1
ATOM 2509 N N . GLY A 1 321 ? -28.315 -8.456 11.817 1.00 76.19 321 GLY A N 1
ATOM 2510 C CA . GLY A 1 321 ? -27.713 -7.134 11.662 1.00 76.19 321 GLY A CA 1
ATOM 2511 C C . GLY A 1 321 ? -26.232 -7.094 12.016 1.00 76.19 321 GLY A C 1
ATOM 2512 O O . GLY A 1 321 ? -25.596 -8.112 12.309 1.00 76.19 321 GLY A O 1
ATOM 2513 N N . LEU A 1 322 ? -25.670 -5.889 11.971 1.00 82.06 322 LEU A N 1
ATOM 2514 C CA . LEU A 1 322 ? -24.291 -5.632 12.367 1.00 82.06 322 LEU A CA 1
ATOM 2515 C C . LEU A 1 322 ? -24.168 -5.634 13.894 1.00 82.06 322 LEU A C 1
ATOM 2517 O O . LEU A 1 322 ? -24.963 -5.018 14.604 1.00 82.06 322 LEU A O 1
ATOM 2521 N N . TRP A 1 323 ? -23.151 -6.330 14.398 1.00 85.44 323 TRP A N 1
ATOM 2522 C CA . TRP A 1 323 ? -22.897 -6.495 15.824 1.00 85.44 323 TRP A CA 1
ATOM 2523 C C . TRP A 1 323 ? -21.468 -6.109 16.175 1.00 85.44 323 TRP A C 1
ATOM 2525 O O . TRP A 1 323 ? -20.509 -6.575 15.561 1.00 85.44 323 TRP A O 1
ATOM 2535 N N . CYS A 1 324 ? -21.318 -5.286 17.199 1.00 88.06 324 CYS A N 1
ATOM 2536 C CA . CYS A 1 324 ? -20.029 -4.868 17.721 1.00 88.06 324 CYS A CA 1
ATOM 2537 C C . CYS A 1 324 ? -19.735 -5.623 19.003 1.00 88.06 324 CYS A C 1
ATOM 2539 O O . CYS A 1 324 ? -20.592 -5.655 19.875 1.00 88.06 324 CYS A O 1
ATOM 2541 N N . MET A 1 325 ? -18.531 -6.167 19.179 1.00 88.88 325 MET A N 1
ATOM 2542 C CA . MET A 1 325 ? -18.157 -6.825 20.437 1.00 88.88 325 MET A CA 1
ATOM 2543 C C . MET A 1 325 ? -16.772 -6.449 20.943 1.00 88.88 325 MET A C 1
ATOM 2545 O O . MET A 1 325 ? -15.869 -6.125 20.170 1.00 88.88 325 MET A O 1
ATOM 2549 N N . LYS A 1 326 ? -16.611 -6.535 22.263 1.00 91.38 326 LYS A N 1
ATOM 2550 C CA . LYS A 1 326 ? -15.376 -6.234 22.982 1.00 91.38 326 LYS A CA 1
ATOM 2551 C C . LYS A 1 326 ? -15.234 -7.131 24.210 1.00 91.38 326 LYS A C 1
ATOM 2553 O O . LYS A 1 326 ? -16.220 -7.467 24.866 1.00 91.38 326 LYS A O 1
ATOM 2558 N N . LEU A 1 327 ? -13.991 -7.492 24.529 1.00 90.88 327 LEU A N 1
ATOM 2559 C CA . LEU A 1 327 ? -13.635 -8.165 25.777 1.00 90.88 327 LEU A CA 1
ATOM 2560 C C . LEU A 1 327 ? -13.257 -7.126 26.836 1.00 90.88 327 LEU A C 1
ATOM 2562 O O . LEU A 1 327 ? -12.318 -6.355 26.636 1.00 90.88 327 LEU A O 1
ATOM 2566 N N . TYR A 1 328 ? -13.939 -7.149 27.976 1.00 90.38 328 TYR A N 1
ATOM 2567 C CA . TYR A 1 328 ? -13.555 -6.383 29.157 1.00 90.38 328 TYR A CA 1
ATOM 2568 C C . TYR A 1 328 ? -12.865 -7.298 30.171 1.00 90.38 328 TYR A C 1
ATOM 2570 O O . TYR A 1 328 ? -13.424 -8.323 30.554 1.00 90.38 328 TYR A O 1
ATOM 2578 N N . ASN A 1 329 ? -11.662 -6.927 30.611 1.00 86.38 329 ASN A N 1
ATOM 2579 C CA . ASN A 1 329 ? -10.887 -7.660 31.613 1.00 86.38 329 ASN A CA 1
ATOM 2580 C C . ASN A 1 329 ? -11.191 -7.116 33.018 1.00 86.38 329 ASN A C 1
ATOM 2582 O O . ASN A 1 329 ? -11.060 -5.916 33.260 1.00 86.38 329 ASN A O 1
ATOM 2586 N N . PHE A 1 330 ? -11.564 -8.001 33.941 1.00 74.44 330 PHE A N 1
ATOM 2587 C CA . PHE A 1 330 ? -11.780 -7.687 35.350 1.00 74.44 330 PHE A CA 1
ATOM 2588 C C . PHE A 1 330 ? -11.028 -8.703 36.203 1.00 74.44 330 PHE A C 1
ATOM 2590 O O . PHE A 1 330 ? -11.207 -9.900 36.036 1.00 74.44 330 PHE A O 1
ATOM 2597 N N . GLN A 1 331 ? -10.218 -8.253 37.162 1.00 65.12 331 GLN A N 1
ATOM 2598 C CA . GLN A 1 331 ? -9.412 -9.186 37.960 1.00 65.12 331 GLN A CA 1
ATOM 2599 C C . GLN A 1 331 ? -10.248 -10.046 38.928 1.00 65.12 331 GLN A C 1
ATOM 2601 O O . GLN A 1 331 ? -9.810 -11.137 39.281 1.00 65.12 331 GLN A O 1
ATOM 2606 N N . THR A 1 332 ? -11.445 -9.600 39.335 1.00 70.00 332 THR A N 1
ATOM 2607 C CA . THR A 1 332 ? -12.351 -10.345 40.231 1.00 70.00 332 THR A CA 1
ATOM 2608 C C . THR A 1 332 ? -13.810 -9.885 40.081 1.00 70.00 332 THR A C 1
ATOM 2610 O O . THR A 1 332 ? -14.259 -8.950 40.742 1.00 70.00 332 THR A O 1
ATOM 2613 N N . ALA A 1 333 ? -14.603 -10.553 39.241 1.00 82.12 333 ALA A N 1
ATOM 2614 C CA . ALA A 1 333 ? -16.022 -10.222 39.076 1.00 82.12 333 ALA A CA 1
ATOM 2615 C C . ALA A 1 333 ? -16.920 -11.468 39.076 1.00 82.12 333 ALA A C 1
ATOM 2617 O O . ALA A 1 333 ? -16.506 -12.516 38.600 1.00 82.12 333 ALA A O 1
ATOM 2618 N N . LYS A 1 334 ? -18.143 -11.394 39.621 1.00 85.75 334 LYS A N 1
ATOM 2619 C CA . LYS A 1 334 ? -19.054 -12.558 39.653 1.00 85.75 334 LYS A CA 1
ATOM 2620 C C . LYS A 1 334 ? -19.908 -12.641 38.391 1.00 85.75 334 LYS A C 1
ATOM 2622 O O . LYS A 1 334 ? -20.503 -11.640 37.992 1.00 85.75 334 LYS A O 1
ATOM 2627 N N . ILE A 1 335 ? -20.062 -13.843 37.832 1.00 83.56 335 ILE A N 1
ATOM 2628 C CA . ILE A 1 335 ? -20.840 -14.073 36.600 1.00 83.56 335 ILE A CA 1
ATOM 2629 C C . ILE A 1 335 ? -22.316 -13.656 36.716 1.00 83.56 335 ILE A C 1
ATOM 2631 O O . ILE A 1 335 ? -22.907 -13.216 35.733 1.00 83.56 335 ILE A O 1
ATOM 2635 N N . ALA A 1 336 ? -22.906 -13.708 37.919 1.00 82.31 336 ALA A N 1
ATOM 2636 C CA . ALA A 1 336 ? -24.278 -13.248 38.163 1.00 82.31 336 ALA A CA 1
ATOM 2637 C C . ALA A 1 336 ? -24.535 -11.787 37.754 1.00 82.31 336 ALA A C 1
ATOM 2639 O O . ALA A 1 336 ? -25.675 -11.441 37.452 1.00 82.31 336 ALA A O 1
ATOM 2640 N N . TYR A 1 337 ? -23.499 -10.945 37.729 1.00 84.75 337 TYR A N 1
ATOM 2641 C CA . TYR A 1 337 ? -23.613 -9.523 37.403 1.00 84.75 337 TYR A CA 1
ATOM 2642 C C . TYR A 1 337 ? -23.172 -9.192 35.969 1.00 84.75 337 TYR A C 1
ATOM 2644 O O . TYR A 1 337 ? -22.987 -8.018 35.667 1.00 84.75 337 TYR A O 1
ATOM 2652 N N . ASN A 1 338 ? -23.026 -10.185 35.077 1.00 83.56 338 ASN A N 1
ATOM 2653 C CA . ASN A 1 338 ? -22.615 -9.979 33.676 1.00 83.56 338 ASN A CA 1
ATOM 2654 C C . ASN A 1 338 ? -23.433 -8.868 32.982 1.00 83.56 338 ASN A C 1
ATOM 2656 O O . ASN A 1 338 ? -22.865 -7.909 32.462 1.00 83.56 338 ASN A O 1
ATOM 2660 N N . ASN A 1 339 ? -24.768 -8.929 33.094 1.00 85.50 339 ASN A N 1
ATOM 2661 C CA . ASN A 1 339 ? -25.668 -7.884 32.591 1.00 85.50 339 ASN A CA 1
ATOM 2662 C C . ASN A 1 339 ? -25.288 -6.498 33.130 1.00 85.50 339 ASN A C 1
ATOM 2664 O O . ASN A 1 339 ? -25.095 -5.565 32.357 1.00 85.50 339 ASN A O 1
ATOM 2668 N N . SER A 1 340 ? -25.122 -6.373 34.450 1.00 87.69 340 SER A N 1
ATOM 2669 C CA . SER A 1 340 ? -24.780 -5.107 35.102 1.00 87.69 340 SER A CA 1
ATOM 2670 C C . SER A 1 340 ? -23.412 -4.569 34.680 1.00 87.69 340 SER A C 1
ATOM 2672 O O . SER A 1 340 ? -23.264 -3.355 34.582 1.00 87.69 340 SER A O 1
ATOM 2674 N N . TYR A 1 341 ? -22.425 -5.431 34.418 1.00 88.75 341 TYR A N 1
ATOM 2675 C CA . TYR A 1 341 ? -21.108 -5.002 33.940 1.00 88.75 341 TYR A CA 1
ATOM 2676 C C . TYR A 1 341 ? -21.162 -4.466 32.509 1.00 88.75 341 TYR A C 1
ATOM 2678 O O . TYR A 1 341 ? -20.616 -3.398 32.251 1.00 88.75 341 TYR A O 1
ATOM 2686 N N . CYS A 1 342 ? -21.860 -5.141 31.592 1.00 89.12 342 CYS A N 1
ATOM 2687 C CA . CYS A 1 342 ? -22.007 -4.633 30.226 1.00 89.12 342 CYS A CA 1
ATOM 2688 C C . CYS A 1 342 ? -22.872 -3.363 30.168 1.00 89.12 342 CYS A C 1
ATOM 2690 O O . CYS A 1 342 ? -22.539 -2.427 29.439 1.00 89.12 342 CYS A O 1
ATOM 2692 N N . SER A 1 343 ? -23.919 -3.269 30.997 1.00 88.81 343 SER A N 1
ATOM 2693 C CA . SER A 1 343 ? -24.792 -2.086 31.048 1.00 88.81 343 SER A CA 1
ATOM 2694 C C . SER A 1 343 ? -24.064 -0.801 31.461 1.00 88.81 343 SER A C 1
ATOM 2696 O O . SER A 1 343 ? -24.489 0.279 31.063 1.00 88.81 343 SER A O 1
ATOM 2698 N N . GLN A 1 344 ? -22.949 -0.885 32.200 1.00 86.81 344 GLN A N 1
ATOM 2699 C CA . GLN A 1 344 ? -22.115 0.287 32.529 1.00 86.81 344 GLN A CA 1
ATOM 2700 C C . GLN A 1 344 ? -21.502 0.956 31.292 1.00 86.81 344 GLN A C 1
ATOM 2702 O O . GLN A 1 344 ? -21.152 2.132 31.344 1.00 86.81 344 GLN A O 1
ATOM 2707 N N . TYR A 1 345 ? -21.382 0.219 30.187 1.00 83.69 345 TYR A N 1
ATOM 2708 C CA . TYR A 1 345 ? -20.829 0.694 28.921 1.00 83.69 345 TYR A CA 1
ATOM 2709 C C . TYR A 1 345 ? -21.898 0.855 27.837 1.00 83.69 345 TYR A C 1
ATOM 2711 O O . TYR A 1 345 ? -21.561 0.860 26.655 1.00 83.69 345 TYR A O 1
ATOM 2719 N N . SER A 1 346 ? -23.178 0.947 28.221 1.00 86.25 346 SER A N 1
ATOM 2720 C CA . SER A 1 346 ? -24.312 0.958 27.284 1.00 86.25 346 SER A CA 1
ATOM 2721 C C . SER A 1 346 ? -24.298 -0.241 26.323 1.00 86.25 346 SER A C 1
ATOM 2723 O O . SER A 1 346 ? -24.670 -0.123 25.159 1.00 86.25 346 SER A O 1
ATOM 2725 N N . ALA A 1 347 ? -23.837 -1.394 26.815 1.00 88.69 347 ALA A N 1
ATOM 2726 C CA . ALA A 1 347 ? -23.702 -2.629 26.058 1.00 88.69 347 ALA A CA 1
ATOM 2727 C C . ALA A 1 347 ? -24.486 -3.773 26.718 1.00 88.69 347 ALA A C 1
ATOM 2729 O O . ALA A 1 347 ? -24.894 -3.704 27.881 1.00 88.69 347 ALA A O 1
ATOM 2730 N N . TYR A 1 348 ? -24.647 -4.862 25.977 1.00 91.50 348 TYR A N 1
ATOM 2731 C CA . TYR A 1 348 ? -25.329 -6.079 26.413 1.00 91.50 348 TYR A CA 1
ATOM 2732 C C . TYR A 1 348 ? -24.340 -7.245 26.441 1.00 91.50 348 TYR A C 1
ATOM 2734 O O . TYR A 1 348 ? -23.392 -7.241 25.653 1.00 91.50 348 TYR A O 1
ATOM 2742 N N . PRO A 1 349 ? -24.509 -8.258 27.306 1.00 89.94 349 PRO A N 1
ATOM 2743 C CA . PRO A 1 349 ? -23.699 -9.464 27.197 1.00 89.94 349 PRO A CA 1
ATOM 2744 C C . PRO A 1 349 ? -23.821 -10.078 25.810 1.00 89.94 349 PRO A C 1
ATOM 2746 O O . PRO A 1 349 ? -24.913 -10.162 25.253 1.00 89.94 349 PRO A O 1
ATOM 2749 N N . SER A 1 350 ? -22.696 -10.501 25.246 1.00 89.94 350 SER A N 1
ATOM 2750 C CA . SER A 1 350 ? -22.660 -11.072 23.905 1.00 89.94 350 SER A CA 1
ATOM 2751 C C . SER A 1 350 ? -22.338 -12.558 23.960 1.00 89.94 350 SER A C 1
ATOM 2753 O O . SER A 1 350 ? -21.367 -12.973 24.596 1.00 89.94 350 SER A O 1
ATOM 2755 N N . GLY A 1 351 ? -23.124 -13.352 23.237 1.00 86.19 351 GLY A N 1
ATOM 2756 C CA . GLY A 1 351 ? -22.752 -14.700 22.825 1.00 86.19 351 GLY A CA 1
ATOM 2757 C C . GLY A 1 351 ? -21.976 -14.668 21.506 1.00 86.19 351 GLY A C 1
ATOM 2758 O O . GLY A 1 351 ? -21.468 -13.613 21.103 1.00 86.19 351 GLY A O 1
ATOM 2759 N N . PHE A 1 352 ? -21.901 -15.816 20.831 1.00 84.25 352 PHE A N 1
ATOM 2760 C CA . PHE A 1 352 ? -21.169 -15.990 19.575 1.00 84.25 352 PHE A CA 1
ATOM 2761 C C . PHE A 1 352 ? -22.062 -16.562 18.476 1.00 84.25 352 PHE A C 1
ATOM 2763 O O . PHE A 1 352 ? -22.516 -17.695 18.603 1.00 84.25 352 PHE A O 1
ATOM 2770 N N . ASP A 1 353 ? -22.221 -15.831 17.374 1.00 82.81 353 ASP A N 1
ATOM 2771 C CA . ASP A 1 353 ? -23.026 -16.259 16.218 1.00 82.81 353 ASP A CA 1
ATOM 2772 C C . ASP A 1 353 ? -22.182 -16.796 15.052 1.00 82.81 353 ASP A C 1
ATOM 2774 O O . ASP A 1 353 ? -22.718 -17.345 14.093 1.00 82.81 353 ASP A O 1
ATOM 2778 N N . ASN A 1 354 ? -20.853 -16.654 15.092 1.00 78.00 354 ASN A N 1
ATOM 2779 C CA . ASN A 1 354 ? -19.960 -17.212 14.074 1.00 78.00 354 ASN A CA 1
ATOM 2780 C C . ASN A 1 354 ? -18.571 -17.566 14.635 1.00 78.00 354 ASN A C 1
ATOM 2782 O O . ASN A 1 354 ? -18.170 -17.148 15.723 1.00 78.00 354 ASN A O 1
ATOM 2786 N N . ALA A 1 355 ? -17.802 -18.358 13.880 1.00 77.56 355 ALA A N 1
ATOM 2787 C CA . ALA A 1 355 ? -16.466 -18.794 14.296 1.00 77.56 355 ALA A CA 1
ATOM 2788 C C . ALA A 1 355 ? -15.445 -17.643 14.402 1.00 77.56 355 ALA A C 1
ATOM 2790 O O . ALA A 1 355 ? -14.516 -17.731 15.211 1.00 77.56 355 ALA A O 1
ATOM 2791 N N . ASN A 1 356 ? -15.625 -16.568 13.628 1.00 81.81 356 ASN A N 1
ATOM 2792 C CA . ASN A 1 356 ? -14.722 -15.416 13.631 1.00 81.81 356 ASN A CA 1
ATOM 2793 C C . ASN A 1 356 ? -14.840 -14.622 14.937 1.00 81.81 356 ASN A C 1
ATOM 2795 O O . ASN A 1 356 ? -13.820 -14.206 15.481 1.00 81.81 356 ASN A O 1
ATOM 2799 N N . GLU A 1 357 ? -16.052 -14.480 15.478 1.00 84.50 357 GLU A N 1
ATOM 2800 C CA . GLU A 1 357 ? -16.308 -13.862 16.785 1.00 84.50 357 GLU A CA 1
ATOM 2801 C C . GLU A 1 357 ? -15.562 -14.598 17.907 1.00 84.50 357 GLU A C 1
ATOM 2803 O O . GLU A 1 357 ? -14.861 -13.985 18.716 1.00 84.50 357 GLU A O 1
ATOM 2808 N N . VAL A 1 358 ? -15.622 -15.935 17.897 1.00 79.75 358 VAL A N 1
ATOM 2809 C CA . VAL A 1 358 ? -14.889 -16.761 18.865 1.00 79.75 358 VAL A CA 1
ATOM 2810 C C . VAL A 1 358 ? -13.379 -16.583 18.713 1.00 79.75 358 VAL A C 1
ATOM 2812 O O . VAL A 1 358 ? -12.669 -16.415 19.707 1.00 79.75 358 VAL A O 1
ATOM 2815 N N . SER A 1 359 ? -12.871 -16.602 17.477 1.00 81.38 359 SER A N 1
ATOM 2816 C CA . SER A 1 359 ? -11.443 -16.410 17.203 1.00 81.38 359 SER A CA 1
ATOM 2817 C C . SER A 1 359 ? -10.957 -15.030 17.650 1.00 81.38 359 SER A C 1
ATOM 2819 O O . SER A 1 359 ? -9.856 -14.911 18.190 1.00 81.38 359 SER A O 1
ATOM 2821 N N . TYR A 1 360 ? -11.775 -13.992 17.467 1.00 84.31 360 TYR A N 1
ATOM 2822 C CA . TYR A 1 360 ? -11.459 -12.639 17.906 1.00 84.31 360 TYR A CA 1
ATOM 2823 C C . TYR A 1 360 ? -11.351 -12.561 19.428 1.00 84.31 360 TYR A C 1
ATOM 2825 O O . TYR A 1 360 ? -10.289 -12.185 19.925 1.00 84.31 360 TYR A O 1
ATOM 2833 N N . ILE A 1 361 ? -12.374 -12.985 20.178 1.00 85.69 361 ILE A N 1
ATOM 2834 C CA . ILE A 1 361 ? -12.314 -12.953 21.648 1.00 85.69 361 ILE A CA 1
ATOM 2835 C C . ILE A 1 361 ? -11.161 -13.806 22.174 1.00 85.69 361 ILE A C 1
ATOM 2837 O O . ILE A 1 361 ? -10.435 -13.363 23.059 1.00 85.69 361 ILE A O 1
ATOM 2841 N N . THR A 1 362 ? -10.904 -14.968 21.573 1.00 79.94 362 THR A N 1
ATOM 2842 C CA . THR A 1 362 ? -9.752 -15.805 21.943 1.00 79.94 362 THR A CA 1
ATOM 2843 C C . THR A 1 362 ? -8.429 -15.060 21.734 1.00 79.94 362 THR A C 1
ATOM 2845 O O . THR A 1 362 ? -7.568 -15.076 22.611 1.00 79.94 362 THR A O 1
ATOM 2848 N N . SER A 1 363 ? -8.262 -14.341 20.617 1.00 82.25 363 SER A N 1
ATOM 2849 C CA . SER A 1 363 ? -7.057 -13.531 20.392 1.00 82.25 363 SER A CA 1
ATOM 2850 C C . SER A 1 363 ? -6.925 -12.375 21.392 1.00 82.25 363 SER A C 1
ATOM 2852 O O . SER A 1 363 ? -5.817 -12.091 21.844 1.00 82.25 363 SER A O 1
ATOM 2854 N N . GLN A 1 364 ? -8.040 -11.765 21.814 1.00 86.12 364 GLN A N 1
ATOM 2855 C CA . GLN A 1 364 ? -8.043 -10.760 22.881 1.00 86.12 364 GLN A CA 1
ATOM 2856 C C . GLN A 1 364 ? -7.654 -11.363 24.236 1.00 86.12 364 GLN A C 1
ATOM 2858 O O . GLN A 1 364 ? -6.877 -10.757 24.972 1.00 86.12 364 GLN A O 1
ATOM 2863 N N . MET A 1 365 ? -8.128 -12.569 24.560 1.00 84.25 365 MET A N 1
ATOM 2864 C CA . MET A 1 365 ? -7.727 -13.278 25.778 1.00 84.25 365 MET A CA 1
ATOM 2865 C C . MET A 1 365 ? -6.220 -13.578 25.783 1.00 84.25 365 MET A C 1
ATOM 2867 O O . MET A 1 365 ? -5.557 -13.344 26.791 1.00 84.25 365 MET A O 1
ATOM 2871 N N . ILE A 1 366 ? -5.657 -14.027 24.653 1.00 83.69 366 ILE A N 1
ATOM 2872 C CA . ILE A 1 366 ? -4.207 -14.250 24.489 1.00 83.69 366 ILE A CA 1
ATOM 2873 C C . ILE A 1 366 ? -3.432 -12.945 24.697 1.00 83.69 366 ILE A C 1
ATOM 2875 O O . ILE A 1 366 ? -2.476 -12.916 25.473 1.00 83.69 366 ILE A O 1
ATOM 2879 N N . ALA A 1 367 ? -3.863 -11.857 24.051 1.00 84.56 367 ALA A N 1
ATOM 2880 C CA . ALA A 1 367 ? -3.221 -10.547 24.166 1.00 84.56 367 ALA A CA 1
ATOM 2881 C C . ALA A 1 367 ? -3.222 -10.014 25.611 1.00 84.56 367 ALA A C 1
ATOM 2883 O O . ALA A 1 367 ? -2.272 -9.361 26.032 1.00 84.56 367 ALA A O 1
ATOM 2884 N N . ASN A 1 368 ? -4.253 -10.348 26.393 1.00 84.50 368 ASN A N 1
ATOM 2885 C CA . ASN A 1 368 ? -4.377 -9.984 27.805 1.00 84.50 368 ASN A CA 1
ATOM 2886 C C . ASN A 1 368 ? -3.793 -11.034 28.771 1.00 84.50 368 ASN A C 1
ATOM 2888 O O . ASN A 1 368 ? -4.001 -10.937 29.978 1.00 84.50 368 ASN A O 1
ATOM 2892 N N . SER A 1 369 ? -3.063 -12.037 28.269 1.00 85.31 369 SER A N 1
ATOM 2893 C CA . SER A 1 369 ? -2.476 -13.123 29.071 1.00 85.31 369 SER A CA 1
ATOM 2894 C C . SER A 1 369 ? -3.488 -13.921 29.915 1.00 85.31 369 SER A C 1
ATOM 2896 O O . SER A 1 369 ? -3.158 -14.443 30.979 1.00 85.31 369 SER A O 1
ATOM 2898 N N . MET A 1 370 ? -4.728 -14.044 29.440 1.00 82.19 370 MET A N 1
ATOM 2899 C CA . MET A 1 370 ? -5.841 -14.709 30.129 1.00 82.19 370 MET A CA 1
ATOM 2900 C C . MET A 1 370 ? -5.837 -16.228 29.884 1.00 82.19 370 MET A C 1
ATOM 2902 O O . MET A 1 370 ? -6.769 -16.786 29.306 1.00 82.19 370 MET A O 1
ATOM 2906 N N . TYR A 1 371 ? -4.778 -16.919 30.305 1.00 79.88 371 TYR A N 1
ATOM 2907 C CA . TYR A 1 371 ? -4.642 -18.372 30.139 1.00 79.88 371 TYR A CA 1
ATOM 2908 C C . TYR A 1 371 ? -5.305 -19.145 31.286 1.00 79.88 371 TYR A C 1
ATOM 2910 O O . TYR A 1 371 ? -5.135 -18.786 32.446 1.00 79.88 371 TYR A O 1
ATOM 2918 N N . ALA A 1 372 ? -6.025 -20.229 30.969 1.00 77.06 372 ALA A N 1
ATOM 2919 C CA . ALA A 1 372 ? -6.691 -21.100 31.947 1.00 77.06 372 ALA A CA 1
ATOM 2920 C C . ALA A 1 372 ? -7.697 -20.396 32.891 1.00 77.06 372 ALA A C 1
ATOM 2922 O O . ALA A 1 372 ? -7.992 -20.899 33.976 1.00 77.06 372 ALA A O 1
ATOM 2923 N N . VAL A 1 373 ? -8.259 -19.261 32.466 1.00 80.44 373 VAL A N 1
ATOM 2924 C CA . VAL A 1 373 ? -9.296 -18.510 33.193 1.00 80.44 373 VAL A CA 1
ATOM 2925 C C . VAL A 1 373 ? -10.631 -18.530 32.451 1.00 80.44 373 VAL A C 1
ATOM 2927 O O . VAL A 1 373 ? -10.670 -18.776 31.244 1.00 80.44 373 VAL A O 1
ATOM 2930 N N . ASP A 1 374 ? -11.713 -18.263 33.184 1.00 83.88 374 ASP A N 1
ATOM 2931 C CA . ASP A 1 374 ? -13.069 -18.155 32.642 1.00 83.88 374 ASP A CA 1
ATOM 2932 C C . ASP A 1 374 ? -13.430 -16.696 32.344 1.00 83.88 374 ASP A C 1
ATOM 2934 O O . ASP A 1 374 ? -13.214 -15.797 33.165 1.00 83.88 374 ASP A O 1
ATOM 2938 N N . VAL A 1 375 ? -14.010 -16.474 31.168 1.00 86.94 375 VAL A N 1
ATOM 2939 C CA . VAL A 1 375 ? -14.586 -15.201 30.729 1.00 86.94 375 VAL A CA 1
ATOM 2940 C C . VAL A 1 375 ? -16.075 -15.407 30.499 1.00 86.94 375 VAL A C 1
ATOM 2942 O O . VAL A 1 375 ? -16.472 -16.303 29.762 1.00 86.94 375 VAL A O 1
ATOM 2945 N N . ALA A 1 376 ? -16.912 -14.579 31.106 1.00 88.00 376 ALA A N 1
ATOM 2946 C CA . ALA A 1 376 ? -18.354 -14.678 30.946 1.00 88.00 376 ALA A CA 1
ATOM 2947 C C . ALA A 1 376 ? -18.797 -14.280 29.533 1.00 88.00 376 ALA A C 1
ATOM 2949 O O . ALA A 1 376 ? -18.346 -13.271 28.981 1.00 88.00 376 ALA A O 1
ATOM 2950 N N . VAL A 1 377 ? -19.733 -15.052 28.990 1.00 87.94 377 VAL A N 1
ATOM 2951 C CA . VAL A 1 377 ? -20.418 -14.781 27.721 1.00 87.94 377 VAL A CA 1
ATOM 2952 C C . VAL A 1 377 ? -21.922 -14.788 27.958 1.00 87.94 377 VAL A C 1
ATOM 2954 O O . VAL A 1 377 ? -22.383 -15.140 29.047 1.00 87.94 377 VAL A O 1
ATOM 2957 N N . ASP A 1 378 ? -22.700 -14.358 26.969 1.00 87.19 378 ASP A N 1
ATOM 2958 C CA . ASP A 1 378 ? -24.147 -14.490 27.083 1.00 87.19 378 ASP A CA 1
ATOM 2959 C C . ASP A 1 378 ? -24.588 -15.957 26.996 1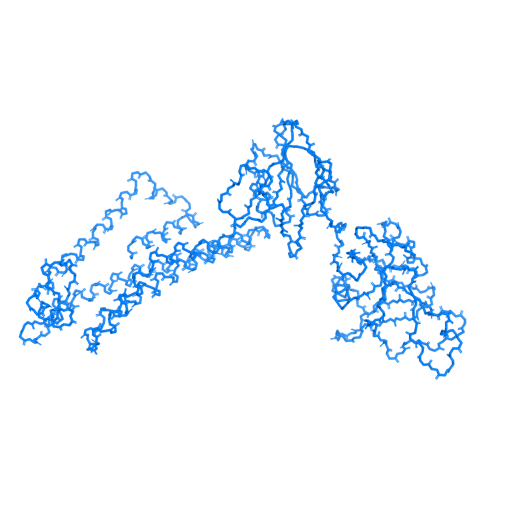.00 87.19 378 ASP A C 1
ATOM 2961 O O . ASP A 1 378 ? -24.114 -16.727 26.157 1.00 87.19 378 ASP A O 1
ATOM 2965 N N . GLY A 1 379 ? -25.531 -16.296 27.867 1.00 81.25 379 GLY A N 1
ATOM 2966 C CA . GLY A 1 379 ? -26.309 -17.519 27.833 1.00 81.25 379 GLY A CA 1
ATOM 2967 C C . GLY A 1 379 ? -26.395 -18.268 29.157 1.00 81.25 379 GLY A C 1
ATOM 2968 O O . GLY A 1 379 ? -25.589 -18.116 30.086 1.00 81.25 379 GLY A O 1
ATOM 2969 N N . TYR A 1 380 ? -27.439 -19.079 29.241 1.00 78.00 380 TYR A N 1
ATOM 2970 C CA . TYR A 1 380 ? -27.775 -19.909 30.379 1.00 78.00 380 TYR A CA 1
ATOM 2971 C C . TYR A 1 380 ? -28.374 -21.237 29.922 1.00 78.00 380 TYR A C 1
ATOM 2973 O O . TYR A 1 380 ? -28.911 -21.359 28.825 1.00 78.00 380 TYR A O 1
ATOM 2981 N N . ARG A 1 381 ? -28.256 -22.260 30.769 1.00 75.62 381 ARG A N 1
ATOM 2982 C CA . ARG A 1 381 ? -28.802 -23.589 30.473 1.00 75.62 381 ARG A CA 1
ATOM 2983 C C . ARG A 1 381 ? -30.328 -23.528 30.455 1.00 75.62 381 ARG A C 1
ATOM 2985 O O . ARG A 1 381 ? -30.902 -23.011 31.417 1.00 75.62 381 ARG A O 1
ATOM 2992 N N . SER A 1 382 ? -30.965 -24.042 29.398 1.00 75.81 382 SER A N 1
ATOM 2993 C CA . SER A 1 382 ? -32.427 -24.003 29.287 1.00 75.81 382 SER A CA 1
ATOM 2994 C C . SER A 1 382 ? -33.076 -24.737 30.463 1.00 75.81 382 SER A C 1
ATOM 2996 O O . SER A 1 382 ? -32.548 -25.724 30.992 1.00 75.81 382 SER A O 1
ATOM 2998 N N . SER A 1 383 ? -34.250 -24.255 30.873 1.00 74.75 3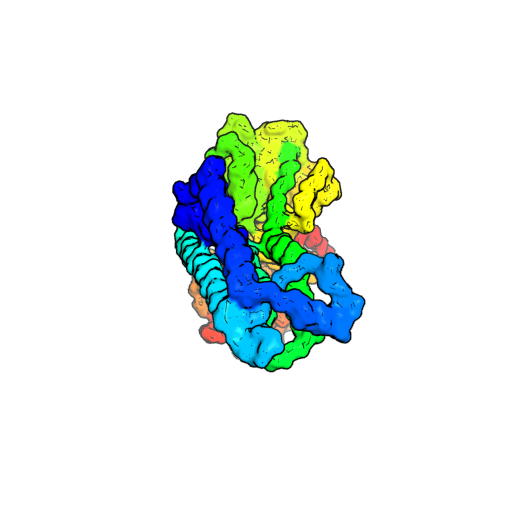83 SER A N 1
ATOM 2999 C CA . SER A 1 383 ? -35.045 -24.879 31.934 1.00 74.75 383 SER A CA 1
ATOM 3000 C C . SER A 1 383 ? -35.442 -26.327 31.608 1.00 74.75 383 SER A C 1
ATOM 3002 O O . SER A 1 383 ? -35.591 -27.141 32.526 1.00 74.75 383 SER A O 1
ATOM 3004 N N . SER A 1 384 ? -35.513 -26.678 30.316 1.00 74.06 384 SER A N 1
ATOM 3005 C CA . SER A 1 384 ? -35.719 -28.042 29.808 1.00 74.06 384 SER A CA 1
ATOM 3006 C C . SER A 1 384 ? -34.668 -29.029 30.345 1.00 74.06 384 SER A C 1
ATOM 3008 O O . SER A 1 384 ? -34.978 -30.183 30.653 1.00 74.06 384 SER A O 1
ATOM 3010 N N . CYS A 1 385 ? -33.437 -28.557 30.560 1.00 71.31 385 CYS A N 1
ATOM 3011 C CA . CYS A 1 385 ? -32.308 -29.362 31.007 1.00 71.31 385 CYS A CA 1
ATOM 3012 C C . CYS A 1 385 ? -32.206 -29.529 32.530 1.00 71.31 385 CYS A C 1
ATOM 3014 O O . CYS A 1 385 ? -31.301 -30.222 32.999 1.00 71.31 385 CYS A O 1
ATOM 3016 N N . PHE A 1 386 ? -33.053 -28.896 33.349 1.00 69.88 386 PHE A N 1
ATOM 3017 C CA . PHE A 1 386 ? -32.881 -28.934 34.813 1.00 69.88 386 PHE A CA 1
ATOM 3018 C C . PHE A 1 386 ? -33.206 -30.301 35.434 1.00 69.88 386 PHE A C 1
ATOM 3020 O O . PHE A 1 386 ? -32.620 -30.654 36.454 1.00 69.88 386 PHE A O 1
ATOM 3027 N N . ASN A 1 387 ? -34.062 -31.097 34.786 1.00 63.53 387 ASN A N 1
ATOM 3028 C CA . ASN A 1 387 ? -34.515 -32.403 35.285 1.00 63.53 387 ASN A CA 1
ATOM 3029 C C . ASN A 1 387 ? -33.960 -33.604 34.492 1.00 63.53 387 ASN A C 1
ATOM 3031 O O . ASN A 1 387 ? -34.345 -34.744 34.761 1.00 63.53 387 ASN A O 1
ATOM 3035 N N . SER A 1 388 ? -33.072 -33.380 33.515 1.00 59.62 388 SER A N 1
ATOM 3036 C CA . SER A 1 388 ? -32.478 -34.468 32.726 1.00 59.62 388 SER A CA 1
ATOM 3037 C C . SER A 1 388 ? -31.436 -35.226 33.554 1.00 59.62 388 SER A C 1
ATOM 3039 O O . SER A 1 388 ? -30.340 -34.731 33.803 1.00 59.62 388 SER A O 1
ATOM 3041 N N . THR A 1 389 ? -31.770 -36.445 33.979 1.00 56.53 389 THR A N 1
ATOM 3042 C CA . THR A 1 389 ? -30.852 -37.356 34.690 1.00 56.53 389 THR A CA 1
ATOM 3043 C C . THR A 1 389 ? -30.224 -38.408 33.773 1.00 56.53 389 THR A C 1
ATOM 3045 O O . THR A 1 389 ? -29.317 -39.129 34.190 1.00 56.53 389 THR A O 1
ATOM 3048 N N . THR A 1 390 ? -30.679 -38.499 32.518 1.00 51.84 390 THR A N 1
ATOM 3049 C CA . THR A 1 390 ? -30.369 -39.613 31.608 1.00 51.84 390 THR A CA 1
ATOM 3050 C C . THR A 1 390 ? -29.734 -39.198 30.279 1.00 51.84 390 THR A C 1
ATOM 3052 O O . THR A 1 390 ? -29.142 -40.052 29.621 1.00 51.84 390 THR A O 1
ATOM 3055 N N . VAL A 1 391 ? -29.767 -37.913 29.897 1.00 55.38 391 VAL A N 1
ATOM 3056 C CA . VAL A 1 391 ? -29.204 -37.417 28.626 1.00 55.38 391 VAL A CA 1
ATOM 3057 C C . VAL A 1 391 ? -28.319 -36.192 28.870 1.00 55.38 391 VAL A C 1
ATOM 3059 O O . VAL A 1 391 ? -28.671 -35.321 29.667 1.00 55.38 391 VAL A O 1
ATOM 3062 N N . TRP A 1 392 ? -27.168 -36.137 28.186 1.00 61.06 392 TRP A N 1
ATOM 3063 C CA . TRP A 1 392 ? -26.354 -34.923 28.056 1.00 61.06 392 TRP A CA 1
ATOM 3064 C C . TRP A 1 392 ? -27.225 -33.842 27.402 1.00 61.06 392 TRP A C 1
ATOM 3066 O O . TRP A 1 392 ? -27.548 -33.968 26.227 1.00 61.06 392 TRP A O 1
ATOM 3076 N N . CYS A 1 393 ? -27.672 -32.852 28.176 1.00 66.25 393 CYS A N 1
ATOM 3077 C CA . CYS A 1 393 ? -28.556 -31.795 27.691 1.00 66.25 393 CYS A CA 1
ATOM 3078 C C . CYS A 1 393 ? -27.724 -30.546 27.423 1.00 66.25 393 CYS A C 1
ATOM 3080 O O . CYS A 1 393 ? -27.257 -29.902 28.363 1.00 66.25 393 CYS A O 1
ATOM 3082 N N . ASP A 1 394 ? -27.518 -30.259 26.144 1.00 68.19 394 ASP A N 1
ATOM 3083 C CA . ASP A 1 394 ? -26.764 -29.125 25.626 1.00 68.19 394 ASP A CA 1
ATOM 3084 C C . ASP A 1 394 ? -27.687 -28.030 25.060 1.00 68.19 394 ASP A C 1
ATOM 3086 O O . ASP A 1 394 ? -27.312 -27.301 24.141 1.00 68.19 394 ASP A O 1
ATOM 3090 N N . ASP A 1 395 ? -28.884 -27.900 25.636 1.00 73.62 395 ASP A N 1
ATOM 3091 C CA . ASP A 1 395 ? -29.844 -26.854 25.291 1.00 73.62 395 ASP A CA 1
ATOM 3092 C C . ASP A 1 395 ? -29.603 -25.587 26.129 1.00 73.62 395 ASP A C 1
ATOM 3094 O O . ASP A 1 395 ? -29.512 -25.623 27.367 1.00 73.62 395 ASP A O 1
ATOM 3098 N N . TYR A 1 396 ? -29.497 -24.450 25.445 1.00 74.25 396 TYR A N 1
ATOM 3099 C CA . TYR A 1 396 ? -29.174 -23.155 26.038 1.00 74.25 396 TYR A CA 1
ATOM 3100 C C . TYR A 1 396 ? -30.031 -22.061 25.445 1.00 74.25 396 TYR A C 1
ATOM 3102 O O . TYR A 1 396 ? -30.344 -22.040 24.258 1.00 74.25 396 TYR A O 1
ATOM 3110 N N . GLU A 1 397 ? -30.316 -21.098 26.299 1.00 76.62 397 GLU A N 1
ATOM 3111 C CA . GLU A 1 397 ? -30.991 -19.868 25.949 1.00 76.62 397 GLU A CA 1
ATOM 3112 C C . GLU A 1 397 ? -30.042 -18.699 26.206 1.00 76.62 397 GLU A C 1
ATOM 3114 O O . GLU A 1 397 ? -29.103 -18.782 27.004 1.00 76.62 397 GLU A O 1
ATOM 3119 N N . TYR A 1 398 ? -30.282 -17.595 25.516 1.00 80.00 398 TYR A N 1
ATOM 3120 C CA . TYR A 1 398 ? -29.527 -16.361 25.682 1.00 80.00 398 TYR A CA 1
ATOM 3121 C C . TYR A 1 398 ? -30.324 -15.396 26.556 1.00 80.00 398 TYR A C 1
ATOM 3123 O O . TYR A 1 398 ? -31.553 -15.391 26.507 1.00 80.00 398 TYR A O 1
ATOM 3131 N N . PHE A 1 399 ? -29.655 -14.584 27.385 1.00 74.88 399 PHE A N 1
ATOM 3132 C CA . PHE A 1 399 ? -30.376 -13.585 28.189 1.00 74.88 399 PHE A CA 1
ATOM 3133 C C . PHE A 1 399 ? -31.050 -12.532 27.328 1.00 74.88 399 PHE A C 1
ATOM 3135 O O . PHE A 1 399 ? -31.976 -11.856 27.778 1.00 74.88 399 PHE A O 1
ATOM 3142 N N . ASN A 1 400 ? -30.535 -12.354 26.120 1.00 75.12 400 ASN A N 1
ATOM 3143 C CA . ASN A 1 400 ? -31.053 -11.423 25.158 1.00 75.12 400 ASN A CA 1
ATOM 3144 C C . ASN A 1 400 ? -31.238 -12.099 23.799 1.00 75.12 400 ASN A C 1
ATOM 3146 O O . ASN A 1 400 ? -30.630 -13.118 23.481 1.00 75.12 400 ASN A O 1
ATOM 3150 N N . ASN A 1 401 ? -32.060 -11.476 22.963 1.00 76.38 401 ASN A N 1
ATOM 3151 C CA . ASN A 1 401 ? -32.320 -11.954 21.611 1.00 76.38 401 ASN A CA 1
ATOM 3152 C C . ASN A 1 401 ? -31.244 -11.478 20.613 1.00 76.38 401 ASN A C 1
ATOM 3154 O O . ASN A 1 401 ? -31.475 -11.511 19.404 1.00 76.38 401 ASN A O 1
ATOM 3158 N N . TYR A 1 402 ? -30.065 -11.031 21.073 1.00 77.88 402 TYR A N 1
ATOM 3159 C CA . TYR A 1 402 ? -28.997 -10.568 20.179 1.00 77.88 402 TYR A CA 1
ATOM 3160 C C . TYR A 1 402 ? -28.120 -11.709 19.643 1.00 77.88 402 TYR A C 1
ATOM 3162 O O . TYR A 1 402 ? -27.429 -11.529 18.638 1.00 77.88 402 TYR A O 1
ATOM 3170 N N . THR A 1 403 ? -28.147 -12.879 20.286 1.00 77.56 403 THR A N 1
ATOM 3171 C CA . THR A 1 403 ? -27.443 -14.094 19.842 1.00 77.56 403 THR A CA 1
ATOM 3172 C C . THR A 1 403 ? -28.473 -15.114 19.356 1.00 77.56 403 THR A C 1
ATOM 3174 O O . THR A 1 403 ? -29.515 -15.299 19.985 1.00 77.56 403 THR A O 1
ATOM 3177 N N . SER A 1 404 ? -28.237 -15.722 18.195 1.00 67.75 404 SER A N 1
ATOM 3178 C CA . SER A 1 404 ? -29.240 -16.513 17.473 1.00 67.75 404 SER A CA 1
ATOM 3179 C C . SER A 1 404 ? -28.858 -17.977 17.265 1.00 67.75 404 SER A C 1
ATOM 3181 O O . SER A 1 404 ? -29.753 -18.797 17.063 1.00 67.75 404 SER A O 1
ATOM 3183 N N . THR A 1 405 ? -27.569 -18.337 17.328 1.00 62.03 405 THR A N 1
ATOM 3184 C CA . THR A 1 405 ? -27.124 -19.701 16.994 1.00 62.03 405 THR A CA 1
ATOM 3185 C C . THR A 1 405 ? -26.174 -20.323 18.029 1.00 62.03 405 THR A C 1
ATOM 3187 O O . THR A 1 405 ? -25.066 -19.830 18.222 1.00 62.03 405 THR A O 1
ATOM 3190 N N . PRO A 1 406 ? -26.513 -21.490 18.618 1.00 59.72 406 PRO A N 1
ATOM 3191 C CA . PRO A 1 406 ? -25.604 -22.235 19.497 1.00 59.72 406 PRO A CA 1
ATOM 3192 C C . PRO A 1 406 ? -24.578 -23.091 18.726 1.00 59.72 406 PRO A C 1
ATOM 3194 O O . PRO A 1 406 ? -23.800 -23.830 19.325 1.00 59.72 406 PRO A O 1
ATOM 3197 N N . ALA A 1 407 ? -24.522 -22.990 17.391 1.00 55.81 407 ALA A N 1
ATOM 3198 C CA . ALA A 1 407 ? -23.740 -23.871 16.509 1.00 55.81 407 ALA A CA 1
ATOM 3199 C C . ALA A 1 407 ? -22.216 -23.840 16.745 1.00 55.81 407 ALA A C 1
ATOM 3201 O O . ALA A 1 407 ? -21.474 -24.672 16.222 1.00 55.81 407 ALA A O 1
ATOM 3202 N N . TYR A 1 408 ? -21.730 -22.874 17.522 1.00 61.59 408 TYR A N 1
ATOM 3203 C CA . TYR A 1 408 ? -20.309 -22.658 17.754 1.00 61.59 408 TYR A CA 1
ATOM 3204 C C . TYR A 1 408 ? -19.870 -23.001 19.169 1.00 61.59 408 TYR A C 1
ATOM 3206 O O . TYR A 1 408 ? -18.725 -22.704 19.505 1.00 61.59 408 TYR A O 1
ATOM 3214 N N . ILE A 1 409 ? -20.723 -23.642 19.963 1.00 63.44 409 ILE A N 1
ATOM 3215 C CA . ILE A 1 409 ? -20.390 -24.153 21.286 1.00 63.44 409 ILE A CA 1
ATOM 3216 C C . ILE A 1 409 ? -19.658 -25.490 21.138 1.00 63.44 409 ILE A C 1
ATOM 3218 O O . ILE A 1 409 ? -20.145 -26.419 20.505 1.00 63.44 409 ILE A O 1
ATOM 3222 N N . ASN A 1 410 ? -18.454 -25.579 21.697 1.00 64.88 410 ASN A N 1
ATOM 3223 C CA . ASN A 1 410 ? -17.788 -26.855 21.934 1.00 64.88 410 ASN A CA 1
ATOM 3224 C C . ASN A 1 410 ? -17.730 -27.027 23.463 1.00 64.88 410 ASN A C 1
ATOM 3226 O O . ASN A 1 410 ? -17.708 -26.032 24.193 1.00 64.88 410 ASN A O 1
ATOM 3230 N N . TRP A 1 411 ? -17.816 -28.252 23.959 1.00 64.81 411 TRP A N 1
ATOM 3231 C CA . TRP A 1 411 ? -17.918 -28.518 25.395 1.00 64.81 411 TRP A CA 1
ATOM 3232 C C . TRP A 1 411 ? -16.600 -29.061 25.941 1.00 64.81 411 TRP A C 1
ATOM 3234 O O . TRP A 1 411 ? -15.881 -29.775 25.239 1.00 64.81 411 TRP A O 1
ATOM 3244 N N . THR A 1 412 ? -16.272 -28.774 27.206 1.00 58.56 412 THR A N 1
ATOM 3245 C CA . THR A 1 412 ? -15.234 -29.542 27.916 1.00 58.56 412 THR A CA 1
ATOM 3246 C C . THR A 1 412 ? -15.620 -31.009 27.977 1.00 58.56 412 THR A C 1
ATOM 3248 O O . THR A 1 412 ? -16.795 -31.341 28.030 1.00 58.56 412 THR A O 1
ATOM 3251 N N . SER A 1 413 ? -14.642 -31.902 28.136 1.00 60.31 413 SER A N 1
ATOM 3252 C CA . SER A 1 413 ? -14.916 -33.312 28.458 1.00 60.31 413 SER A CA 1
ATOM 3253 C C . SER A 1 413 ? -15.733 -33.515 29.745 1.00 60.31 413 SER A C 1
ATOM 3255 O O . SER A 1 413 ? -16.285 -34.593 29.951 1.00 60.31 413 SER A O 1
ATOM 3257 N N . THR A 1 414 ? -15.800 -32.500 30.610 1.00 58.81 414 THR A N 1
ATOM 3258 C CA . THR A 1 414 ? -16.543 -32.493 31.876 1.00 58.81 414 THR A CA 1
ATOM 3259 C C . THR A 1 414 ? -17.767 -31.574 31.876 1.00 58.81 414 THR A C 1
ATOM 3261 O O . THR A 1 414 ? -18.409 -31.466 32.919 1.00 58.81 414 THR A O 1
ATOM 3264 N N . SER A 1 415 ? -18.079 -30.911 30.756 1.00 62.88 415 SER A N 1
ATOM 3265 C CA . SER A 1 415 ? -19.234 -30.012 30.638 1.00 62.88 415 SER A CA 1
ATOM 3266 C C . SER A 1 415 ? -20.116 -30.422 29.445 1.00 62.88 415 SER A C 1
ATOM 3268 O O . SER A 1 415 ? -19.624 -31.083 28.535 1.00 62.88 415 SER A O 1
ATOM 3270 N N . PRO A 1 416 ? -21.407 -30.071 29.428 1.00 62.59 416 PRO A N 1
ATOM 3271 C CA . PRO A 1 416 ? -22.127 -29.514 30.562 1.00 62.59 416 PRO A CA 1
ATOM 3272 C C . PRO A 1 416 ? -22.183 -30.508 31.719 1.00 62.59 416 PRO A C 1
ATOM 3274 O O . PRO A 1 416 ? -22.267 -31.726 31.527 1.00 62.59 416 PRO A O 1
ATOM 3277 N N . SER A 1 417 ? -22.014 -29.990 32.928 1.00 59.56 417 SER A N 1
ATOM 3278 C CA . SER A 1 417 ? -21.871 -30.806 34.119 1.00 59.56 417 SER A CA 1
ATOM 3279 C C . SER A 1 417 ? -23.225 -31.441 34.488 1.00 59.56 417 SER A C 1
ATOM 3281 O O . SER A 1 417 ? -24.305 -30.903 34.233 1.00 59.56 417 SER A O 1
ATOM 3283 N N . ARG A 1 418 ? -23.201 -32.637 35.097 1.00 58.03 418 ARG A N 1
ATOM 3284 C CA . ARG A 1 418 ? -24.421 -33.322 35.579 1.00 58.03 418 ARG A CA 1
ATOM 3285 C C . ARG A 1 418 ? -24.868 -32.848 36.968 1.00 58.03 418 ARG A C 1
ATOM 3287 O O . ARG A 1 418 ? -25.745 -33.473 37.563 1.00 58.03 418 ARG A O 1
ATOM 3294 N N . TRP A 1 419 ? -24.248 -31.812 37.535 1.00 54.75 419 TRP A N 1
ATOM 3295 C CA . TRP A 1 419 ? -24.484 -31.425 38.924 1.00 54.75 419 TRP A CA 1
ATOM 3296 C C . TRP A 1 419 ? -25.832 -30.706 39.077 1.00 54.75 419 TRP A C 1
ATOM 3298 O O . TRP A 1 419 ? -26.064 -29.641 38.515 1.00 54.75 419 TRP A O 1
ATOM 3308 N N . THR A 1 420 ? -26.744 -31.298 39.856 1.00 52.97 420 THR A N 1
ATOM 3309 C CA . THR A 1 420 ? -28.105 -30.775 40.087 1.00 52.97 420 THR A CA 1
ATOM 3310 C C . THR A 1 420 ? -28.354 -30.277 41.514 1.00 52.97 420 THR A C 1
ATOM 3312 O O . THR A 1 420 ? -29.472 -29.862 41.811 1.00 52.97 420 THR A O 1
ATOM 3315 N N . PHE A 1 421 ? -27.365 -30.294 42.421 1.00 49.38 421 PHE A N 1
ATOM 3316 C CA . PHE A 1 421 ? -27.605 -29.961 43.832 1.00 49.38 421 PHE A CA 1
ATOM 3317 C C . PHE A 1 421 ? -26.644 -28.921 44.434 1.00 49.38 421 PHE A C 1
ATOM 3319 O O . PHE A 1 421 ? -25.423 -28.995 44.321 1.00 49.38 421 PHE A O 1
ATOM 3326 N N . THR A 1 422 ? -27.263 -27.983 45.165 1.00 47.94 422 THR A N 1
ATOM 3327 C CA . THR A 1 422 ? -26.745 -26.883 46.015 1.00 47.94 422 THR A CA 1
ATOM 3328 C C . THR A 1 422 ? -26.201 -25.612 45.352 1.00 47.94 422 THR A C 1
ATOM 3330 O O . THR A 1 422 ? -26.458 -24.534 45.884 1.00 47.94 422 THR A O 1
ATOM 3333 N N . TYR A 1 423 ? -25.568 -25.676 44.181 1.00 53.69 423 TYR A N 1
ATOM 3334 C CA . TYR A 1 423 ? -25.185 -24.484 43.409 1.00 53.69 423 TYR A CA 1
ATOM 3335 C C . TYR A 1 423 ? -25.580 -24.697 41.947 1.00 53.69 423 TYR A C 1
ATOM 3337 O O . TYR A 1 423 ? -24.958 -25.492 41.258 1.00 53.69 423 TYR A O 1
ATOM 3345 N N . GLN A 1 424 ? -26.655 -24.051 41.488 1.00 60.38 424 GLN A N 1
ATOM 3346 C CA . GLN A 1 424 ? -27.149 -24.225 40.117 1.00 60.38 424 GLN A CA 1
ATOM 3347 C C . GLN A 1 424 ? -26.129 -23.676 39.104 1.00 60.38 424 GLN A C 1
ATOM 3349 O O . GLN A 1 424 ? -25.944 -22.460 38.991 1.00 60.38 424 GLN A O 1
ATOM 3354 N N . GLU A 1 425 ? -25.460 -24.585 38.399 1.00 65.25 425 GLU A N 1
ATOM 3355 C CA . GLU A 1 425 ? -24.541 -24.322 37.292 1.00 65.25 425 GLU A CA 1
ATOM 3356 C C . GLU A 1 425 ? -25.338 -24.060 36.010 1.00 65.25 425 GLU A C 1
ATOM 3358 O O . GLU A 1 425 ? -25.698 -24.972 35.274 1.00 65.25 425 GLU A O 1
ATOM 3363 N N . ASN A 1 426 ? -25.674 -22.789 35.771 1.00 73.25 426 ASN A N 1
ATOM 3364 C CA . ASN A 1 426 ? -26.620 -22.397 34.719 1.00 73.25 426 ASN A CA 1
ATOM 3365 C C . ASN A 1 426 ? -26.120 -21.210 33.885 1.00 73.25 426 ASN A C 1
ATOM 3367 O O . ASN A 1 426 ? -26.928 -20.538 33.253 1.00 73.25 426 ASN A O 1
ATOM 3371 N N . ARG A 1 427 ? -24.837 -20.853 33.934 1.00 78.25 427 ARG A N 1
ATOM 3372 C CA . ARG A 1 427 ? -24.297 -19.680 33.224 1.00 78.25 427 ARG A CA 1
ATOM 3373 C C . ARG A 1 427 ? -23.157 -20.085 32.328 1.00 78.25 427 ARG A C 1
ATOM 3375 O O . ARG A 1 427 ? -22.363 -20.916 32.739 1.00 78.25 427 ARG A O 1
ATOM 3382 N N . LEU A 1 428 ? -23.073 -19.459 31.164 1.00 80.88 428 LEU A N 1
ATOM 3383 C CA . LEU A 1 428 ? -22.075 -19.764 30.157 1.00 80.88 428 LEU A CA 1
ATOM 3384 C C . LEU A 1 428 ? -20.822 -18.888 30.300 1.00 80.88 428 LEU A C 1
ATOM 3386 O O . LEU A 1 428 ? -20.895 -17.663 30.402 1.00 80.88 428 LEU A O 1
ATOM 3390 N N . ALA A 1 429 ? -19.653 -19.520 30.269 1.00 82.88 429 ALA A N 1
ATOM 3391 C CA . ALA A 1 429 ? -18.355 -18.852 30.214 1.00 82.88 429 ALA A CA 1
ATOM 3392 C C . ALA A 1 429 ? -17.449 -19.537 29.192 1.00 82.88 429 ALA A C 1
ATOM 3394 O O . ALA A 1 429 ? -17.578 -20.741 29.012 1.00 82.88 429 ALA A O 1
ATOM 3395 N N . ILE A 1 430 ? -16.535 -18.793 28.563 1.00 81.81 430 ILE A N 1
ATOM 3396 C CA . ILE A 1 430 ? -15.491 -19.302 27.667 1.00 81.81 430 ILE A CA 1
ATOM 3397 C C . ILE A 1 430 ? -14.146 -19.413 28.397 1.00 81.81 430 ILE A C 1
ATOM 3399 O O . ILE A 1 430 ? -13.736 -18.502 29.117 1.00 81.81 430 ILE A O 1
ATOM 3403 N N . ARG A 1 431 ? -13.432 -20.520 28.165 1.00 79.62 431 ARG A N 1
ATOM 3404 C CA . ARG A 1 431 ? -12.087 -20.788 28.700 1.00 79.62 431 ARG A CA 1
ATOM 3405 C C . ARG A 1 431 ? -11.107 -21.190 27.600 1.00 79.62 431 ARG A C 1
ATOM 3407 O O . ARG A 1 431 ? -11.469 -21.926 26.685 1.00 79.62 431 ARG A O 1
ATOM 3414 N N . MET A 1 432 ? -9.843 -20.777 27.735 1.00 71.44 432 MET A N 1
ATOM 3415 C CA . MET A 1 432 ? -8.730 -21.291 26.922 1.00 71.44 432 MET A CA 1
ATOM 3416 C C . MET A 1 432 ? -8.044 -22.487 27.603 1.00 71.44 432 MET A C 1
ATOM 3418 O O . MET A 1 432 ? -7.508 -22.344 28.703 1.00 71.44 432 MET A O 1
ATOM 3422 N N . ALA A 1 433 ? -8.024 -23.651 26.944 1.00 59.06 433 ALA A N 1
ATOM 3423 C CA . ALA A 1 433 ? -7.242 -24.819 27.364 1.00 59.06 433 ALA A CA 1
ATOM 3424 C C . ALA A 1 433 ? -5.791 -24.744 26.837 1.00 59.06 433 ALA A C 1
ATOM 3426 O O . ALA A 1 433 ? -5.538 -24.177 25.775 1.00 59.06 433 ALA A O 1
ATOM 3427 N N . ASN A 1 434 ? -4.823 -25.302 27.575 1.00 53.41 434 ASN A N 1
ATOM 3428 C CA . ASN A 1 434 ? -3.394 -25.183 27.248 1.00 53.41 434 ASN A CA 1
ATOM 3429 C C . ASN A 1 434 ? -3.037 -25.700 25.836 1.00 53.41 434 ASN A C 1
ATOM 3431 O O . ASN A 1 434 ? -3.443 -26.791 25.440 1.00 53.41 434 ASN A O 1
ATOM 3435 N N . SER A 1 435 ? -2.243 -24.885 25.123 1.00 46.16 435 SER A N 1
ATOM 3436 C CA . SER A 1 435 ? -1.499 -25.113 23.862 1.00 46.16 435 SER A CA 1
ATOM 3437 C C . SER A 1 435 ? -2.223 -25.688 22.634 1.00 46.16 435 SER A C 1
ATOM 3439 O O . SER A 1 435 ? -1.619 -25.756 21.564 1.00 46.16 435 SER A O 1
ATOM 3441 N N . SER A 1 436 ? -3.511 -26.014 22.712 1.00 42.72 436 SER A N 1
ATOM 3442 C CA . SER A 1 436 ? -4.329 -26.374 21.552 1.00 42.72 436 SER A CA 1
ATOM 3443 C C . SER A 1 436 ? -5.515 -25.426 21.441 1.00 42.72 436 SER A C 1
ATOM 3445 O O . SER A 1 436 ? -6.383 -25.411 22.307 1.00 42.72 436 SER A O 1
ATOM 3447 N N . ILE A 1 437 ? -5.588 -24.681 20.332 1.00 43.47 437 ILE A N 1
ATOM 3448 C CA . ILE A 1 437 ? -6.765 -23.918 19.863 1.00 43.47 437 ILE A CA 1
ATOM 3449 C C . ILE A 1 437 ? -7.846 -24.919 19.421 1.00 43.47 437 ILE A C 1
ATOM 3451 O O . ILE A 1 437 ? -8.285 -24.967 18.274 1.00 43.47 437 ILE A O 1
ATOM 3455 N N . ARG A 1 438 ? -8.194 -25.851 20.299 1.00 38.41 438 ARG A N 1
ATOM 3456 C CA . ARG A 1 438 ? -9.166 -26.897 20.050 1.00 38.41 438 ARG A CA 1
ATOM 3457 C C . ARG A 1 438 ? -9.980 -27.011 21.313 1.00 38.41 438 ARG A C 1
ATOM 3459 O O . ARG A 1 438 ? -9.521 -27.582 22.290 1.00 38.41 438 ARG A O 1
ATOM 3466 N N . ILE A 1 439 ? -11.195 -26.490 21.195 1.00 42.38 439 ILE A N 1
ATOM 3467 C CA . ILE A 1 439 ? -12.306 -26.601 22.134 1.00 42.38 439 ILE A CA 1
ATOM 3468 C C . ILE A 1 439 ? -12.422 -25.351 23.013 1.00 42.38 439 ILE A C 1
ATOM 3470 O O . ILE A 1 439 ? -11.842 -25.206 24.083 1.00 42.38 439 ILE A O 1
ATOM 3474 N N . LYS A 1 440 ? -13.206 -24.431 22.434 1.00 49.78 440 LYS A N 1
ATOM 3475 C CA . LYS A 1 440 ? -14.183 -23.558 23.086 1.00 49.78 440 LYS A CA 1
ATOM 3476 C C . LYS A 1 440 ? -14.833 -24.366 24.191 1.00 49.78 440 LYS A C 1
ATOM 3478 O O . LYS A 1 440 ? -15.175 -25.509 23.934 1.00 49.78 440 LYS A O 1
ATOM 3483 N N . ILE A 1 441 ? -14.952 -23.823 25.383 1.00 49.75 441 ILE A N 1
ATOM 3484 C CA . ILE A 1 441 ? -15.574 -24.543 26.481 1.00 49.75 441 ILE A CA 1
ATOM 3485 C C . ILE A 1 441 ? -16.588 -23.595 27.038 1.00 49.75 441 ILE A C 1
ATOM 3487 O O . ILE A 1 441 ? -16.194 -22.610 27.648 1.00 49.75 441 ILE A O 1
ATOM 3491 N N . PHE A 1 442 ? -17.852 -23.888 26.784 1.00 49.94 442 PHE A N 1
ATOM 3492 C CA . PHE A 1 442 ? -18.906 -23.388 27.631 1.00 49.94 442 PHE A CA 1
ATOM 3493 C C . PHE A 1 442 ? -18.789 -24.163 28.941 1.00 49.94 442 PHE A C 1
ATOM 3495 O O . PHE A 1 442 ? -18.870 -25.388 28.970 1.00 49.94 442 PHE A O 1
ATOM 3502 N N . ASN A 1 443 ? -18.456 -23.459 30.010 1.00 51.56 443 ASN A N 1
ATOM 3503 C CA . ASN A 1 443 ? -18.538 -24.015 31.348 1.00 51.56 443 ASN A CA 1
ATOM 3504 C C . ASN A 1 443 ? -19.882 -23.562 31.906 1.00 51.56 443 ASN A C 1
ATOM 3506 O O . ASN A 1 443 ? -20.156 -22.362 31.884 1.00 51.56 443 ASN A O 1
ATOM 3510 N N . ASP A 1 444 ? -20.729 -24.494 32.332 1.00 55.91 444 ASP A N 1
ATOM 3511 C CA . ASP A 1 444 ? -21.888 -24.169 33.140 1.00 55.91 444 ASP A CA 1
ATOM 3512 C C . ASP A 1 444 ? -21.393 -23.921 34.559 1.00 55.91 444 ASP A C 1
ATOM 3514 O O . ASP A 1 444 ? -20.960 -24.825 35.259 1.00 55.91 444 ASP A O 1
ATOM 3518 N N . ILE A 1 445 ? -21.362 -22.652 34.957 1.00 63.78 445 ILE A N 1
ATOM 3519 C CA . ILE A 1 445 ? -20.787 -22.266 36.243 1.00 63.78 445 ILE A CA 1
ATOM 3520 C C . ILE A 1 445 ? -21.883 -21.750 37.167 1.00 63.78 445 ILE A C 1
ATOM 3522 O O . ILE A 1 445 ? -22.852 -21.110 36.745 1.00 63.78 445 ILE A O 1
ATOM 3526 N N . ALA A 1 446 ? -21.729 -22.027 38.460 1.00 65.56 446 ALA A N 1
ATOM 3527 C CA . ALA A 1 446 ? -22.575 -21.472 39.492 1.00 65.56 446 ALA A CA 1
ATOM 3528 C C . ALA A 1 446 ? -22.562 -19.939 39.424 1.00 65.56 446 ALA A C 1
ATOM 3530 O O . ALA A 1 446 ? -21.513 -19.313 39.271 1.00 65.56 446 ALA A O 1
ATOM 3531 N N . SER A 1 447 ? -23.721 -19.318 39.644 1.00 72.38 447 SER A N 1
ATOM 3532 C CA . SER A 1 447 ? -23.886 -17.854 39.654 1.00 72.38 447 SER A CA 1
ATOM 3533 C C . SER A 1 447 ? -22.910 -17.112 40.587 1.00 72.38 447 SER A C 1
ATOM 3535 O O . SER A 1 447 ? -22.661 -15.919 40.420 1.00 72.38 447 SER A O 1
ATOM 3537 N N . VAL A 1 448 ? -22.345 -17.809 41.576 1.00 73.62 448 VAL A N 1
ATOM 3538 C CA . VAL A 1 448 ? -21.378 -17.270 42.543 1.00 73.62 448 VAL A CA 1
ATOM 3539 C C . VAL A 1 448 ? -19.931 -17.247 42.047 1.00 73.62 448 VAL A C 1
ATOM 3541 O O . VAL A 1 448 ? -19.076 -16.711 42.751 1.00 73.62 448 VAL A O 1
ATOM 3544 N N . ALA A 1 449 ? -19.640 -17.820 40.881 1.00 79.50 449 ALA A N 1
ATOM 3545 C CA . ALA A 1 449 ? -18.274 -17.964 40.413 1.00 79.50 449 ALA A CA 1
ATOM 3546 C C . ALA A 1 449 ? -17.657 -16.678 39.882 1.00 79.50 449 ALA A C 1
ATOM 3548 O O . ALA A 1 449 ? -18.334 -15.784 39.366 1.00 79.50 449 ALA A O 1
ATOM 3549 N N . TRP A 1 450 ? -16.335 -16.646 40.006 1.00 85.06 450 TRP A N 1
ATOM 3550 C CA . TRP A 1 450 ? -15.486 -15.542 39.607 1.00 85.06 450 TRP A CA 1
ATOM 3551 C C . TRP A 1 450 ? -15.054 -15.677 38.150 1.00 85.06 450 TRP A C 1
ATOM 3553 O O . TRP A 1 450 ? -14.667 -16.753 37.704 1.00 85.06 450 TRP A O 1
ATOM 3563 N N . MET A 1 451 ? -15.111 -14.558 37.444 1.00 85.94 451 MET A N 1
ATOM 3564 C CA . MET A 1 451 ? -14.761 -14.385 36.045 1.00 85.94 451 MET A CA 1
ATOM 3565 C C . MET A 1 451 ? -13.623 -13.379 35.948 1.00 85.94 451 MET A C 1
ATOM 3567 O O . MET A 1 451 ? -13.583 -12.402 36.702 1.00 85.94 451 MET A O 1
ATOM 3571 N N . TYR A 1 452 ? -12.735 -13.620 34.988 1.00 87.69 452 TYR A N 1
ATOM 3572 C CA . TYR A 1 452 ? -11.626 -12.728 34.649 1.00 87.69 452 TYR A CA 1
ATOM 3573 C C . TYR A 1 452 ? -12.007 -11.696 33.579 1.00 87.69 452 TYR A C 1
ATOM 3575 O O . TYR A 1 452 ? -11.229 -10.809 33.235 1.00 87.69 452 TYR A O 1
ATOM 3583 N N . GLY A 1 453 ? -13.209 -11.798 33.018 1.00 89.75 453 GLY A N 1
ATOM 3584 C CA . GLY A 1 453 ? -13.706 -10.832 32.055 1.00 89.75 453 GLY A CA 1
ATOM 3585 C C . GLY A 1 453 ? -15.131 -11.110 31.608 1.00 89.75 453 GLY A C 1
ATOM 3586 O O . GLY A 1 453 ? -15.702 -12.148 31.946 1.00 89.75 453 GLY A O 1
ATOM 3587 N N . PHE A 1 454 ? -15.674 -10.181 30.826 1.00 90.81 454 PHE A N 1
ATOM 3588 C CA . PHE A 1 454 ? -17.001 -10.270 30.218 1.00 90.81 454 PHE A CA 1
ATOM 3589 C C . PHE A 1 454 ? -16.917 -9.876 28.749 1.00 90.81 454 PHE A C 1
ATOM 3591 O O . PHE A 1 454 ? -16.230 -8.912 28.392 1.00 90.81 454 PHE A O 1
ATOM 3598 N N . VAL A 1 455 ? -17.623 -10.614 27.899 1.00 90.94 455 VAL A N 1
ATOM 3599 C CA . VAL A 1 455 ? -17.815 -10.239 26.499 1.00 90.94 455 VAL A CA 1
ATOM 3600 C C . VAL A 1 455 ? -19.093 -9.421 26.393 1.00 90.94 455 VAL A C 1
ATOM 3602 O O . VAL A 1 455 ? -20.188 -9.930 26.634 1.00 90.94 455 VAL A O 1
ATOM 3605 N N . CYS A 1 456 ? -18.947 -8.158 26.010 1.00 92.62 456 CYS A N 1
ATOM 3606 C CA . CYS A 1 456 ? -20.066 -7.247 25.808 1.00 92.62 456 CYS A CA 1
ATOM 3607 C C . CYS A 1 456 ? -20.176 -6.881 24.329 1.00 92.62 456 CYS A C 1
ATOM 3609 O O . CYS A 1 456 ? -19.173 -6.857 23.609 1.00 92.62 456 CYS A O 1
ATOM 3611 N N . GLY A 1 457 ? -21.387 -6.574 23.882 1.00 90.75 457 GLY A N 1
ATOM 3612 C CA . GLY A 1 457 ? -21.644 -6.132 22.527 1.00 90.75 457 GLY A CA 1
ATOM 3613 C C . GLY A 1 457 ? -22.764 -5.111 22.405 1.00 90.75 457 GLY A C 1
ATOM 3614 O O . GLY A 1 457 ? -23.560 -4.908 23.323 1.00 90.75 457 GLY A O 1
ATOM 3615 N N . VAL A 1 458 ? -22.755 -4.428 21.266 1.00 88.94 458 VAL A N 1
ATOM 3616 C CA . VAL A 1 458 ? -23.652 -3.324 20.930 1.00 88.94 458 VAL A CA 1
ATOM 3617 C C . VAL A 1 458 ? -24.218 -3.583 19.528 1.00 88.94 458 VAL A C 1
ATOM 3619 O O . VAL A 1 458 ? -23.434 -3.852 18.610 1.00 88.94 458 VAL A O 1
ATOM 3622 N N . PRO A 1 459 ? -25.548 -3.521 19.346 1.00 84.94 459 PRO A N 1
ATOM 3623 C CA . PRO A 1 459 ? -26.163 -3.583 18.024 1.00 84.94 459 PRO A CA 1
ATOM 3624 C C . PRO A 1 459 ? -25.882 -2.300 17.232 1.00 84.94 459 PRO A C 1
ATOM 3626 O O . PRO A 1 459 ? -25.947 -1.205 17.788 1.00 84.94 459 PRO A O 1
ATOM 3629 N N . LEU A 1 460 ? -25.597 -2.425 15.935 1.00 76.12 460 LEU A N 1
ATOM 3630 C CA . LEU A 1 460 ? -25.625 -1.301 14.993 1.00 76.12 460 LEU A CA 1
ATOM 3631 C C . LEU A 1 460 ? -26.894 -1.370 14.137 1.00 76.12 460 LEU A C 1
ATOM 3633 O O . LEU A 1 460 ? -27.288 -2.46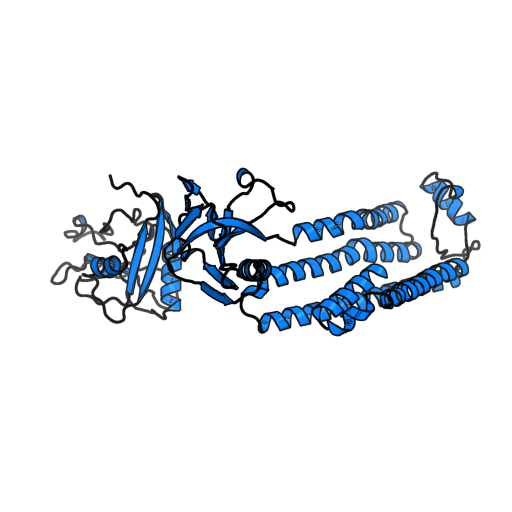1 13.715 1.00 76.12 460 LEU A O 1
ATOM 3637 N N . GLY A 1 461 ? -27.503 -0.207 13.897 1.00 64.00 461 GLY A N 1
ATOM 3638 C CA . GLY A 1 461 ? -28.756 -0.064 13.153 1.00 64.00 461 GLY A CA 1
ATOM 3639 C C . GLY A 1 461 ? -30.006 -0.440 13.959 1.00 64.00 461 GLY A C 1
ATOM 3640 O O . GLY A 1 461 ? -29.947 -0.698 15.165 1.00 64.00 461 GLY A O 1
ATOM 3641 N N . ASN A 1 462 ? -31.158 -0.471 13.286 1.00 56.41 462 ASN A N 1
ATOM 3642 C CA . ASN A 1 462 ? -32.417 -0.911 13.889 1.00 56.41 462 ASN A CA 1
ATOM 3643 C C . ASN A 1 462 ? -32.424 -2.436 14.012 1.00 56.41 462 ASN A C 1
ATOM 3645 O O . ASN A 1 462 ? -32.575 -3.153 13.026 1.00 56.41 462 ASN A O 1
ATOM 3649 N N . TRP A 1 463 ? -32.253 -2.927 15.234 1.00 56.28 463 TRP A N 1
ATOM 3650 C CA . TRP A 1 463 ? -32.543 -4.314 15.569 1.00 56.28 463 TRP A CA 1
ATOM 3651 C C . TRP A 1 463 ? -34.012 -4.381 15.981 1.00 56.28 463 TRP A C 1
ATOM 3653 O O . TRP A 1 463 ? -34.362 -3.973 17.088 1.00 56.28 463 TRP A O 1
ATOM 3663 N N . ASP A 1 464 ? -34.872 -4.835 15.071 1.00 48.22 464 ASP A N 1
ATOM 3664 C CA . ASP A 1 464 ? -36.289 -5.038 15.366 1.00 48.22 464 ASP A CA 1
ATOM 3665 C C . ASP A 1 464 ? -36.435 -6.226 16.329 1.00 48.22 464 ASP A C 1
ATOM 3667 O O . ASP A 1 464 ? -36.165 -7.381 15.986 1.00 48.22 464 ASP A O 1
ATOM 3671 N N . PHE A 1 465 ? -36.823 -5.926 17.568 1.00 50.31 465 PHE A N 1
ATOM 3672 C CA . PHE A 1 465 ? -37.252 -6.920 18.547 1.00 50.31 465 PHE A CA 1
ATOM 3673 C C . PHE A 1 465 ? -38.763 -7.073 18.419 1.00 50.31 465 PHE A C 1
ATOM 3675 O O . PHE A 1 465 ? -39.506 -6.345 19.076 1.00 50.31 465 PHE A O 1
ATOM 3682 N N . GLU A 1 466 ? -39.206 -7.976 17.544 1.00 33.56 466 GLU A N 1
ATOM 3683 C CA . GLU A 1 466 ? -40.567 -8.522 17.641 1.00 33.56 466 GLU A CA 1
ATOM 3684 C C . GLU A 1 466 ? -40.721 -9.409 18.882 1.00 33.56 466 GLU A C 1
ATOM 3686 O O . GLU A 1 466 ? -39.800 -10.219 19.166 1.00 33.56 466 GLU A O 1
#